Protein AF-A0A816EKE4-F1 (afdb_monomer_lite)

Radius of gyration: 30.1 Å; chains: 1; bounding box: 89×56×106 Å

Structure (mmCIF, N/CA/C/O backbone):
data_AF-A0A816EKE4-F1
#
_entry.id   AF-A0A816EKE4-F1
#
loop_
_atom_site.group_PDB
_atom_site.id
_atom_site.type_symbol
_atom_site.label_atom_id
_atom_site.label_alt_id
_atom_site.label_comp_id
_atom_site.label_asym_id
_atom_site.label_entity_id
_atom_site.label_seq_id
_atom_site.pdbx_PDB_ins_code
_atom_site.Cartn_x
_atom_site.Cartn_y
_atom_site.Cartn_z
_atom_site.occupancy
_atom_site.B_iso_or_equiv
_atom_site.auth_seq_id
_atom_site.auth_comp_id
_atom_site.auth_asym_id
_atom_site.auth_atom_id
_atom_site.pdbx_PDB_model_num
ATOM 1 N N . MET A 1 1 ? 59.674 -39.341 -74.621 1.00 32.44 1 MET A N 1
ATOM 2 C CA . MET A 1 1 ? 61.101 -39.044 -74.376 1.00 32.44 1 MET A CA 1
ATOM 3 C C . MET A 1 1 ? 61.162 -37.838 -73.439 1.00 32.44 1 MET A C 1
ATOM 5 O O . MET A 1 1 ? 60.473 -36.866 -73.706 1.00 32.44 1 MET A O 1
ATOM 9 N N . LYS A 1 2 ? 61.865 -37.990 -72.304 1.00 35.69 2 LYS A N 1
ATOM 10 C CA . LYS A 1 2 ? 62.513 -36.977 -71.429 1.00 35.69 2 LYS A CA 1
ATOM 11 C C . LYS A 1 2 ? 62.785 -35.608 -72.116 1.00 35.69 2 LYS A C 1
ATOM 13 O O . LYS A 1 2 ? 63.084 -35.642 -73.298 1.00 35.69 2 LYS A O 1
ATOM 18 N N . TYR A 1 3 ? 62.820 -34.404 -71.521 1.00 34.16 3 TYR A N 1
ATOM 19 C CA . TYR A 1 3 ? 62.964 -33.875 -70.147 1.00 34.16 3 TYR A CA 1
ATOM 20 C C . TYR A 1 3 ? 62.804 -32.310 -70.187 1.00 34.16 3 TYR A C 1
ATOM 22 O O . TYR A 1 3 ? 63.084 -31.713 -71.217 1.00 34.16 3 TYR A O 1
ATOM 30 N N . ILE A 1 4 ? 62.405 -31.695 -69.056 1.00 33.09 4 ILE A N 1
ATOM 31 C CA . ILE A 1 4 ? 62.963 -30.513 -68.317 1.00 33.09 4 ILE A CA 1
ATOM 32 C C . ILE A 1 4 ? 63.180 -29.102 -68.963 1.00 33.09 4 ILE A C 1
ATOM 34 O O . ILE A 1 4 ? 64.075 -28.907 -69.772 1.00 33.09 4 ILE A O 1
ATOM 38 N N . VAL A 1 5 ? 62.423 -28.126 -68.403 1.00 36.22 5 VAL A N 1
ATOM 39 C CA . VAL A 1 5 ? 62.734 -26.780 -67.802 1.00 36.22 5 VAL A CA 1
ATOM 40 C C . VAL A 1 5 ? 63.428 -25.652 -68.602 1.00 36.22 5 VAL A C 1
ATOM 42 O O . VAL A 1 5 ? 64.596 -25.774 -68.940 1.00 36.22 5 VAL A O 1
ATOM 45 N N . ALA A 1 6 ? 62.778 -24.470 -68.688 1.00 29.30 6 ALA A N 1
ATOM 46 C CA . ALA A 1 6 ? 63.223 -23.188 -68.079 1.00 29.30 6 ALA A CA 1
ATOM 47 C C . ALA A 1 6 ? 62.260 -22.005 -68.350 1.00 29.30 6 ALA A C 1
ATOM 49 O O . ALA A 1 6 ? 61.643 -21.900 -69.404 1.00 29.30 6 ALA A O 1
ATOM 50 N N . PHE A 1 7 ? 62.158 -21.124 -67.349 1.00 33.81 7 PHE A N 1
ATOM 51 C CA . PHE A 1 7 ? 61.371 -19.888 -67.256 1.00 33.81 7 PHE A CA 1
ATOM 52 C C . PHE A 1 7 ? 61.931 -18.744 -68.125 1.00 33.81 7 PHE A C 1
ATOM 54 O O . PHE A 1 7 ? 63.135 -18.505 -68.101 1.00 33.81 7 PHE A O 1
ATOM 61 N N . ALA A 1 8 ? 61.051 -17.936 -68.726 1.00 29.66 8 ALA A N 1
ATOM 62 C CA . ALA A 1 8 ? 61.235 -16.488 -68.867 1.00 29.66 8 ALA A CA 1
ATOM 63 C C . ALA A 1 8 ? 59.859 -15.807 -68.979 1.00 29.66 8 ALA A C 1
ATOM 65 O O . ALA A 1 8 ? 59.002 -16.205 -69.762 1.00 29.66 8 ALA A O 1
ATOM 66 N N . CYS A 1 9 ? 59.646 -14.825 -68.111 1.00 30.92 9 CYS A N 1
ATOM 67 C CA . CYS A 1 9 ? 58.405 -14.099 -67.869 1.00 30.92 9 CYS A CA 1
ATOM 68 C C . CYS A 1 9 ? 58.107 -13.096 -68.998 1.00 30.92 9 CYS A C 1
ATOM 70 O O . CYS A 1 9 ? 59.033 -12.420 -69.427 1.00 30.92 9 CYS A O 1
ATOM 72 N N . PHE A 1 10 ? 56.845 -12.967 -69.429 1.00 29.45 10 PHE A N 1
ATOM 73 C CA . PHE A 1 10 ? 56.068 -11.714 -69.377 1.00 29.45 10 PHE A CA 1
ATOM 74 C C . PHE A 1 10 ? 54.609 -11.962 -69.843 1.00 29.45 10 PHE A C 1
ATOM 76 O O . PHE A 1 10 ? 54.355 -12.188 -71.018 1.00 29.45 10 PHE A O 1
ATOM 83 N N . LEU A 1 11 ? 53.691 -11.907 -68.862 1.00 30.11 11 LEU A N 1
ATOM 84 C CA . LEU A 1 11 ? 52.227 -11.673 -68.898 1.00 30.11 11 LEU A CA 1
ATOM 85 C C . LEU A 1 11 ? 51.314 -12.565 -69.788 1.00 30.11 11 LEU A C 1
ATOM 87 O O . LEU A 1 11 ? 51.350 -12.463 -71.012 1.00 30.11 11 LEU A O 1
ATOM 91 N N . PRO A 1 12 ? 50.399 -13.365 -69.190 1.00 39.44 12 PRO A N 1
ATOM 92 C CA . PRO A 1 12 ? 49.432 -14.174 -69.925 1.00 39.44 12 PRO A CA 1
ATOM 93 C C . PRO A 1 12 ? 48.050 -13.506 -70.076 1.00 39.44 12 PRO A C 1
ATOM 95 O O . PRO A 1 12 ? 47.572 -12.788 -69.201 1.00 39.44 12 PRO A O 1
ATOM 98 N N . TYR A 1 13 ? 47.423 -13.818 -71.214 1.00 37.03 13 TYR A N 1
ATOM 99 C CA . TYR A 1 13 ? 46.012 -14.171 -71.430 1.00 37.03 13 TYR A CA 1
ATOM 100 C C . TYR A 1 13 ? 45.117 -14.309 -70.183 1.00 37.03 13 TYR A C 1
ATOM 102 O O . TYR A 1 13 ? 45.546 -14.890 -69.192 1.00 37.03 13 TYR A O 1
ATOM 110 N N . LEU A 1 14 ? 43.814 -14.012 -70.323 1.00 32.62 14 LEU A N 1
ATOM 111 C CA . LEU A 1 14 ? 42.795 -15.075 -70.255 1.00 32.62 14 LEU A CA 1
ATOM 112 C C . LEU A 1 14 ? 41.395 -14.628 -70.712 1.00 32.62 14 LEU A C 1
ATOM 114 O O . LEU A 1 14 ? 40.829 -13.624 -70.294 1.00 32.62 14 LEU A O 1
ATOM 118 N N . SER A 1 15 ? 40.890 -15.471 -71.602 1.00 33.34 15 SER A N 1
ATOM 119 C CA . SER A 1 15 ? 39.572 -15.616 -72.204 1.00 33.34 15 SER A CA 1
ATOM 120 C C . SER A 1 15 ? 38.391 -15.516 -71.236 1.00 33.34 15 SER A C 1
ATOM 122 O O . SER A 1 15 ? 38.367 -16.135 -70.173 1.00 33.34 15 SER A O 1
ATOM 124 N N . SER A 1 16 ? 37.373 -14.781 -71.679 1.00 33.59 16 SER A N 1
ATOM 125 C CA . SER A 1 16 ? 36.097 -14.565 -71.005 1.00 33.59 16 SER A CA 1
ATOM 126 C C . SER A 1 16 ? 35.268 -15.853 -70.941 1.00 33.59 16 SER A C 1
ATOM 128 O O . SER A 1 16 ? 34.808 -16.361 -71.962 1.00 33.59 16 SER A O 1
ATOM 130 N N . ILE A 1 17 ? 35.049 -16.359 -69.728 1.00 33.66 17 ILE A N 1
ATOM 131 C CA . ILE A 1 17 ? 33.989 -17.321 -69.413 1.00 33.66 17 ILE A CA 1
ATOM 132 C C . ILE A 1 17 ? 32.734 -16.501 -69.105 1.00 33.66 17 ILE A C 1
ATOM 134 O O . ILE A 1 17 ? 32.714 -15.723 -68.153 1.00 33.66 17 ILE A O 1
ATOM 138 N N . ILE A 1 18 ? 31.690 -16.663 -69.917 1.00 36.78 18 ILE A N 1
ATOM 139 C CA . ILE A 1 18 ? 30.361 -16.115 -69.633 1.00 36.78 18 ILE A CA 1
ATOM 140 C C . ILE A 1 18 ? 29.704 -17.042 -68.608 1.00 36.78 18 ILE A C 1
ATOM 142 O O . ILE A 1 18 ? 29.254 -18.135 -68.944 1.00 36.78 18 ILE A O 1
ATOM 146 N N . VAL A 1 19 ? 29.675 -16.613 -67.346 1.00 31.14 19 VAL A N 1
ATOM 147 C CA . VAL A 1 19 ? 28.843 -17.227 -66.307 1.00 31.14 19 VAL A CA 1
ATOM 148 C C . VAL A 1 19 ? 27.520 -16.471 -66.276 1.00 31.14 19 VAL A C 1
ATOM 150 O O . VAL A 1 19 ? 27.468 -15.316 -65.858 1.00 31.14 19 VAL A O 1
ATOM 153 N N . TYR A 1 20 ? 26.444 -17.126 -66.709 1.00 35.91 20 TYR A N 1
ATOM 154 C CA . TYR A 1 20 ? 25.083 -16.686 -66.415 1.00 35.91 20 TYR A CA 1
ATOM 155 C C . TYR A 1 20 ? 24.814 -16.934 -64.928 1.00 35.91 20 TYR A C 1
ATOM 157 O O . TYR A 1 20 ? 24.454 -18.038 -64.530 1.00 35.91 20 TYR A O 1
ATOM 165 N N . ALA A 1 21 ? 25.013 -15.914 -64.098 1.00 33.03 21 ALA A N 1
ATOM 166 C CA . ALA A 1 21 ? 24.419 -15.860 -62.770 1.00 33.03 21 ALA A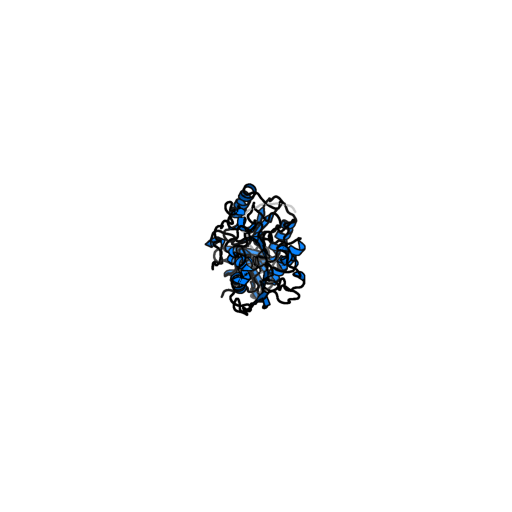 CA 1
ATOM 167 C C . ALA A 1 21 ? 23.206 -14.932 -62.860 1.00 33.03 21 ALA A C 1
ATOM 169 O O . ALA A 1 21 ? 23.331 -13.710 -62.801 1.00 33.03 21 ALA A O 1
ATOM 170 N N . THR A 1 22 ? 22.027 -15.518 -63.060 1.00 37.59 22 THR A N 1
ATOM 171 C CA . THR A 1 22 ? 20.745 -14.839 -62.866 1.00 37.59 22 THR A CA 1
ATOM 172 C C . THR A 1 22 ? 20.630 -14.468 -61.392 1.00 37.59 22 THR A C 1
ATOM 174 O O . THR A 1 22 ? 20.191 -15.265 -60.565 1.00 37.59 22 THR A O 1
ATOM 177 N N . ALA A 1 23 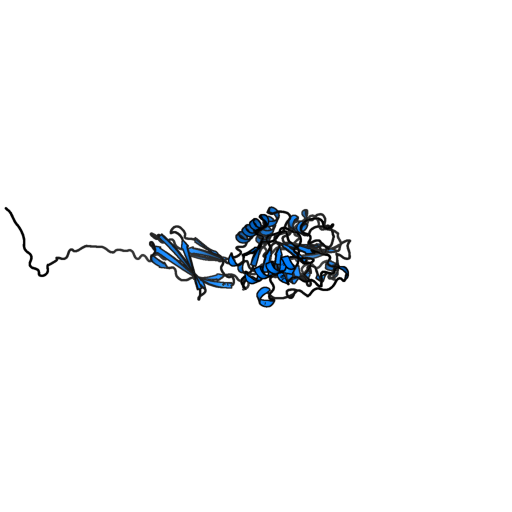? 21.065 -13.259 -61.047 1.00 39.47 23 ALA A N 1
ATOM 178 C CA . ALA A 1 23 ? 20.742 -12.623 -59.780 1.00 39.47 23 ALA A CA 1
ATOM 179 C C . ALA A 1 23 ? 19.285 -12.132 -59.822 1.00 39.47 23 ALA A C 1
ATOM 181 O O . ALA A 1 23 ? 19.016 -10.937 -59.793 1.00 39.47 23 ALA A O 1
ATOM 182 N N . GLU A 1 24 ? 18.334 -13.062 -59.901 1.00 43.94 24 GLU A N 1
ATOM 183 C CA . GLU A 1 24 ? 16.990 -12.825 -59.382 1.00 43.94 24 GLU A CA 1
ATOM 184 C C . GLU A 1 24 ? 17.053 -13.067 -57.874 1.00 43.94 24 GLU A C 1
ATOM 186 O O . GLU A 1 24 ? 16.728 -14.141 -57.376 1.00 43.94 24 GLU A O 1
ATOM 191 N N . ILE A 1 25 ? 17.522 -12.068 -57.124 1.00 42.66 25 ILE A N 1
ATOM 192 C CA . ILE A 1 25 ? 17.112 -11.967 -55.726 1.00 42.66 25 ILE A CA 1
ATOM 193 C C . ILE A 1 25 ? 15.889 -11.073 -55.741 1.00 42.66 25 ILE A C 1
ATOM 195 O O . ILE A 1 25 ? 15.976 -9.862 -55.924 1.00 42.66 25 ILE A O 1
ATOM 199 N N . ILE A 1 26 ? 14.752 -11.741 -55.604 1.00 40.28 26 ILE A N 1
ATOM 200 C CA . ILE A 1 26 ? 13.426 -11.199 -55.365 1.00 40.28 26 ILE A CA 1
ATOM 201 C C . ILE A 1 26 ? 13.528 -10.185 -54.218 1.00 40.28 26 ILE A C 1
ATOM 203 O O . ILE A 1 26 ? 13.431 -10.532 -53.046 1.00 40.28 26 ILE A O 1
ATOM 207 N N . THR A 1 27 ? 13.701 -8.904 -54.535 1.00 42.62 27 THR A N 1
ATOM 208 C CA . THR A 1 27 ? 13.284 -7.810 -53.658 1.00 42.62 27 THR A CA 1
ATOM 209 C C . THR A 1 27 ? 11.770 -7.668 -53.781 1.00 42.62 27 THR A C 1
ATOM 211 O O . THR A 1 27 ? 11.250 -6.620 -54.153 1.00 42.62 27 THR A O 1
ATOM 214 N N . SER A 1 28 ? 11.022 -8.726 -53.439 1.00 47.06 28 SER A N 1
ATOM 215 C CA . SER A 1 28 ? 9.715 -8.461 -52.851 1.00 47.06 28 SER A CA 1
ATOM 216 C C . SER A 1 28 ? 10.044 -7.725 -51.563 1.00 47.06 28 SER A C 1
ATOM 218 O O . SER A 1 28 ? 10.698 -8.299 -50.688 1.00 47.06 28 SER A O 1
ATOM 220 N N . LEU A 1 29 ? 9.701 -6.440 -51.483 1.00 53.97 29 LEU A N 1
ATOM 221 C CA . LEU A 1 29 ? 9.730 -5.710 -50.226 1.00 53.97 29 LEU A CA 1
ATOM 222 C C . LEU A 1 29 ? 8.873 -6.511 -49.247 1.00 53.97 29 LEU A C 1
ATOM 224 O O . LEU A 1 29 ? 7.650 -6.435 -49.291 1.00 53.97 29 LEU A O 1
ATOM 228 N N . VAL A 1 30 ? 9.506 -7.342 -48.419 1.00 58.84 30 VAL A N 1
ATOM 229 C CA . VAL A 1 30 ? 8.831 -7.920 -47.268 1.00 58.84 30 VAL A CA 1
ATOM 230 C C . VAL A 1 30 ? 8.481 -6.711 -46.419 1.00 58.84 30 VAL A C 1
ATOM 232 O O . VAL A 1 30 ? 9.375 -6.065 -45.868 1.00 58.84 30 VAL A O 1
ATOM 235 N N . GLU A 1 31 ? 7.201 -6.345 -46.399 1.00 72.88 31 GLU A N 1
ATOM 236 C CA . GLU A 1 31 ? 6.696 -5.347 -45.469 1.00 72.88 31 GLU A CA 1
ATOM 237 C C . GLU A 1 31 ? 6.971 -5.881 -44.065 1.00 72.88 31 GLU A C 1
ATOM 239 O O . GLU A 1 31 ? 6.334 -6.815 -43.586 1.00 72.88 31 GLU A O 1
ATOM 244 N N . PHE A 1 32 ? 8.019 -5.345 -43.447 1.00 89.88 32 PHE A N 1
ATOM 245 C CA . PHE A 1 32 ? 8.429 -5.700 -42.104 1.00 89.88 32 PHE A CA 1
ATOM 246 C C . PHE A 1 32 ? 8.030 -4.566 -41.177 1.00 89.88 32 PHE A C 1
ATOM 248 O O . PHE A 1 32 ? 8.631 -3.487 -41.185 1.00 89.88 32 PHE A O 1
ATOM 255 N N . SER A 1 33 ? 6.987 -4.803 -40.391 1.00 93.38 33 SER A N 1
ATOM 256 C CA . SER A 1 33 ? 6.392 -3.796 -39.527 1.00 93.38 33 SER A CA 1
ATOM 257 C C . SER A 1 33 ? 6.154 -4.325 -38.114 1.00 93.38 33 SER A C 1
ATOM 259 O O . SER A 1 33 ? 6.089 -5.531 -37.858 1.00 93.38 33 SER A O 1
ATOM 261 N N . ILE A 1 34 ? 6.018 -3.398 -37.165 1.00 95.69 34 ILE A N 1
ATOM 262 C CA . ILE A 1 34 ? 5.451 -3.703 -35.852 1.00 95.69 34 ILE A CA 1
ATOM 263 C C . ILE A 1 34 ? 3.931 -3.685 -36.024 1.00 95.69 34 ILE A C 1
ATOM 265 O O . ILE A 1 34 ? 3.343 -2.621 -36.202 1.00 95.69 34 ILE A O 1
ATOM 269 N N . LYS A 1 35 ? 3.295 -4.858 -35.953 1.00 95.31 35 LYS A N 1
ATOM 270 C CA . LYS A 1 35 ? 1.835 -5.005 -36.060 1.00 95.31 35 LYS A CA 1
ATOM 271 C C . LYS A 1 35 ? 1.104 -4.418 -34.869 1.00 95.31 35 LYS A C 1
ATOM 273 O O . LYS A 1 35 ? -0.001 -3.902 -35.001 1.00 95.31 35 LYS A O 1
ATOM 278 N N . GLN A 1 36 ? 1.692 -4.568 -33.689 1.00 94.88 36 GLN A N 1
ATOM 279 C CA . GLN A 1 36 ? 1.070 -4.156 -32.447 1.00 94.88 36 GLN A CA 1
ATOM 280 C C . GLN A 1 36 ? 2.125 -3.684 -31.453 1.00 94.88 36 GLN A C 1
ATOM 282 O O . GLN A 1 36 ? 3.158 -4.323 -31.266 1.00 94.88 36 GLN A O 1
ATOM 287 N N . ALA A 1 37 ? 1.813 -2.574 -30.795 1.00 94.38 37 ALA A N 1
ATOM 288 C CA . ALA A 1 37 ? 2.598 -1.971 -29.736 1.00 94.38 37 ALA A CA 1
ATOM 289 C C . ALA A 1 37 ? 1.643 -1.483 -28.639 1.00 94.38 37 ALA A C 1
ATOM 291 O O . ALA A 1 37 ? 1.124 -0.370 -28.704 1.00 94.38 37 ALA A O 1
ATOM 292 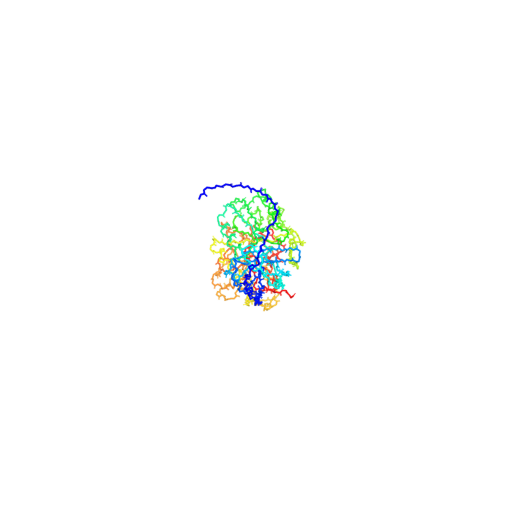N N . VAL A 1 38 ? 1.349 -2.342 -27.661 1.00 94.62 38 VAL A N 1
ATOM 293 C CA . VAL A 1 38 ? 0.394 -2.033 -26.586 1.00 94.62 38 VAL A CA 1
ATOM 294 C C . VAL A 1 38 ? 1.157 -1.622 -25.341 1.00 94.62 38 VAL A C 1
ATOM 296 O O . VAL A 1 38 ? 1.863 -2.432 -24.741 1.00 94.62 38 VAL A O 1
ATOM 299 N N . ALA A 1 39 ? 0.994 -0.361 -24.947 1.00 91.88 39 ALA A N 1
ATOM 300 C CA . ALA A 1 39 ? 1.499 0.137 -23.678 1.00 91.88 39 ALA A CA 1
ATOM 301 C C . ALA A 1 39 ? 0.643 -0.378 -22.516 1.00 91.88 39 ALA A C 1
ATOM 303 O O . ALA A 1 39 ? -0.578 -0.206 -22.498 1.00 91.88 39 ALA A O 1
ATOM 304 N N . GLY A 1 40 ? 1.310 -0.974 -21.538 1.00 86.75 40 GLY A N 1
ATOM 305 C CA . GLY A 1 40 ? 0.763 -1.341 -20.245 1.00 86.75 40 GLY A CA 1
ATOM 306 C C . GLY A 1 40 ? 1.437 -0.561 -19.120 1.00 86.75 40 GLY A C 1
ATOM 307 O O . GLY A 1 40 ? 2.125 0.435 -19.334 1.00 86.75 40 GLY A O 1
ATOM 308 N N . ASP A 1 41 ? 1.216 -1.022 -17.897 1.00 83.38 41 ASP A N 1
ATOM 309 C CA . ASP A 1 41 ? 1.813 -0.445 -16.699 1.00 83.38 41 ASP A CA 1
ATOM 310 C C . ASP A 1 41 ? 3.301 -0.800 -16.595 1.00 83.38 41 ASP A C 1
ATOM 312 O O . ASP A 1 41 ? 3.648 -1.942 -16.289 1.00 83.38 41 ASP A O 1
ATOM 316 N N . GLY A 1 42 ? 4.181 0.152 -16.906 1.00 85.94 42 GLY A N 1
ATOM 317 C CA . GLY A 1 42 ? 5.628 -0.047 -16.866 1.00 85.94 42 GLY A CA 1
ATOM 318 C C . GLY A 1 42 ? 6.171 -1.053 -17.884 1.00 85.94 42 GLY A C 1
ATOM 319 O O . GLY A 1 42 ? 7.302 -1.530 -17.751 1.00 85.94 42 GLY A O 1
ATOM 320 N N . HIS A 1 43 ? 5.367 -1.415 -18.885 1.00 90.00 43 HIS A N 1
ATOM 321 C CA . HIS A 1 43 ? 5.738 -2.374 -19.914 1.00 90.00 43 HIS A CA 1
ATOM 322 C C . HIS A 1 43 ? 5.070 -2.068 -21.256 1.00 90.00 43 HIS A C 1
ATOM 324 O O . HIS A 1 43 ? 4.073 -1.354 -21.328 1.00 90.00 43 HIS A O 1
ATOM 330 N N . VAL A 1 44 ? 5.612 -2.6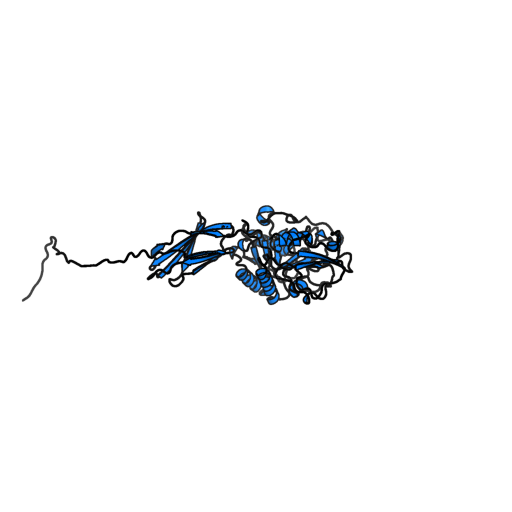33 -22.331 1.00 94.38 44 VAL A N 1
ATOM 331 C CA . VAL A 1 44 ? 5.061 -2.571 -23.688 1.00 94.38 44 VAL A CA 1
ATOM 332 C C . VAL A 1 44 ? 5.093 -3.970 -24.290 1.00 94.38 44 VAL A C 1
ATOM 334 O O . VAL A 1 44 ? 6.150 -4.600 -24.334 1.00 94.38 44 VAL A O 1
ATOM 337 N N . VAL A 1 45 ? 3.952 -4.447 -24.785 1.00 96.12 45 VAL A N 1
ATOM 338 C CA . VAL A 1 45 ? 3.864 -5.690 -25.563 1.00 96.12 45 VAL A CA 1
ATOM 339 C C . VAL A 1 45 ? 3.982 -5.351 -27.046 1.00 96.12 45 VAL A C 1
ATOM 341 O O . VAL A 1 45 ? 3.158 -4.613 -27.590 1.00 96.12 45 VAL A O 1
ATOM 344 N N . LEU A 1 46 ? 5.014 -5.887 -27.690 1.00 97.25 46 LEU A N 1
ATOM 345 C CA . LEU A 1 46 ? 5.302 -5.720 -29.111 1.00 97.25 46 LEU A CA 1
ATOM 346 C C . LEU A 1 46 ? 4.991 -7.008 -29.862 1.00 97.25 46 LEU A C 1
ATOM 348 O O . LEU A 1 46 ? 5.366 -8.077 -29.393 1.00 97.25 46 LEU A O 1
ATOM 352 N N . THR A 1 47 ? 4.394 -6.894 -31.045 1.00 97.56 47 THR A N 1
ATOM 353 C CA . THR A 1 47 ? 4.250 -7.990 -32.015 1.00 97.56 47 THR A CA 1
ATOM 354 C C . THR A 1 47 ? 4.612 -7.484 -33.409 1.00 97.56 47 THR A C 1
ATOM 356 O O . THR A 1 47 ? 4.191 -6.388 -33.781 1.00 97.56 47 THR A O 1
ATOM 359 N N . TRP A 1 48 ? 5.383 -8.252 -34.180 1.00 96.75 48 TRP A N 1
ATOM 360 C CA . TRP A 1 48 ? 5.892 -7.859 -35.503 1.00 96.75 48 TRP A CA 1
ATOM 361 C C . TRP A 1 48 ? 5.737 -8.957 -36.564 1.00 96.75 48 TRP A C 1
ATOM 363 O O . TRP A 1 48 ? 5.401 -10.101 -36.259 1.00 96.75 48 TRP A O 1
ATOM 373 N N . ASP A 1 49 ? 5.941 -8.594 -37.831 1.00 94.31 49 ASP A N 1
ATOM 374 C CA . ASP A 1 49 ? 5.940 -9.525 -38.967 1.00 94.31 49 ASP A CA 1
ATOM 375 C C . ASP A 1 49 ? 7.080 -10.555 -38.887 1.00 94.31 49 ASP A C 1
ATOM 377 O O . ASP A 1 49 ? 8.233 -10.194 -38.648 1.00 94.31 49 ASP A O 1
ATOM 381 N N . LYS A 1 50 ? 6.791 -11.838 -39.156 1.00 92.75 50 LYS A N 1
ATOM 382 C CA . LYS A 1 50 ? 7.845 -12.852 -39.323 1.00 92.75 50 LYS A CA 1
ATOM 383 C C . LYS A 1 50 ? 8.579 -12.605 -40.641 1.00 92.75 50 LYS A C 1
ATOM 385 O O . LYS A 1 50 ? 7.949 -12.526 -41.692 1.00 92.75 50 LYS A O 1
ATOM 390 N N . VAL A 1 51 ? 9.905 -12.548 -40.587 1.00 91.62 51 VAL A N 1
ATOM 391 C CA . VAL A 1 51 ? 10.778 -12.433 -41.759 1.00 91.62 51 VAL A CA 1
ATOM 392 C C . VAL A 1 51 ? 11.386 -13.813 -42.060 1.00 91.62 51 VAL A C 1
ATOM 394 O O . VAL A 1 51 ? 11.955 -14.423 -41.152 1.00 91.62 51 VAL A O 1
ATOM 397 N N . PRO A 1 52 ? 11.258 -14.344 -43.290 1.00 88.75 52 PRO A N 1
ATOM 398 C CA . PRO A 1 52 ? 11.891 -15.606 -43.681 1.00 88.75 52 PRO A CA 1
ATOM 399 C C . PRO A 1 52 ? 13.424 -15.555 -43.608 1.00 88.75 52 PRO A C 1
ATOM 401 O O . PRO A 1 52 ? 14.022 -14.494 -43.767 1.00 88.75 52 PRO A O 1
ATOM 404 N N . ASP A 1 53 ? 14.053 -16.715 -43.394 1.00 86.75 53 ASP A N 1
ATOM 405 C CA . ASP A 1 53 ? 15.511 -16.923 -43.474 1.00 86.75 53 ASP A CA 1
ATOM 406 C C . ASP A 1 53 ? 16.376 -16.060 -42.532 1.00 86.75 53 ASP A C 1
ATOM 408 O O . ASP A 1 53 ? 17.589 -15.911 -42.719 1.00 86.75 53 ASP A O 1
ATOM 412 N N . VAL A 1 54 ? 15.771 -15.518 -41.474 1.00 91.94 54 VAL A N 1
ATOM 413 C CA . VAL A 1 54 ? 16.474 -14.784 -40.415 1.00 91.94 54 VAL A CA 1
ATOM 414 C C . VAL A 1 54 ? 16.884 -15.721 -39.289 1.00 91.94 54 VAL A C 1
ATOM 416 O O . VAL A 1 54 ? 16.239 -16.730 -39.020 1.00 91.94 54 VAL A O 1
ATOM 419 N N . THR A 1 55 ? 17.962 -15.378 -38.594 1.00 93.31 55 THR A N 1
ATOM 420 C CA . THR A 1 55 ? 18.447 -16.116 -37.420 1.00 93.31 55 THR A CA 1
ATOM 421 C C . THR A 1 55 ? 17.962 -15.517 -36.102 1.00 93.31 55 THR A C 1
ATOM 423 O O . THR A 1 55 ? 18.196 -16.104 -35.051 1.00 93.31 55 THR A O 1
ATOM 426 N N . GLY A 1 56 ? 17.329 -14.341 -36.135 1.00 94.88 56 GLY A N 1
ATOM 427 C CA . GLY A 1 56 ? 16.775 -13.686 -34.955 1.00 94.88 56 GLY A CA 1
ATOM 428 C C . GLY A 1 56 ? 16.355 -12.244 -35.202 1.00 94.88 56 GLY A C 1
ATOM 429 O O . GLY A 1 56 ? 16.486 -11.723 -36.313 1.00 94.88 56 GLY A O 1
ATOM 430 N N . TYR A 1 57 ? 15.895 -11.589 -34.139 1.00 96.31 57 TYR A N 1
ATOM 431 C CA . TYR A 1 57 ? 15.514 -10.179 -34.149 1.00 96.31 57 TYR A CA 1
ATOM 432 C C . TYR A 1 57 ? 16.246 -9.413 -33.054 1.00 96.31 57 TYR A C 1
ATOM 434 O O . TYR A 1 57 ? 16.378 -9.899 -31.932 1.00 96.31 57 TYR A O 1
ATOM 442 N N . ARG A 1 58 ? 16.682 -8.187 -33.358 1.00 96.25 58 ARG A N 1
ATOM 443 C CA . ARG A 1 58 ? 17.121 -7.206 -32.362 1.00 96.25 58 ARG A CA 1
ATOM 444 C C . ARG A 1 58 ? 16.058 -6.130 -32.201 1.00 96.25 58 ARG A C 1
ATOM 446 O O . ARG A 1 58 ? 15.736 -5.426 -33.151 1.00 96.25 58 ARG A O 1
ATOM 453 N N . ILE A 1 59 ? 15.542 -5.990 -30.992 1.00 96.88 59 ILE A N 1
ATOM 454 C CA . ILE A 1 59 ? 14.604 -4.947 -30.603 1.00 96.88 59 ILE A CA 1
ATOM 455 C C . ILE A 1 59 ? 15.433 -3.821 -29.999 1.00 96.88 59 ILE A C 1
ATOM 457 O O . ILE A 1 59 ? 16.113 -4.046 -29.001 1.00 96.88 59 ILE A O 1
ATOM 461 N N . GLU A 1 60 ? 15.391 -2.634 -30.594 1.00 95.44 60 GLU A N 1
ATOM 462 C CA . GLU A 1 60 ? 15.995 -1.418 -30.039 1.00 95.44 60 GLU A CA 1
ATOM 463 C C . GLU A 1 60 ? 14.871 -0.527 -29.506 1.00 95.44 60 GLU A C 1
ATOM 465 O O . GLU A 1 60 ? 13.914 -0.240 -30.230 1.00 95.44 60 GLU A O 1
ATOM 470 N N . TYR A 1 61 ? 14.968 -0.111 -28.243 1.00 94.88 61 TYR A N 1
ATOM 471 C CA . TYR A 1 61 ? 13.960 0.716 -27.583 1.00 94.88 61 TYR A CA 1
ATOM 472 C C . TYR A 1 61 ? 14.606 1.735 -26.655 1.00 94.88 61 TYR A C 1
ATOM 474 O O . TYR A 1 61 ? 15.623 1.461 -26.026 1.00 94.88 61 TYR A O 1
ATOM 482 N N . GLY A 1 62 ? 14.026 2.923 -26.540 1.00 91.38 62 GLY A N 1
ATOM 483 C CA . GLY A 1 62 ? 14.630 3.939 -25.693 1.00 91.38 62 GLY A CA 1
ATOM 484 C C . GLY A 1 62 ? 13.940 5.285 -25.710 1.00 91.38 62 GLY A C 1
ATOM 485 O O . GLY A 1 62 ? 13.050 5.546 -26.518 1.00 91.38 62 GLY A O 1
ATOM 486 N N . LEU A 1 63 ? 14.398 6.153 -24.816 1.00 86.31 63 LEU A N 1
ATOM 487 C CA . LEU A 1 63 ? 14.112 7.583 -24.872 1.00 86.31 63 LEU A CA 1
ATOM 488 C C . LEU A 1 63 ? 15.081 8.226 -25.878 1.00 86.31 63 LEU A C 1
ATOM 490 O O . LEU A 1 63 ? 16.137 7.660 -26.156 1.00 86.31 63 LEU A O 1
ATOM 494 N N . ASN A 1 64 ? 14.771 9.419 -26.396 1.00 73.38 64 ASN A N 1
ATOM 495 C CA . ASN A 1 64 ? 15.580 10.105 -27.425 1.00 73.38 64 ASN A CA 1
ATOM 496 C C . ASN A 1 64 ? 17.101 10.153 -27.136 1.00 73.38 64 ASN A C 1
ATOM 498 O O . ASN A 1 64 ? 17.893 10.239 -28.068 1.00 73.38 64 ASN A O 1
ATOM 502 N N . SER A 1 65 ? 17.514 10.096 -25.867 1.00 70.38 65 SER A N 1
ATOM 503 C CA . SER A 1 65 ? 18.910 10.147 -25.415 1.00 70.38 65 SER A CA 1
ATOM 504 C C . SER A 1 65 ? 19.505 8.811 -24.941 1.00 70.38 65 SER A C 1
ATOM 506 O O . SER A 1 65 ? 20.712 8.749 -24.707 1.00 70.38 65 SER A O 1
ATOM 508 N N . ARG A 1 66 ? 18.709 7.744 -24.770 1.00 81.06 66 ARG A N 1
ATOM 509 C CA . ARG A 1 66 ? 19.169 6.454 -24.223 1.00 81.06 66 ARG A CA 1
ATOM 510 C C . ARG A 1 66 ? 18.450 5.293 -24.895 1.00 81.06 66 ARG A C 1
ATOM 512 O O . ARG A 1 66 ? 17.251 5.129 -24.694 1.00 81.06 66 ARG A O 1
ATOM 519 N N . ILE A 1 67 ? 19.201 4.483 -25.638 1.00 87.75 67 ILE A N 1
ATOM 520 C CA . ILE A 1 67 ? 18.702 3.303 -26.352 1.00 87.75 67 ILE A CA 1
ATOM 521 C C . ILE A 1 67 ? 19.219 2.045 -25.654 1.00 87.75 67 ILE A C 1
ATOM 523 O O . ILE A 1 67 ? 20.417 1.915 -25.409 1.00 87.75 67 ILE A O 1
ATOM 527 N N . ASP A 1 68 ? 18.304 1.137 -25.350 1.00 90.88 68 ASP A N 1
ATOM 528 C CA . ASP A 1 68 ? 18.554 -0.223 -24.890 1.00 90.88 68 ASP A CA 1
ATOM 529 C C . ASP A 1 68 ? 18.206 -1.216 -26.016 1.00 90.88 68 ASP A C 1
ATOM 531 O O . ASP A 1 68 ? 17.531 -0.867 -26.994 1.00 90.88 68 ASP A O 1
ATOM 535 N N . SER A 1 69 ? 18.690 -2.456 -25.922 1.00 93.44 69 SER A N 1
ATOM 536 C CA . SER A 1 69 ? 18.412 -3.470 -26.937 1.00 93.44 69 SER A CA 1
ATOM 537 C C . SER A 1 69 ? 18.303 -4.887 -26.387 1.00 93.44 69 SER A C 1
ATOM 539 O O . SER A 1 69 ? 19.011 -5.272 -25.460 1.00 93.44 69 SER A O 1
ATOM 541 N N . LYS A 1 70 ? 17.438 -5.692 -27.007 1.00 94.31 70 LYS A N 1
ATOM 542 C CA . LYS A 1 70 ? 17.279 -7.126 -26.724 1.00 94.31 70 LYS A CA 1
ATOM 543 C C . LYS A 1 70 ? 17.349 -7.930 -28.011 1.00 94.31 70 LYS A C 1
ATOM 545 O O . LYS A 1 70 ? 16.847 -7.484 -29.038 1.00 94.31 70 LYS A O 1
ATOM 550 N N . VAL A 1 71 ? 17.950 -9.114 -27.950 1.00 95.19 71 VAL A N 1
ATOM 551 C CA . VAL A 1 71 ? 18.011 -10.055 -29.076 1.00 95.19 71 VAL A CA 1
ATOM 552 C C . VAL A 1 71 ? 17.193 -11.293 -28.733 1.00 95.19 71 VAL A C 1
ATOM 554 O O . VAL A 1 71 ? 17.306 -11.812 -27.624 1.00 95.19 71 VAL A O 1
ATOM 557 N N . VAL A 1 72 ? 16.375 -11.742 -29.679 1.00 96.31 72 VAL A N 1
ATOM 558 C CA . VAL A 1 72 ? 15.545 -12.950 -29.585 1.00 96.31 72 VAL A CA 1
ATOM 559 C C . VAL A 1 72 ? 15.773 -13.839 -30.807 1.00 96.31 72 VAL A C 1
ATOM 561 O O . VAL A 1 72 ? 16.300 -13.377 -31.823 1.00 96.31 72 VAL A O 1
ATOM 564 N N . ASP A 1 73 ? 15.405 -15.114 -30.702 1.00 95.19 73 ASP A N 1
ATOM 565 C CA . ASP A 1 73 ? 15.487 -16.065 -31.814 1.00 95.19 73 ASP A CA 1
ATOM 566 C C . ASP A 1 73 ? 14.525 -15.724 -32.968 1.00 95.19 73 ASP A C 1
ATOM 568 O O . ASP A 1 73 ? 13.720 -14.793 -32.897 1.00 95.19 73 ASP A O 1
ATOM 572 N N . SER A 1 74 ? 14.649 -16.454 -34.075 1.00 93.38 74 SER A N 1
ATOM 573 C CA . SER A 1 74 ? 13.886 -16.224 -35.306 1.00 93.38 74 SER A CA 1
ATOM 574 C C . SER A 1 74 ? 12.419 -16.654 -35.233 1.00 93.38 74 SER A C 1
ATOM 576 O O . SER A 1 74 ? 11.624 -16.252 -36.087 1.00 93.38 74 SER A O 1
ATOM 578 N N . GLU A 1 75 ? 12.046 -17.451 -34.230 1.00 94.81 75 GLU A N 1
ATOM 579 C CA . GLU A 1 75 ? 10.670 -17.902 -34.008 1.00 94.81 75 GLU A CA 1
ATOM 580 C C . GLU A 1 75 ? 9.878 -16.916 -33.142 1.00 94.81 75 GLU A C 1
ATOM 582 O O . GLU A 1 75 ? 8.651 -16.832 -33.235 1.00 94.81 75 GLU A O 1
ATOM 587 N N . THR A 1 76 ? 10.574 -16.101 -32.354 1.00 96.31 76 THR A N 1
ATOM 588 C CA . THR A 1 76 ? 9.974 -15.063 -31.525 1.00 96.31 76 THR A CA 1
ATOM 589 C C . THR A 1 76 ? 9.500 -13.885 -32.377 1.00 96.31 76 THR A C 1
ATOM 591 O O . THR A 1 76 ? 10.294 -13.165 -32.978 1.00 96.31 76 THR A O 1
ATOM 594 N N . THR A 1 77 ? 8.188 -13.649 -32.383 1.00 96.38 77 THR A N 1
ATOM 595 C CA . THR A 1 77 ? 7.543 -12.503 -33.061 1.00 96.38 77 THR A CA 1
ATOM 596 C C . THR A 1 77 ? 6.748 -11.606 -32.114 1.00 96.38 77 THR A C 1
ATOM 598 O O . THR A 1 77 ? 6.137 -10.629 -32.547 1.00 96.38 77 THR A O 1
ATOM 601 N N . THR A 1 78 ? 6.795 -11.909 -30.814 1.00 97.19 78 THR A N 1
ATOM 602 C CA . THR A 1 78 ? 6.183 -11.124 -29.741 1.00 97.19 78 THR A CA 1
ATOM 603 C C . THR A 1 78 ? 7.165 -10.990 -28.581 1.00 97.19 78 THR A C 1
ATOM 605 O O . THR A 1 78 ? 7.792 -11.968 -28.179 1.00 97.19 78 THR A O 1
ATOM 608 N N . LEU A 1 79 ? 7.285 -9.791 -28.008 1.00 96.81 79 LEU A N 1
ATOM 609 C CA . LEU A 1 79 ? 8.127 -9.526 -26.838 1.00 96.81 79 LEU A CA 1
ATOM 610 C C . LEU A 1 79 ? 7.453 -8.526 -25.900 1.00 96.81 79 LEU A C 1
ATOM 612 O O . LEU A 1 79 ? 6.922 -7.512 -26.343 1.00 96.81 79 LEU A O 1
ATOM 616 N N . THR A 1 80 ? 7.543 -8.778 -24.594 1.00 94.62 80 THR A N 1
ATOM 617 C CA . THR A 1 80 ? 7.167 -7.791 -23.573 1.00 94.62 80 THR A CA 1
ATOM 618 C C . THR A 1 80 ? 8.416 -7.074 -23.065 1.00 94.62 80 THR A C 1
ATOM 620 O O . THR A 1 80 ? 9.286 -7.676 -22.432 1.00 94.62 80 THR A O 1
ATOM 623 N N . LEU A 1 81 ? 8.514 -5.778 -23.346 1.00 92.00 81 LEU A N 1
ATOM 624 C CA . LEU A 1 81 ? 9.496 -4.886 -22.739 1.00 92.00 81 LEU A CA 1
ATOM 625 C C . LEU A 1 81 ? 8.976 -4.472 -21.364 1.00 92.00 81 LEU A C 1
ATOM 627 O O . LEU A 1 81 ? 7.884 -3.932 -21.292 1.00 92.00 81 LEU A O 1
ATOM 631 N N . VAL A 1 82 ? 9.723 -4.722 -20.293 1.00 88.00 82 VAL A N 1
ATOM 632 C CA . VAL A 1 82 ? 9.340 -4.416 -18.900 1.00 88.00 82 VAL A CA 1
ATOM 633 C C . VAL A 1 82 ? 10.334 -3.436 -18.282 1.00 88.00 82 VAL A C 1
ATOM 635 O O . VAL A 1 82 ? 11.444 -3.299 -18.795 1.00 88.00 82 VAL A O 1
ATOM 638 N N . GLY A 1 83 ? 9.961 -2.800 -17.171 1.00 81.19 83 GLY A N 1
ATOM 639 C CA . GLY A 1 83 ? 10.827 -1.839 -16.476 1.00 81.19 83 GLY A CA 1
ATOM 640 C C . GLY A 1 83 ? 10.900 -0.481 -17.177 1.00 81.19 83 GLY A C 1
ATOM 641 O O . GLY A 1 83 ? 11.910 0.205 -17.089 1.00 81.19 83 GLY A O 1
ATOM 642 N N . LEU A 1 84 ? 9.850 -0.123 -17.915 1.00 87.25 84 LEU A N 1
ATOM 643 C CA . LEU A 1 84 ? 9.723 1.164 -18.590 1.00 87.25 84 LEU A CA 1
ATOM 644 C C . LEU A 1 84 ? 9.053 2.189 -17.665 1.00 87.25 84 LEU A C 1
ATOM 646 O O . LEU A 1 84 ? 8.257 1.832 -16.796 1.00 87.25 84 LEU A O 1
ATOM 650 N N . ASP A 1 85 ? 9.341 3.468 -17.882 1.00 86.19 85 ASP A N 1
ATOM 651 C CA . ASP A 1 85 ? 8.798 4.565 -17.089 1.00 86.19 85 ASP A CA 1
ATOM 652 C C . ASP A 1 85 ? 7.436 5.014 -17.628 1.00 86.19 85 ASP A C 1
ATOM 654 O O . ASP A 1 85 ? 7.301 5.489 -18.761 1.00 86.19 85 ASP A O 1
ATOM 658 N N . ASN A 1 86 ? 6.410 4.904 -16.788 1.00 87.38 86 ASN A N 1
ATOM 659 C CA . ASN A 1 86 ? 5.078 5.433 -17.066 1.00 87.38 86 ASN A CA 1
ATOM 660 C C . ASN A 1 86 ? 5.097 6.955 -17.302 1.00 87.38 86 ASN A C 1
ATOM 662 O O . ASN A 1 86 ? 5.837 7.686 -16.646 1.00 87.38 86 ASN A O 1
ATOM 666 N N . GLY A 1 87 ? 4.270 7.439 -18.235 1.00 86.31 87 GLY A N 1
ATOM 667 C CA . GLY A 1 87 ? 4.251 8.844 -18.666 1.00 86.31 87 GLY A CA 1
ATOM 668 C C . GLY A 1 87 ? 5.371 9.233 -19.641 1.00 86.31 87 GLY A C 1
ATOM 669 O O . GLY A 1 87 ? 5.365 10.351 -20.152 1.00 86.31 87 GLY A O 1
ATOM 670 N N . SER A 1 88 ? 6.309 8.328 -19.939 1.00 89.19 88 SER A N 1
ATOM 671 C CA . SER A 1 88 ? 7.365 8.559 -20.931 1.00 89.19 88 SER A CA 1
ATOM 672 C C . SER A 1 88 ? 6.991 8.011 -22.307 1.00 89.19 88 SER A C 1
ATOM 674 O O . SER A 1 88 ? 6.233 7.046 -22.432 1.00 89.19 88 SER A O 1
ATOM 676 N N . THR A 1 89 ? 7.567 8.611 -23.351 1.00 92.31 89 THR A N 1
ATOM 677 C CA . THR A 1 89 ? 7.431 8.147 -24.738 1.00 92.31 89 THR A CA 1
ATOM 678 C C . THR A 1 89 ? 8.699 7.433 -25.180 1.00 92.31 89 THR A C 1
ATOM 680 O O . THR A 1 89 ? 9.760 8.048 -25.281 1.00 92.31 89 THR A O 1
ATOM 683 N N . TYR A 1 90 ? 8.573 6.141 -25.471 1.00 94.06 90 TYR A N 1
ATOM 684 C CA . TYR A 1 90 ? 9.656 5.302 -25.968 1.00 94.06 90 TYR A CA 1
ATOM 685 C C . TYR A 1 90 ? 9.576 5.164 -27.481 1.00 94.06 90 TYR A C 1
ATOM 687 O O . TYR A 1 90 ? 8.513 4.896 -28.032 1.00 94.06 90 TYR A O 1
ATOM 695 N N . ASN A 1 91 ? 10.717 5.294 -28.146 1.00 94.94 91 ASN A N 1
ATOM 696 C CA . ASN A 1 91 ? 10.870 4.963 -29.554 1.00 94.94 91 ASN A CA 1
ATOM 697 C C . ASN A 1 91 ? 11.342 3.521 -29.669 1.00 94.94 91 ASN A C 1
ATOM 699 O O . ASN A 1 91 ? 12.319 3.147 -29.021 1.00 94.94 91 ASN A O 1
ATOM 703 N N . VAL A 1 92 ? 10.663 2.731 -30.494 1.00 95.94 92 VAL A N 1
ATOM 704 C CA . VAL A 1 92 ? 10.931 1.304 -30.668 1.00 95.94 92 VAL A CA 1
ATOM 705 C C . VAL A 1 92 ? 11.069 0.972 -32.146 1.00 95.94 92 VAL A C 1
ATOM 707 O O . VAL A 1 92 ? 10.292 1.450 -32.968 1.00 95.94 92 VAL A O 1
ATOM 710 N N . LYS A 1 93 ? 12.029 0.113 -32.484 1.00 95.56 93 LYS A N 1
ATOM 711 C CA . LYS A 1 93 ? 12.110 -0.550 -33.792 1.00 95.56 93 LYS A CA 1
ATOM 712 C C . LYS A 1 93 ? 12.592 -1.988 -33.628 1.00 95.56 93 LYS A C 1
ATOM 714 O O . LYS A 1 93 ? 13.350 -2.296 -32.705 1.00 95.56 93 LYS A O 1
ATOM 719 N N . VAL A 1 94 ? 12.188 -2.856 -34.547 1.00 96.81 94 VAL A N 1
ATOM 720 C CA . VAL A 1 94 ? 12.669 -4.240 -34.621 1.00 96.81 94 VAL A CA 1
ATOM 721 C C . VAL A 1 94 ? 13.561 -4.378 -35.848 1.00 96.81 94 VAL A C 1
ATOM 723 O O . VAL A 1 94 ? 13.264 -3.830 -36.905 1.00 96.81 94 VAL A O 1
ATOM 726 N N . ILE A 1 95 ? 14.680 -5.078 -35.704 1.00 95.25 95 ILE A N 1
ATOM 727 C CA . ILE A 1 95 ? 15.675 -5.308 -36.750 1.00 95.25 95 ILE A CA 1
ATOM 728 C C . ILE A 1 95 ? 15.789 -6.812 -36.967 1.00 95.25 95 ILE A C 1
ATOM 730 O O . ILE A 1 95 ? 16.115 -7.544 -36.036 1.00 95.25 95 ILE A O 1
ATOM 734 N N . ALA A 1 96 ? 15.555 -7.272 -38.190 1.00 94.56 96 ALA A N 1
ATOM 735 C CA . ALA A 1 96 ? 15.715 -8.670 -38.558 1.00 94.56 96 ALA A CA 1
ATOM 736 C C . ALA A 1 96 ? 17.197 -8.981 -38.846 1.00 94.56 96 ALA A C 1
ATOM 738 O O . ALA A 1 96 ? 17.885 -8.196 -39.509 1.00 94.56 96 ALA A O 1
ATOM 739 N N . LEU A 1 97 ? 17.706 -10.103 -38.330 1.00 93.06 97 LEU A N 1
ATOM 740 C CA . LEU A 1 97 ? 19.127 -10.463 -38.378 1.00 93.06 97 LEU A CA 1
ATOM 741 C C . LEU A 1 97 ? 19.376 -11.715 -39.227 1.00 93.06 97 LEU A C 1
ATOM 743 O O . LEU A 1 97 ? 18.718 -12.730 -39.032 1.00 93.06 97 LEU A O 1
ATOM 747 N N . ALA A 1 98 ? 20.404 -11.698 -40.077 1.00 87.75 98 ALA A N 1
ATOM 748 C CA . ALA A 1 98 ? 21.015 -12.908 -40.634 1.00 87.75 98 ALA A CA 1
ATOM 749 C C . ALA A 1 98 ? 22.390 -13.124 -39.999 1.00 87.75 98 ALA A C 1
ATOM 751 O O . ALA A 1 98 ? 23.338 -12.364 -40.228 1.00 87.75 98 ALA A O 1
ATOM 752 N N . LYS A 1 99 ? 22.505 -14.175 -39.186 1.00 79.31 99 LYS A N 1
ATOM 753 C CA . LYS A 1 99 ? 23.613 -14.396 -38.249 1.00 79.31 99 LYS A CA 1
ATOM 754 C C . LYS A 1 99 ? 23.761 -13.187 -37.317 1.00 79.31 99 LYS A C 1
ATOM 756 O O . LYS A 1 99 ? 22.941 -12.987 -36.430 1.00 79.31 99 LYS A O 1
ATOM 761 N N . THR A 1 100 ? 24.784 -12.363 -37.531 1.00 71.06 100 THR A N 1
ATOM 762 C CA . THR A 1 100 ? 25.060 -11.146 -36.749 1.00 71.06 100 THR A CA 1
ATOM 763 C C . THR A 1 100 ? 24.815 -9.852 -37.530 1.00 71.06 100 THR A C 1
ATOM 765 O O . THR A 1 100 ? 25.041 -8.767 -36.996 1.00 71.06 100 THR A O 1
ATOM 768 N N . ARG A 1 101 ? 24.365 -9.927 -38.792 1.00 79.56 101 ARG A N 1
ATOM 769 C CA . ARG A 1 101 ? 24.155 -8.754 -39.655 1.00 79.56 101 ARG A CA 1
ATOM 770 C C . ARG A 1 101 ? 22.687 -8.342 -39.682 1.00 79.56 101 ARG A C 1
ATOM 772 O O . ARG A 1 101 ? 21.816 -9.190 -39.847 1.00 79.56 101 ARG A O 1
ATOM 779 N N . ALA A 1 102 ? 22.432 -7.040 -39.561 1.00 82.75 102 ALA A N 1
ATOM 780 C CA . ALA A 1 102 ? 21.111 -6.460 -39.781 1.00 82.75 102 ALA A CA 1
ATOM 781 C C . ALA A 1 102 ? 20.742 -6.542 -41.268 1.00 82.75 102 ALA A C 1
ATOM 783 O O . ALA A 1 102 ? 21.544 -6.151 -42.115 1.00 82.75 102 ALA A O 1
ATOM 784 N N . LEU A 1 103 ? 19.549 -7.055 -41.564 1.00 84.62 103 LEU A N 1
ATOM 785 C CA . LEU A 1 103 ? 19.008 -7.134 -42.920 1.00 84.62 103 LEU A CA 1
ATOM 786 C C . LEU A 1 103 ? 18.076 -5.959 -43.200 1.00 84.62 103 LEU A C 1
ATOM 788 O O . LEU A 1 103 ? 18.354 -5.124 -44.055 1.00 84.62 103 LEU A O 1
ATOM 792 N N . ILE A 1 104 ? 16.977 -5.907 -42.450 1.00 89.12 104 ILE A N 1
ATOM 793 C CA . ILE A 1 104 ? 15.898 -4.932 -42.588 1.00 89.12 104 ILE A CA 1
ATOM 794 C C . ILE A 1 104 ? 15.411 -4.520 -41.198 1.00 89.12 104 ILE A C 1
ATOM 796 O O . ILE A 1 104 ? 15.550 -5.275 -40.233 1.00 89.12 104 ILE A O 1
ATOM 800 N N . ALA A 1 105 ? 14.853 -3.319 -41.087 1.00 92.19 105 ALA A N 1
ATOM 801 C CA . ALA A 1 105 ? 14.309 -2.792 -39.843 1.00 92.19 105 ALA A CA 1
ATOM 802 C C . ALA A 1 105 ? 12.904 -2.243 -40.070 1.00 92.19 105 ALA A C 1
ATOM 804 O O . ALA A 1 105 ? 12.615 -1.703 -41.138 1.00 92.19 105 ALA A O 1
ATOM 805 N N . THR A 1 106 ? 12.056 -2.348 -39.053 1.00 94.50 106 THR A N 1
ATOM 806 C CA . THR A 1 106 ? 10.759 -1.676 -39.054 1.00 94.50 106 THR A CA 1
ATOM 807 C C . THR A 1 106 ? 10.955 -0.156 -38.997 1.00 94.50 106 THR A C 1
ATOM 809 O O . THR A 1 106 ? 11.966 0.318 -38.459 1.00 94.50 106 THR A O 1
ATOM 812 N N . PRO A 1 107 ? 9.969 0.640 -39.447 1.00 94.19 107 PRO A N 1
ATOM 813 C CA . PRO A 1 107 ? 9.866 2.034 -39.035 1.00 94.19 107 PRO A CA 1
ATOM 814 C C . PRO A 1 107 ? 9.886 2.162 -37.504 1.00 94.19 107 PRO A C 1
ATOM 816 O O . PRO A 1 107 ? 9.501 1.231 -36.785 1.00 94.19 107 PRO A O 1
ATOM 819 N N . ILE A 1 108 ? 10.339 3.314 -37.005 1.00 93.31 108 ILE A N 1
ATOM 820 C CA . ILE A 1 108 ? 10.284 3.620 -35.572 1.00 93.31 108 ILE A CA 1
ATOM 821 C C . ILE A 1 108 ? 8.827 3.867 -35.181 1.00 93.31 108 ILE A C 1
ATOM 823 O O . ILE A 1 108 ? 8.141 4.673 -35.806 1.00 93.31 108 ILE A O 1
ATOM 827 N N . VAL A 1 109 ? 8.383 3.207 -34.117 1.00 94.81 109 VAL A N 1
ATOM 828 C CA . VAL A 1 109 ? 7.088 3.434 -33.478 1.00 94.81 109 VAL A CA 1
ATOM 829 C C . VAL A 1 109 ? 7.324 4.121 -32.138 1.00 94.81 109 VAL A C 1
ATOM 831 O O . VAL A 1 109 ? 8.066 3.611 -31.298 1.00 94.81 109 VAL A O 1
ATOM 834 N N . SER A 1 110 ? 6.697 5.279 -31.936 1.00 94.38 110 SER A N 1
ATOM 835 C CA . SER A 1 110 ? 6.704 5.992 -30.656 1.00 94.38 110 SER A CA 1
ATOM 836 C C . SER A 1 110 ? 5.515 5.552 -29.805 1.00 94.38 110 SER A C 1
ATOM 838 O O . SER A 1 110 ? 4.375 5.569 -30.262 1.00 94.38 110 SER A O 1
ATOM 840 N N . ILE A 1 111 ? 5.781 5.154 -28.564 1.00 93.38 111 ILE A N 1
ATOM 841 C CA . ILE A 1 111 ? 4.806 4.548 -27.658 1.00 93.38 111 ILE A CA 1
ATOM 842 C C . ILE A 1 111 ? 4.864 5.295 -26.332 1.00 93.38 111 ILE A C 1
ATOM 844 O O . ILE A 1 111 ? 5.873 5.249 -25.629 1.00 93.38 111 ILE A O 1
ATOM 848 N N . THR A 1 112 ? 3.779 5.979 -25.983 1.00 91.62 112 THR A N 1
ATOM 849 C CA . THR A 1 112 ? 3.651 6.672 -24.697 1.00 91.62 112 THR A CA 1
ATOM 850 C C . THR A 1 112 ? 3.021 5.746 -23.667 1.00 91.62 112 THR A C 1
ATOM 852 O O . THR A 1 112 ? 1.909 5.251 -23.868 1.00 91.62 112 THR A O 1
ATOM 855 N N . LEU A 1 113 ? 3.719 5.516 -22.555 1.00 90.50 113 LEU A N 1
ATOM 856 C CA . LEU A 1 113 ? 3.171 4.730 -21.455 1.00 90.50 113 LEU A CA 1
ATOM 857 C C . LEU A 1 113 ? 2.135 5.536 -20.661 1.00 90.50 113 LEU A C 1
ATOM 859 O O . LEU A 1 113 ? 2.287 6.750 -20.499 1.00 90.50 113 LEU A O 1
ATOM 863 N N . PRO A 1 114 ? 1.086 4.881 -20.129 1.00 87.00 114 PRO A N 1
ATOM 864 C CA . PRO A 1 114 ? 0.074 5.553 -19.326 1.00 87.00 114 PRO A CA 1
ATOM 865 C C . PRO A 1 114 ? 0.695 6.190 -18.080 1.00 87.00 114 PRO A C 1
ATOM 867 O O . PRO A 1 114 ? 1.491 5.561 -17.392 1.00 87.00 114 PRO A O 1
ATOM 870 N N . GLN A 1 115 ? 0.291 7.415 -17.755 1.00 85.69 115 GLN A N 1
ATOM 871 C CA . GLN A 1 115 ? 0.595 8.029 -16.466 1.00 85.69 115 GLN A CA 1
ATOM 872 C C . GLN A 1 115 ? -0.567 7.778 -15.502 1.00 85.69 115 GLN A C 1
ATOM 874 O O . GLN A 1 115 ? -1.731 7.810 -15.901 1.00 85.69 115 GLN A O 1
ATOM 879 N N . TRP A 1 116 ? -0.271 7.538 -14.228 1.00 88.38 116 TRP A N 1
ATOM 880 C CA . TRP A 1 116 ? -1.274 7.199 -13.217 1.00 88.38 116 TRP A CA 1
ATOM 881 C C . TRP A 1 116 ? -1.217 8.165 -12.034 1.00 88.38 116 TRP A C 1
ATOM 883 O O . TRP A 1 116 ? -0.178 8.762 -11.767 1.00 88.38 116 TRP A O 1
ATOM 893 N N . SER A 1 117 ? -2.345 8.338 -11.341 1.00 86.44 117 SER A N 1
ATOM 894 C CA . SER A 1 117 ? -2.486 9.297 -10.234 1.00 86.44 117 SER A CA 1
ATOM 895 C C . SER A 1 117 ? -1.735 8.929 -8.952 1.00 86.44 117 SER A C 1
ATOM 897 O O . SER A 1 117 ? -1.458 9.821 -8.157 1.00 86.44 117 SER A O 1
ATOM 899 N N . GLY A 1 118 ? -1.440 7.645 -8.739 1.00 92.50 118 GLY A N 1
ATOM 900 C CA . GLY A 1 118 ? -0.772 7.141 -7.535 1.00 92.50 118 GLY A CA 1
ATOM 901 C C . GLY A 1 118 ? 0.592 6.520 -7.826 1.00 92.50 118 GLY A C 1
ATOM 902 O O . GLY A 1 118 ? 0.961 6.319 -8.986 1.00 92.50 118 GLY A O 1
ATOM 903 N N . LEU A 1 119 ? 1.320 6.174 -6.765 1.00 95.25 119 LEU A N 1
ATOM 904 C CA . LEU A 1 119 ? 2.637 5.534 -6.856 1.00 95.25 119 LEU A CA 1
ATOM 905 C C . LEU A 1 119 ? 2.633 4.261 -7.715 1.00 95.25 119 LEU A C 1
ATOM 907 O O . LEU A 1 119 ? 1.653 3.518 -7.758 1.00 95.25 119 LEU A O 1
ATOM 911 N N . GLN A 1 120 ? 3.751 4.026 -8.400 1.00 92.69 120 GLN A N 1
ATOM 912 C CA . GLN A 1 120 ? 3.959 2.915 -9.333 1.00 92.69 120 GLN A CA 1
ATOM 913 C C . GLN A 1 120 ? 5.081 1.985 -8.849 1.00 92.69 120 GLN A C 1
ATOM 915 O O . GLN A 1 120 ? 5.860 2.351 -7.966 1.00 92.69 120 GLN A O 1
ATOM 920 N N . SER A 1 121 ? 5.209 0.792 -9.436 1.00 93.81 121 SER A N 1
ATOM 921 C CA . SER A 1 121 ? 6.236 -0.185 -9.035 1.00 93.81 121 SER A CA 1
ATOM 922 C C . SER A 1 121 ? 7.667 0.336 -9.193 1.00 93.81 121 SER A C 1
ATOM 924 O O . SER A 1 121 ? 8.512 0.059 -8.344 1.00 93.81 121 SER A O 1
ATOM 926 N N . GLN A 1 122 ? 7.923 1.181 -10.195 1.00 91.94 122 GLN A N 1
ATOM 927 C CA . GLN A 1 122 ? 9.218 1.837 -10.426 1.00 91.94 122 GLN A CA 1
ATOM 928 C C . GLN A 1 122 ? 9.601 2.807 -9.299 1.00 91.94 122 GLN A C 1
ATOM 930 O O . GLN A 1 122 ? 10.774 3.127 -9.117 1.00 91.94 122 GLN A O 1
ATOM 935 N N . GLN A 1 123 ? 8.618 3.259 -8.519 1.00 95.94 123 GLN A N 1
ATOM 936 C CA . GLN A 1 123 ? 8.792 4.184 -7.400 1.00 95.94 123 GLN A CA 1
ATOM 937 C C . GLN A 1 123 ? 8.759 3.473 -6.040 1.00 95.94 123 GLN A C 1
ATOM 939 O O . GLN A 1 123 ? 8.864 4.132 -5.003 1.00 95.94 123 GLN A O 1
ATOM 944 N N . MET A 1 124 ? 8.618 2.146 -6.019 1.00 98.12 124 MET A N 1
ATOM 945 C CA . MET A 1 124 ? 8.615 1.353 -4.794 1.00 98.12 124 MET A CA 1
ATOM 946 C C . MET A 1 124 ? 9.973 0.714 -4.548 1.00 98.12 124 MET A C 1
ATOM 948 O O . MET A 1 124 ? 10.483 -0.020 -5.390 1.00 98.12 124 MET A O 1
ATOM 952 N N . GLY A 1 125 ? 10.513 0.951 -3.355 1.00 98.75 125 GLY A N 1
ATOM 953 C CA . GLY A 1 125 ? 11.621 0.203 -2.783 1.00 98.75 125 GLY A CA 1
ATOM 954 C C . GLY A 1 125 ? 11.116 -1.038 -2.058 1.00 98.75 125 GLY A C 1
ATOM 955 O O . GLY A 1 125 ? 10.057 -1.000 -1.430 1.00 98.75 125 GLY A O 1
ATOM 956 N N . LEU A 1 126 ? 11.873 -2.129 -2.112 1.00 98.94 126 LEU A N 1
ATOM 957 C CA . LEU A 1 126 ? 11.566 -3.368 -1.398 1.00 98.94 126 LEU A CA 1
ATOM 958 C C . LEU A 1 126 ? 12.705 -3.707 -0.440 1.00 98.94 126 LEU A C 1
ATOM 960 O O . LEU A 1 126 ? 13.835 -3.945 -0.862 1.00 98.94 126 LEU A O 1
ATOM 964 N N . LEU A 1 127 ? 12.401 -3.741 0.855 1.00 98.94 127 LEU A N 1
ATOM 965 C CA . LEU A 1 127 ? 13.360 -4.110 1.888 1.00 98.94 127 LEU A CA 1
ATOM 966 C C . LEU A 1 127 ? 13.242 -5.598 2.214 1.00 98.94 127 LEU A C 1
ATOM 968 O O . LEU A 1 127 ? 12.139 -6.113 2.439 1.00 98.94 127 LEU A O 1
ATOM 972 N N . VAL A 1 128 ? 14.388 -6.272 2.285 1.00 98.88 128 VAL A N 1
ATOM 973 C CA . VAL A 1 128 ? 14.489 -7.721 2.495 1.00 98.88 128 VAL A CA 1
ATOM 974 C C . VAL A 1 128 ? 15.403 -8.025 3.673 1.00 98.88 128 VAL A C 1
ATOM 976 O O . VAL A 1 128 ? 16.522 -7.524 3.722 1.00 98.88 128 VAL A O 1
ATOM 979 N N . ASN A 1 129 ? 14.940 -8.846 4.616 1.00 98.56 129 ASN A N 1
ATOM 980 C CA . ASN A 1 129 ? 15.777 -9.367 5.691 1.00 98.56 129 ASN A CA 1
ATOM 981 C C . ASN A 1 129 ? 16.412 -10.695 5.253 1.00 98.56 129 ASN A C 1
ATOM 983 O O . ASN A 1 129 ? 15.735 -11.718 5.188 1.00 98.56 129 ASN A O 1
ATOM 987 N N . GLU A 1 130 ? 17.718 -10.690 4.997 1.00 97.88 130 GLU A N 1
ATOM 988 C CA . GLU A 1 130 ? 18.474 -11.863 4.533 1.00 97.88 130 GLU A CA 1
ATOM 989 C C . GLU A 1 130 ? 18.513 -12.998 5.563 1.00 97.88 130 GLU A C 1
ATOM 991 O O . GLU A 1 130 ? 18.637 -14.165 5.200 1.00 97.88 130 GLU A O 1
ATOM 996 N N . ASN A 1 131 ? 18.348 -12.675 6.848 1.00 97.75 131 ASN A N 1
ATOM 997 C CA . ASN A 1 131 ? 18.329 -13.671 7.917 1.00 97.75 131 ASN A CA 1
ATOM 998 C C . ASN A 1 131 ? 16.960 -14.342 8.090 1.00 97.75 131 ASN A C 1
ATOM 1000 O O . ASN A 1 131 ? 16.805 -15.192 8.970 1.00 97.75 131 ASN A O 1
ATOM 1004 N N . ASP A 1 132 ? 15.944 -13.944 7.319 1.00 97.94 132 ASP A N 1
ATOM 1005 C CA . ASP A 1 132 ? 14.592 -14.478 7.427 1.00 97.94 132 ASP A CA 1
ATOM 1006 C C . ASP A 1 132 ? 14.130 -15.137 6.116 1.00 97.94 132 ASP A C 1
ATOM 1008 O O . ASP A 1 132 ? 13.742 -14.438 5.178 1.00 97.94 132 ASP A O 1
ATOM 1012 N N . PRO A 1 133 ? 14.077 -16.483 6.054 1.00 97.25 133 PRO A N 1
ATOM 1013 C CA . PRO A 1 133 ? 13.580 -17.201 4.881 1.00 97.25 133 PRO A CA 1
ATOM 1014 C C . PRO A 1 133 ? 12.164 -16.790 4.455 1.00 97.25 133 PRO A C 1
ATOM 1016 O O . PRO A 1 133 ? 11.852 -16.816 3.266 1.00 97.25 133 PRO A O 1
ATOM 1019 N N . VAL A 1 134 ? 11.311 -16.370 5.402 1.00 97.31 134 VAL A N 1
ATOM 1020 C CA . VAL A 1 134 ? 9.975 -15.848 5.078 1.00 97.31 134 VAL A CA 1
ATOM 1021 C C . VAL A 1 134 ? 10.089 -14.514 4.342 1.00 97.31 134 VAL A C 1
ATOM 1023 O O . VAL A 1 134 ? 9.416 -14.325 3.333 1.00 97.31 134 VAL A O 1
ATOM 1026 N N . SER A 1 135 ? 10.979 -13.621 4.786 1.00 98.69 135 SER A N 1
ATOM 1027 C CA . SER A 1 135 ? 11.227 -12.337 4.122 1.00 98.69 135 SER A CA 1
ATOM 1028 C C . SER A 1 135 ? 11.757 -12.525 2.706 1.00 98.69 135 SER A C 1
ATOM 1030 O O . SER A 1 135 ? 11.265 -11.867 1.795 1.00 98.69 135 SER A O 1
ATOM 1032 N N . LEU A 1 136 ? 12.691 -13.459 2.498 1.00 98.62 136 LEU A N 1
ATOM 1033 C CA . LEU A 1 136 ? 13.201 -13.802 1.166 1.00 98.62 136 LEU A CA 1
ATOM 1034 C C . LEU A 1 136 ? 12.081 -14.308 0.242 1.00 98.62 136 LEU A C 1
ATOM 1036 O O . LEU A 1 136 ? 11.943 -13.827 -0.881 1.00 98.62 136 LEU A O 1
ATOM 1040 N N . ALA A 1 137 ? 11.242 -15.229 0.727 1.00 98.56 137 ALA A N 1
ATOM 1041 C CA . ALA A 1 137 ? 10.135 -15.784 -0.051 1.00 98.56 137 ALA A CA 1
ATOM 1042 C C . ALA A 1 137 ? 9.064 -14.734 -0.397 1.00 98.56 137 ALA A C 1
ATOM 1044 O O . ALA A 1 137 ? 8.545 -14.718 -1.514 1.00 98.56 137 ALA A O 1
ATOM 1045 N N . VAL A 1 138 ? 8.732 -13.849 0.547 1.00 98.75 138 VAL A N 1
ATOM 1046 C CA . VAL A 1 138 ? 7.785 -12.744 0.329 1.00 98.75 138 VAL A CA 1
ATOM 1047 C C . VAL A 1 138 ? 8.364 -11.719 -0.639 1.00 98.75 138 VAL A C 1
ATOM 1049 O O . VAL A 1 138 ? 7.652 -11.263 -1.532 1.00 98.75 138 VAL A O 1
ATOM 1052 N N . ALA A 1 139 ? 9.643 -11.370 -0.492 1.00 98.75 139 ALA A N 1
ATOM 1053 C CA . ALA A 1 139 ? 10.312 -10.412 -1.358 1.00 98.75 139 ALA A CA 1
ATOM 1054 C C . ALA A 1 139 ? 10.360 -10.892 -2.810 1.00 98.75 139 ALA A C 1
ATOM 1056 O O . ALA A 1 139 ? 9.988 -10.134 -3.704 1.00 98.75 139 ALA A O 1
ATOM 1057 N N . ASP A 1 140 ? 10.757 -12.144 -3.050 1.00 98.62 140 ASP A N 1
ATOM 1058 C CA . ASP A 1 140 ? 10.783 -12.697 -4.404 1.00 98.62 140 ASP A CA 1
ATOM 1059 C C . ASP A 1 140 ? 9.379 -12.721 -5.023 1.00 98.62 140 ASP A C 1
ATOM 1061 O O . ASP A 1 140 ? 9.176 -12.245 -6.143 1.00 98.62 140 ASP A O 1
ATOM 1065 N N . TYR A 1 141 ? 8.382 -13.156 -4.247 1.00 98.81 141 TYR A N 1
ATOM 1066 C CA . TYR A 1 141 ? 6.993 -13.168 -4.691 1.00 98.81 141 TYR A CA 1
ATOM 1067 C C . TYR A 1 141 ? 6.487 -11.766 -5.051 1.00 98.81 141 TYR A C 1
ATOM 1069 O O . TYR A 1 141 ? 5.965 -11.553 -6.146 1.00 98.81 141 TYR A O 1
ATOM 1077 N N . TYR A 1 142 ? 6.669 -10.788 -4.160 1.00 98.75 142 TYR A N 1
ATOM 1078 C CA . TYR A 1 142 ? 6.219 -9.415 -4.377 1.00 98.75 142 TYR A CA 1
ATOM 1079 C C . TYR A 1 142 ? 6.947 -8.754 -5.551 1.00 98.75 142 TYR A C 1
ATOM 1081 O O . TYR A 1 142 ? 6.305 -8.133 -6.398 1.00 98.75 142 TYR A O 1
ATOM 1089 N N . ARG A 1 143 ? 8.269 -8.948 -5.658 1.00 98.06 143 ARG A N 1
ATOM 1090 C CA . ARG A 1 143 ? 9.090 -8.460 -6.774 1.00 98.06 143 ARG A CA 1
ATOM 1091 C C . ARG A 1 143 ? 8.555 -8.946 -8.112 1.00 98.06 143 ARG A C 1
ATOM 1093 O O . ARG A 1 143 ? 8.379 -8.130 -9.010 1.00 98.06 143 ARG A O 1
ATOM 1100 N N . ILE A 1 144 ? 8.287 -10.245 -8.248 1.00 96.31 144 ILE A N 1
ATOM 1101 C CA . ILE A 1 144 ? 7.772 -10.828 -9.494 1.00 96.31 144 ILE A CA 1
ATOM 1102 C C . ILE A 1 144 ? 6.376 -10.280 -9.797 1.00 96.31 144 ILE A C 1
ATOM 1104 O O . ILE A 1 144 ? 6.106 -9.838 -10.911 1.00 96.31 144 ILE A O 1
ATOM 1108 N N . ARG A 1 145 ? 5.489 -10.281 -8.799 1.00 97.19 145 ARG A N 1
ATOM 1109 C CA . ARG A 1 145 ? 4.073 -9.951 -8.983 1.00 97.19 145 ARG A CA 1
ATOM 1110 C C . ARG A 1 145 ? 3.803 -8.471 -9.234 1.00 97.19 145 ARG A C 1
ATOM 1112 O O . ARG A 1 145 ? 2.914 -8.159 -10.020 1.00 97.19 145 ARG A O 1
ATOM 1119 N N . ARG A 1 146 ? 4.565 -7.575 -8.603 1.00 95.62 146 ARG A N 1
ATOM 1120 C CA . ARG A 1 146 ? 4.493 -6.120 -8.815 1.00 95.62 146 ARG A CA 1
ATOM 1121 C C . ARG A 1 146 ? 5.542 -5.595 -9.796 1.00 95.62 146 ARG A C 1
ATOM 1123 O O . ARG A 1 146 ? 5.540 -4.402 -10.068 1.00 95.62 146 ARG A O 1
ATOM 1130 N N . GLN A 1 147 ? 6.415 -6.456 -10.324 1.00 93.94 147 GLN A N 1
ATOM 1131 C CA . GLN A 1 147 ? 7.530 -6.067 -11.196 1.00 93.94 147 GLN A CA 1
ATOM 1132 C C . GLN A 1 147 ? 8.397 -4.966 -10.563 1.00 93.94 147 GLN A C 1
ATOM 1134 O O . GLN A 1 147 ? 8.730 -3.972 -11.204 1.00 93.94 147 GLN A O 1
ATOM 1139 N N . ILE A 1 148 ? 8.729 -5.123 -9.276 1.00 96.12 148 ILE A N 1
ATOM 1140 C CA . ILE A 1 148 ? 9.615 -4.177 -8.587 1.00 96.12 148 ILE A CA 1
ATOM 1141 C C . ILE A 1 148 ? 11.005 -4.242 -9.246 1.00 96.12 148 ILE A C 1
ATOM 1143 O O . ILE A 1 148 ? 11.562 -5.345 -9.329 1.00 96.12 148 ILE A O 1
ATOM 1147 N N . PRO A 1 149 ? 11.577 -3.110 -9.704 1.00 93.88 149 PRO A N 1
ATOM 1148 C CA . PRO A 1 149 ? 12.907 -3.093 -10.306 1.00 93.88 149 PRO A CA 1
ATOM 1149 C C . PRO A 1 149 ? 13.973 -3.629 -9.352 1.00 93.88 149 PRO A C 1
ATOM 1151 O O . PRO A 1 149 ? 13.929 -3.373 -8.149 1.00 93.88 149 PRO A O 1
ATOM 1154 N N . SER A 1 150 ? 14.950 -4.361 -9.882 1.00 94.31 150 SER A N 1
ATOM 1155 C CA . SER A 1 150 ? 16.025 -4.969 -9.086 1.00 94.31 150 SER A CA 1
ATOM 1156 C C . SER A 1 150 ? 16.862 -3.943 -8.320 1.00 94.31 150 SER A C 1
ATOM 1158 O O . SER A 1 150 ? 17.263 -4.194 -7.188 1.00 94.31 150 SER A O 1
ATOM 1160 N N . GLU A 1 151 ? 17.083 -2.775 -8.917 1.00 95.75 151 GLU A N 1
ATOM 1161 C CA . GLU A 1 151 ? 17.800 -1.635 -8.348 1.00 95.75 151 GLU A CA 1
ATOM 1162 C C . GLU A 1 151 ? 17.059 -0.979 -7.176 1.00 95.75 151 GLU A C 1
ATOM 1164 O O . GLU A 1 151 ? 17.668 -0.269 -6.380 1.00 95.75 151 GLU A O 1
ATOM 1169 N N . ASN A 1 152 ? 15.759 -1.248 -7.032 1.00 98.12 152 ASN A N 1
ATOM 1170 C CA . ASN A 1 152 ? 14.946 -0.748 -5.930 1.00 98.12 152 ASN A CA 1
ATOM 1171 C C . ASN A 1 152 ? 14.919 -1.717 -4.730 1.00 98.12 152 ASN A C 1
ATOM 1173 O O . ASN A 1 152 ? 14.204 -1.472 -3.755 1.00 98.12 152 ASN A O 1
ATOM 1177 N N . ILE A 1 153 ? 15.655 -2.832 -4.778 1.00 98.69 153 ILE A N 1
ATOM 1178 C CA . ILE A 1 153 ? 15.649 -3.854 -3.725 1.00 98.69 153 ILE A CA 1
ATOM 1179 C C . ILE A 1 153 ? 16.878 -3.697 -2.836 1.00 98.69 153 ILE A C 1
ATOM 1181 O O . ILE A 1 153 ? 18.011 -3.686 -3.311 1.00 98.69 153 ILE A O 1
ATOM 1185 N N . VAL A 1 154 ? 16.656 -3.635 -1.522 1.00 98.75 154 VAL A N 1
ATOM 1186 C CA . VAL A 1 154 ? 17.730 -3.543 -0.528 1.00 98.75 154 VAL A CA 1
ATOM 1187 C C . VAL A 1 154 ? 17.689 -4.746 0.400 1.00 98.75 154 VAL A C 1
ATOM 1189 O O . VAL A 1 154 ? 16.735 -4.946 1.154 1.00 98.75 154 VAL A O 1
ATOM 1192 N N . TYR A 1 155 ? 18.775 -5.512 0.372 1.00 98.56 155 TYR A N 1
ATOM 1193 C CA . TYR A 1 155 ? 19.011 -6.641 1.260 1.00 98.56 155 TYR A CA 1
ATOM 1194 C C . TYR A 1 155 ? 19.717 -6.185 2.544 1.00 98.56 155 TYR A C 1
ATOM 1196 O O . TYR A 1 155 ? 20.719 -5.455 2.523 1.00 98.56 155 TYR A O 1
ATOM 1204 N N . LEU A 1 156 ? 19.153 -6.576 3.683 1.00 98.38 156 LEU A N 1
ATOM 1205 C CA . LEU A 1 156 ? 19.551 -6.152 5.017 1.00 98.38 156 LEU A CA 1
ATOM 1206 C C . LEU A 1 156 ? 19.792 -7.377 5.901 1.00 98.38 156 LEU A C 1
ATOM 1208 O O . LEU A 1 156 ? 18.978 -8.297 5.952 1.00 98.38 156 LEU A O 1
ATOM 1212 N N . ASN A 1 157 ? 20.869 -7.337 6.677 1.00 97.06 157 ASN A N 1
ATOM 1213 C CA . ASN A 1 157 ? 21.146 -8.317 7.718 1.00 97.06 157 ASN A CA 1
ATOM 1214 C C . ASN A 1 157 ? 20.516 -7.813 9.028 1.00 97.06 157 ASN A C 1
ATOM 1216 O O . ASN A 1 157 ? 21.081 -6.944 9.692 1.00 97.06 157 ASN A O 1
ATOM 1220 N N . ILE A 1 158 ? 19.306 -8.286 9.351 1.00 96.62 158 ILE A N 1
ATOM 1221 C CA . ILE A 1 158 ? 18.532 -7.824 10.515 1.00 96.62 158 ILE A CA 1
ATOM 1222 C C . ILE A 1 158 ? 18.302 -8.997 11.478 1.00 96.62 158 ILE A C 1
ATOM 1224 O O . ILE A 1 158 ? 17.882 -10.075 11.041 1.00 96.62 158 ILE A O 1
ATOM 1228 N N . PRO A 1 159 ? 18.535 -8.838 12.793 1.00 96.12 159 PRO A N 1
ATOM 1229 C CA . PRO A 1 159 ? 18.204 -9.882 13.757 1.00 96.12 159 PRO A CA 1
ATOM 1230 C C . PRO A 1 159 ? 16.687 -10.112 13.821 1.00 96.12 159 PRO A C 1
ATOM 1232 O O . PRO A 1 159 ? 15.894 -9.170 13.809 1.00 96.12 159 PRO A O 1
ATOM 1235 N N . LYS A 1 160 ? 16.270 -11.377 13.948 1.00 95.19 160 LYS A N 1
ATOM 1236 C CA . LYS A 1 160 ? 14.856 -11.776 14.067 1.00 95.19 160 LYS A CA 1
ATOM 1237 C C . LYS A 1 160 ? 14.334 -11.589 15.493 1.00 95.19 160 LYS A C 1
ATOM 1239 O O . LYS A 1 160 ? 13.995 -12.546 16.182 1.00 95.19 160 LYS A O 1
ATOM 1244 N N . ILE A 1 161 ? 14.291 -10.338 15.932 1.00 95.75 161 ILE A N 1
ATOM 1245 C CA . ILE A 1 161 ? 13.764 -9.923 17.234 1.00 95.75 161 ILE A CA 1
ATOM 1246 C C . ILE A 1 161 ? 12.566 -8.995 17.045 1.00 95.75 161 ILE A C 1
ATOM 1248 O O . ILE A 1 161 ? 12.381 -8.414 15.982 1.00 95.75 161 ILE A O 1
ATOM 1252 N N . VAL A 1 162 ? 11.729 -8.852 18.073 1.00 95.31 162 VAL A N 1
ATOM 1253 C CA . VAL A 1 162 ? 10.508 -8.029 17.998 1.00 95.31 162 VAL A CA 1
ATOM 1254 C C . VAL A 1 162 ? 10.827 -6.542 17.823 1.00 95.31 162 VAL A C 1
ATOM 1256 O O . VAL A 1 162 ? 10.190 -5.858 17.017 1.00 95.31 162 VAL A O 1
ATOM 1259 N N . ALA A 1 163 ? 11.805 -6.046 18.581 1.00 96.06 163 ALA A N 1
ATOM 1260 C CA . ALA A 1 163 ? 12.180 -4.642 18.613 1.00 96.06 163 ALA A CA 1
ATOM 1261 C C . ALA A 1 163 ? 13.695 -4.495 18.506 1.00 96.06 163 ALA A C 1
ATOM 1263 O O . ALA A 1 163 ? 14.430 -5.092 19.289 1.00 96.06 163 ALA A O 1
ATOM 1264 N N . LEU A 1 164 ? 14.136 -3.675 17.557 1.00 97.75 164 LEU A N 1
ATOM 1265 C CA . LEU A 1 164 ? 15.514 -3.203 17.495 1.00 97.75 164 LEU A CA 1
ATOM 1266 C C . LEU A 1 164 ? 15.735 -2.102 18.537 1.00 97.75 164 LEU A C 1
ATOM 1268 O O . LEU A 1 164 ? 14.815 -1.336 18.847 1.00 97.75 164 LEU A O 1
ATOM 1272 N N . THR A 1 165 ? 16.962 -1.979 19.034 1.00 96.56 165 THR A N 1
ATOM 1273 C CA . THR A 1 165 ? 17.403 -0.755 19.714 1.00 96.56 165 THR A CA 1
ATOM 1274 C C . THR A 1 165 ? 17.663 0.361 18.689 1.00 96.56 165 THR A C 1
ATOM 1276 O O . THR A 1 165 ? 17.869 0.069 17.505 1.00 96.56 165 THR A O 1
ATOM 1279 N N . PRO A 1 166 ? 17.680 1.643 19.101 1.00 95.44 166 PRO A N 1
ATOM 1280 C CA . PRO A 1 166 ? 18.062 2.743 18.212 1.00 95.44 166 PRO A CA 1
ATOM 1281 C C . PRO A 1 166 ? 19.442 2.539 17.568 1.00 95.44 166 PRO A C 1
ATOM 1283 O O . PRO A 1 166 ? 19.582 2.729 16.361 1.00 95.44 166 PRO A O 1
ATOM 1286 N N . ASP A 1 167 ? 20.417 2.043 18.335 1.00 96.44 167 ASP A N 1
ATOM 1287 C CA . ASP A 1 167 ? 21.778 1.771 17.850 1.00 96.44 167 ASP A CA 1
ATOM 1288 C C . ASP A 1 167 ? 21.827 0.635 16.821 1.00 96.44 167 ASP A C 1
ATOM 1290 O O . ASP A 1 167 ? 22.600 0.691 15.868 1.00 96.44 167 ASP A O 1
ATOM 1294 N N . GLN A 1 168 ? 20.972 -0.383 16.967 1.00 97.50 168 GLN A N 1
ATOM 1295 C CA . GLN A 1 168 ? 20.820 -1.439 15.961 1.00 97.50 168 GLN A CA 1
ATOM 1296 C C . GLN A 1 168 ? 20.131 -0.924 14.689 1.00 97.50 168 GLN A C 1
ATOM 1298 O O . GLN A 1 168 ? 20.404 -1.413 13.594 1.00 97.50 168 GLN A O 1
ATOM 1303 N N . PHE A 1 169 ? 19.224 0.047 14.817 1.00 98.06 169 PHE A N 1
ATOM 1304 C CA . PHE A 1 169 ? 18.447 0.580 13.701 1.00 98.06 169 PHE A CA 1
ATOM 1305 C C . PHE A 1 169 ? 19.204 1.616 12.861 1.00 98.06 169 PHE A C 1
ATOM 1307 O O . PHE A 1 169 ? 19.096 1.598 11.635 1.00 98.06 169 PHE A O 1
ATOM 1314 N N . ALA A 1 170 ? 19.976 2.505 13.490 1.00 97.81 170 ALA A N 1
ATOM 1315 C CA . ALA A 1 170 ? 20.700 3.578 12.808 1.00 97.81 170 ALA A CA 1
ATOM 1316 C C . ALA A 1 170 ? 21.529 3.115 11.583 1.00 97.81 170 ALA A C 1
ATOM 1318 O O . ALA A 1 170 ? 21.344 3.691 10.505 1.00 97.81 170 ALA A O 1
ATOM 1319 N N . PRO A 1 171 ? 22.371 2.060 11.663 1.00 97.38 171 PRO A N 1
ATOM 1320 C CA . PRO A 1 171 ? 23.127 1.589 10.500 1.00 97.38 171 PRO A CA 1
ATOM 1321 C C . PRO A 1 171 ? 22.231 0.992 9.404 1.00 97.38 171 PRO A C 1
ATOM 1323 O O . PRO A 1 171 ? 22.532 1.143 8.220 1.00 97.38 171 PRO A O 1
ATOM 1326 N N . LEU A 1 172 ? 21.108 0.358 9.767 1.00 97.25 172 LEU A N 1
ATOM 1327 C CA . LEU A 1 172 ? 20.143 -0.165 8.794 1.00 97.25 172 LEU A CA 1
ATOM 1328 C C . LEU A 1 172 ? 19.507 0.973 7.995 1.00 97.25 172 LEU A C 1
ATOM 1330 O O . LEU A 1 172 ? 19.445 0.900 6.769 1.00 97.25 172 LEU A O 1
ATOM 1334 N N . LYS A 1 173 ? 19.083 2.044 8.675 1.00 97.81 173 LYS A N 1
ATOM 1335 C CA . LYS A 1 173 ? 18.502 3.226 8.027 1.00 97.81 173 LYS A CA 1
ATOM 1336 C C . LYS A 1 173 ? 19.493 3.892 7.074 1.00 97.81 173 LYS A C 1
ATOM 1338 O O . LYS A 1 173 ? 19.136 4.148 5.928 1.00 97.81 173 LYS A O 1
ATOM 1343 N N . ALA A 1 174 ? 20.736 4.096 7.515 1.00 98.06 174 ALA A N 1
ATOM 1344 C CA . ALA A 1 174 ? 21.784 4.681 6.680 1.00 98.06 174 ALA A CA 1
ATOM 1345 C C . ALA A 1 174 ? 22.049 3.846 5.415 1.00 98.06 174 ALA A C 1
ATOM 1347 O O . ALA A 1 174 ? 22.169 4.398 4.322 1.00 98.06 174 ALA A O 1
ATOM 1348 N N . LYS A 1 175 ? 22.075 2.510 5.541 1.00 98.00 175 LYS A N 1
ATOM 1349 C CA . LYS A 1 175 ? 22.222 1.601 4.395 1.00 98.00 175 LYS A CA 1
ATOM 1350 C C . LYS A 1 175 ? 21.051 1.721 3.416 1.00 98.00 175 LYS A C 1
ATOM 1352 O O . LYS A 1 175 ? 21.282 1.822 2.215 1.00 98.00 175 LYS A O 1
ATOM 1357 N N . VAL A 1 176 ? 19.811 1.736 3.913 1.00 98.31 176 VAL A N 1
ATOM 1358 C CA . VAL A 1 176 ? 18.609 1.909 3.076 1.00 98.31 176 VAL A CA 1
ATOM 1359 C C . VAL A 1 176 ? 18.654 3.233 2.311 1.00 98.31 176 VAL A C 1
ATOM 1361 O O . VAL A 1 176 ? 18.431 3.241 1.102 1.00 98.31 176 VAL A O 1
ATOM 1364 N N . ASP A 1 177 ? 18.983 4.335 2.987 1.00 97.12 177 ASP A N 1
ATOM 1365 C CA . ASP A 1 177 ? 19.030 5.661 2.364 1.00 97.12 177 ASP A CA 1
ATOM 1366 C C . ASP A 1 177 ? 20.112 5.772 1.286 1.00 97.12 177 ASP A C 1
ATOM 1368 O O . ASP A 1 177 ? 19.876 6.402 0.258 1.00 97.12 177 ASP A O 1
ATOM 1372 N N . ALA A 1 178 ? 21.275 5.154 1.511 1.00 97.50 178 ALA A N 1
ATOM 1373 C CA . ALA A 1 178 ? 22.398 5.187 0.580 1.00 97.50 178 ALA A CA 1
ATOM 1374 C C . ALA A 1 178 ? 22.191 4.296 -0.655 1.00 97.50 178 ALA A C 1
ATOM 1376 O O . ALA A 1 178 ? 22.707 4.609 -1.725 1.00 97.50 178 ALA A O 1
ATOM 1377 N N . MET A 1 179 ? 21.478 3.174 -0.511 1.00 97.56 179 MET A N 1
ATOM 1378 C CA . MET A 1 179 ? 21.308 2.199 -1.594 1.00 97.56 179 MET A CA 1
ATOM 1379 C C . MET A 1 179 ? 20.130 2.504 -2.518 1.00 97.56 179 MET A C 1
ATOM 1381 O O . MET A 1 179 ? 20.173 2.126 -3.686 1.00 97.56 179 MET A O 1
ATOM 1385 N N . LEU A 1 180 ? 19.069 3.142 -2.018 1.00 98.00 180 LEU A N 1
ATOM 1386 C CA . LEU A 1 180 ? 17.875 3.381 -2.824 1.00 98.00 180 LEU A CA 1
ATOM 1387 C C . LEU A 1 180 ? 18.053 4.573 -3.772 1.00 98.00 180 LEU A C 1
ATOM 1389 O O . LEU A 1 180 ? 18.399 5.668 -3.315 1.00 98.00 180 LEU A O 1
ATOM 1393 N N . PRO A 1 181 ? 17.723 4.424 -5.068 1.00 96.56 181 PRO A N 1
ATOM 1394 C CA . PRO A 1 181 ? 17.778 5.535 -6.004 1.00 96.56 181 PRO A CA 1
ATOM 1395 C C . PRO A 1 181 ? 16.763 6.627 -5.636 1.00 96.56 181 PRO A C 1
ATOM 1397 O O . PRO A 1 181 ? 15.756 6.398 -4.955 1.00 96.56 181 PRO A O 1
ATOM 1400 N N . ALA A 1 182 ? 17.007 7.845 -6.123 1.00 95.75 182 ALA A N 1
ATOM 1401 C CA . ALA A 1 182 ? 16.129 8.991 -5.876 1.00 95.75 182 ALA A CA 1
ATOM 1402 C C . ALA A 1 182 ? 14.729 8.843 -6.508 1.00 95.75 182 ALA A C 1
ATOM 1404 O O . ALA A 1 182 ? 13.799 9.555 -6.134 1.00 95.75 182 ALA A O 1
ATOM 1405 N N . THR A 1 183 ? 14.565 7.909 -7.449 1.00 94.81 183 THR A N 1
ATOM 1406 C CA . THR A 1 183 ? 13.273 7.552 -8.047 1.00 94.81 183 THR A CA 1
ATOM 1407 C C . THR A 1 183 ? 12.339 6.863 -7.051 1.00 94.81 183 THR A C 1
ATOM 1409 O O . THR A 1 183 ? 11.123 7.011 -7.171 1.00 94.81 183 THR A O 1
ATOM 1412 N N . VAL A 1 184 ? 12.876 6.171 -6.039 1.00 98.44 184 VAL A N 1
ATOM 1413 C CA . VAL A 1 184 ? 12.084 5.468 -5.024 1.00 98.44 184 VAL A CA 1
ATOM 1414 C C . VAL A 1 184 ? 11.431 6.459 -4.067 1.00 98.44 184 VAL A C 1
ATOM 1416 O O . VAL A 1 184 ? 12.108 7.177 -3.331 1.00 98.44 184 VAL A O 1
ATOM 1419 N N . GLN A 1 185 ? 10.102 6.433 -4.040 1.00 98.56 185 GLN A N 1
ATOM 1420 C CA . GLN A 1 185 ? 9.247 7.312 -3.248 1.00 98.56 185 GLN A CA 1
ATOM 1421 C C . GLN A 1 185 ? 8.685 6.636 -1.994 1.00 98.56 185 GLN A C 1
ATOM 1423 O O . GLN A 1 185 ? 8.335 7.327 -1.049 1.00 98.56 185 GLN A O 1
ATOM 1428 N N . ALA A 1 186 ? 8.588 5.309 -1.952 1.00 98.81 186 ALA A N 1
ATOM 1429 C CA . ALA A 1 186 ? 7.975 4.585 -0.838 1.00 98.81 186 ALA A CA 1
ATOM 1430 C C . ALA A 1 186 ? 8.592 3.192 -0.652 1.00 98.81 186 ALA A C 1
ATOM 1432 O O . ALA A 1 186 ? 9.302 2.705 -1.529 1.00 98.81 186 ALA A O 1
ATOM 1433 N N . LEU A 1 187 ? 8.341 2.560 0.498 1.00 98.94 187 LEU A N 1
ATOM 1434 C CA . LEU A 1 187 ? 8.975 1.306 0.914 1.00 98.94 187 LEU A CA 1
ATOM 1435 C C . LEU A 1 187 ? 7.944 0.215 1.220 1.00 98.94 187 LEU A C 1
ATOM 1437 O O . LEU A 1 187 ? 7.056 0.392 2.055 1.00 98.94 187 LEU A O 1
ATOM 1441 N N . ALA A 1 188 ? 8.127 -0.947 0.604 1.00 98.94 188 ALA A N 1
ATOM 1442 C CA . ALA A 1 188 ? 7.534 -2.207 1.023 1.00 98.94 188 ALA A CA 1
ATOM 1443 C C . ALA A 1 188 ? 8.532 -2.968 1.909 1.00 98.94 188 ALA A C 1
ATOM 1445 O O . ALA A 1 188 ? 9.711 -3.086 1.571 1.00 98.94 188 ALA A O 1
ATOM 1446 N N . ILE A 1 189 ? 8.066 -3.503 3.035 1.00 98.94 189 ILE A N 1
ATOM 1447 C CA . ILE A 1 189 ? 8.878 -4.293 3.969 1.00 98.94 189 ILE A CA 1
ATOM 1448 C C . ILE A 1 189 ? 8.404 -5.745 3.919 1.00 98.94 189 ILE A C 1
ATOM 1450 O O . ILE A 1 189 ? 7.232 -6.009 4.172 1.00 98.94 189 ILE A O 1
ATOM 1454 N N . SER A 1 190 ? 9.297 -6.682 3.594 1.00 98.81 190 SER A N 1
ATOM 1455 C CA . SER A 1 190 ? 8.927 -8.088 3.344 1.00 98.81 190 SER A CA 1
ATOM 1456 C C . SER A 1 190 ? 8.988 -9.015 4.565 1.00 98.81 190 SER A C 1
ATOM 1458 O O . SER A 1 190 ? 8.610 -10.178 4.461 1.00 98.81 190 SER A O 1
ATOM 1460 N N . TRP A 1 191 ? 9.451 -8.538 5.722 1.00 98.38 191 TRP A N 1
ATOM 1461 C CA . TRP A 1 191 ? 9.448 -9.300 6.976 1.00 98.38 191 TRP A CA 1
ATOM 1462 C C . TRP A 1 191 ? 8.289 -8.881 7.887 1.00 98.38 191 TRP A C 1
ATOM 1464 O O . TRP A 1 191 ? 7.741 -7.793 7.743 1.00 98.38 191 TRP A O 1
ATOM 1474 N N . THR A 1 192 ? 7.954 -9.720 8.875 1.00 97.69 192 THR A N 1
ATOM 1475 C CA . THR A 1 192 ? 6.994 -9.375 9.949 1.00 97.69 192 THR A CA 1
ATOM 1476 C C . THR A 1 192 ? 7.690 -8.939 11.245 1.00 97.69 192 THR A C 1
ATOM 1478 O O . THR A 1 192 ? 7.166 -8.092 11.962 1.00 97.69 192 THR A O 1
ATOM 1481 N N . ILE A 1 193 ? 8.892 -9.455 11.534 1.00 96.88 193 ILE A N 1
ATOM 1482 C CA . ILE A 1 193 ? 9.738 -9.026 12.662 1.00 96.88 193 ILE A CA 1
ATOM 1483 C C . ILE A 1 193 ? 11.139 -8.635 12.161 1.00 96.88 193 ILE A C 1
ATOM 1485 O O . ILE A 1 193 ? 11.682 -9.342 11.310 1.00 96.88 193 ILE A O 1
ATOM 1489 N N . PRO A 1 194 ? 11.734 -7.536 12.654 1.00 97.81 194 PRO A N 1
ATOM 1490 C CA . PRO A 1 194 ? 11.203 -6.594 13.646 1.00 97.81 194 PRO A CA 1
ATOM 1491 C C . PRO A 1 194 ? 10.105 -5.678 13.087 1.00 97.81 194 PRO A C 1
ATOM 1493 O O . PRO A 1 194 ? 10.193 -5.205 11.955 1.00 97.81 194 PRO A O 1
ATOM 1496 N N . PHE A 1 195 ? 9.111 -5.357 13.919 1.00 97.69 195 PHE A N 1
ATOM 1497 C CA . PHE A 1 195 ? 8.101 -4.322 13.634 1.00 97.69 195 PHE A CA 1
ATOM 1498 C C . PHE A 1 195 ? 8.278 -3.066 14.509 1.00 97.69 195 PHE A C 1
ATOM 1500 O O . PHE A 1 195 ? 7.502 -2.113 14.408 1.00 97.69 195 PHE A O 1
ATOM 1507 N N . ARG A 1 196 ? 9.316 -3.035 15.358 1.00 96.44 196 ARG A N 1
ATOM 1508 C CA . ARG A 1 196 ? 9.605 -1.943 16.299 1.00 96.44 196 ARG A CA 1
ATOM 1509 C C . ARG A 1 196 ? 11.063 -1.503 16.289 1.00 96.44 196 ARG A C 1
ATOM 1511 O O . ARG A 1 196 ? 11.968 -2.318 16.116 1.00 96.44 196 ARG A O 1
ATOM 1518 N N . VAL A 1 197 ? 11.258 -0.226 16.606 1.00 96.62 197 VAL A N 1
ATOM 1519 C CA . VAL A 1 197 ? 12.536 0.368 17.021 1.00 96.62 197 VAL A CA 1
ATOM 1520 C C . VAL A 1 197 ? 12.287 1.086 18.344 1.00 96.62 197 VAL A C 1
ATOM 1522 O O . VAL A 1 197 ? 11.643 2.134 18.372 1.00 96.62 197 VAL A O 1
ATOM 1525 N N . GLY A 1 198 ? 12.695 0.491 19.464 1.00 93.06 198 GLY A N 1
ATOM 1526 C CA . GLY A 1 198 ? 12.290 0.960 20.792 1.00 93.06 198 GLY A CA 1
ATOM 1527 C C . GLY A 1 198 ? 10.760 1.060 20.919 1.00 93.06 198 GLY A C 1
ATOM 1528 O O . GLY A 1 198 ? 10.041 0.058 20.815 1.00 93.06 198 GLY A O 1
ATOM 1529 N N . CYS A 1 199 ? 10.241 2.271 21.147 1.00 90.00 199 CYS A N 1
ATOM 1530 C CA . CYS A 1 199 ? 8.797 2.536 21.183 1.00 90.00 199 CYS A CA 1
ATOM 1531 C C . CYS A 1 199 ? 8.177 2.876 19.812 1.00 90.00 199 CYS A C 1
ATOM 1533 O O . CYS A 1 199 ? 6.948 2.904 19.701 1.00 90.00 199 CYS A O 1
ATOM 1535 N N . ASN A 1 200 ? 9.008 3.177 18.809 1.00 94.44 200 ASN A N 1
ATOM 1536 C CA . ASN A 1 200 ? 8.573 3.590 17.479 1.00 94.44 200 ASN A CA 1
ATOM 1537 C C . ASN A 1 200 ? 8.202 2.356 16.650 1.00 94.44 200 ASN A C 1
ATOM 1539 O O . ASN A 1 200 ? 8.741 1.263 16.867 1.00 94.44 200 ASN A O 1
ATOM 1543 N N . SER A 1 201 ? 7.318 2.520 15.669 1.00 96.88 201 SER A N 1
ATOM 1544 C CA . SER A 1 201 ? 7.105 1.477 14.668 1.00 96.88 201 SER A CA 1
ATOM 1545 C C . SER A 1 201 ? 8.266 1.460 13.672 1.00 96.88 201 SER A C 1
ATOM 1547 O O . SER A 1 201 ? 8.902 2.485 13.413 1.00 96.88 201 SER A O 1
ATOM 1549 N N . ILE A 1 202 ? 8.571 0.296 13.093 1.00 98.38 202 ILE A N 1
ATOM 1550 C CA . ILE A 1 202 ? 9.628 0.215 12.073 1.00 98.38 202 ILE A CA 1
ATOM 1551 C C . ILE A 1 202 ? 9.257 1.032 10.827 1.00 98.38 202 ILE A C 1
ATOM 1553 O O . ILE A 1 202 ? 10.122 1.675 10.238 1.00 98.38 202 ILE A O 1
ATOM 1557 N N . THR A 1 203 ? 7.968 1.080 10.459 1.00 98.56 203 THR A N 1
ATOM 1558 C CA . THR A 1 203 ? 7.495 1.866 9.310 1.00 98.56 203 THR A CA 1
ATOM 1559 C C . THR A 1 203 ? 7.676 3.358 9.546 1.00 98.56 203 THR A C 1
ATOM 1561 O O . THR A 1 203 ? 8.105 4.075 8.643 1.00 98.56 203 THR A O 1
ATOM 1564 N N . SER A 1 204 ? 7.409 3.844 10.761 1.00 96.88 204 SER A N 1
ATOM 1565 C CA . SER A 1 204 ? 7.618 5.252 11.082 1.00 96.88 204 SER A CA 1
ATOM 1566 C C . SER A 1 204 ? 9.092 5.607 11.181 1.00 96.88 204 SER A C 1
ATOM 1568 O O . SER A 1 204 ? 9.493 6.630 10.637 1.00 96.88 204 SER A O 1
ATOM 1570 N N . ALA A 1 205 ? 9.901 4.749 11.807 1.00 97.31 205 ALA A N 1
ATOM 1571 C CA . ALA A 1 205 ? 11.334 4.969 11.950 1.00 97.31 205 ALA A CA 1
ATOM 1572 C C . ALA A 1 205 ? 12.052 4.979 10.588 1.00 97.31 205 ALA A C 1
ATOM 1574 O O . ALA A 1 205 ? 12.925 5.813 10.356 1.00 97.31 205 ALA A O 1
ATOM 1575 N N . LEU A 1 206 ? 11.657 4.106 9.652 1.00 98.31 206 LEU A N 1
ATOM 1576 C CA . LEU A 1 206 ? 12.171 4.114 8.275 1.00 98.31 206 LEU A CA 1
ATOM 1577 C C . LEU A 1 206 ? 11.703 5.329 7.464 1.00 98.31 206 LEU A C 1
ATOM 1579 O O . LEU A 1 206 ? 12.410 5.755 6.558 1.00 98.31 206 LEU A O 1
ATOM 1583 N N . THR A 1 207 ? 10.541 5.901 7.775 1.00 98.06 207 THR A N 1
ATOM 1584 C CA . THR A 1 207 ? 10.010 7.045 7.016 1.00 98.06 207 THR A CA 1
ATOM 1585 C C . THR A 1 207 ? 10.538 8.380 7.542 1.00 98.06 207 THR A C 1
ATOM 1587 O O . THR A 1 207 ? 10.949 9.222 6.753 1.00 98.06 207 THR A O 1
ATOM 1590 N N . LEU A 1 208 ? 10.517 8.579 8.865 1.00 95.25 208 LEU A N 1
ATOM 1591 C CA . LEU A 1 208 ? 10.780 9.865 9.530 1.00 95.25 208 LEU A CA 1
ATOM 1592 C C . LEU A 1 208 ? 12.055 9.876 10.390 1.00 95.25 208 LEU A C 1
ATOM 1594 O O . LEU A 1 208 ? 12.416 10.922 10.921 1.00 95.25 208 LEU A O 1
ATOM 1598 N N . GLY A 1 209 ? 12.724 8.733 10.551 1.00 94.62 209 GLY A N 1
ATOM 1599 C CA . GLY A 1 209 ? 13.774 8.552 11.555 1.00 94.62 209 GLY A CA 1
ATOM 1600 C C . GLY A 1 209 ? 13.219 8.145 12.926 1.00 94.62 209 GLY A C 1
ATOM 1601 O O . GLY A 1 209 ? 12.021 8.249 13.199 1.00 94.62 209 GLY A O 1
ATOM 1602 N N . TYR A 1 210 ? 14.098 7.636 13.792 1.00 93.31 210 TYR A N 1
ATOM 1603 C CA . TYR A 1 210 ? 13.747 7.289 15.172 1.00 93.31 210 TYR A CA 1
ATOM 1604 C C . TYR A 1 210 ? 13.500 8.557 16.006 1.00 93.31 210 TYR A C 1
ATOM 1606 O O . TYR A 1 210 ? 14.299 9.491 15.964 1.00 93.31 210 TYR A O 1
ATOM 1614 N N . MET A 1 211 ? 12.416 8.574 16.788 1.00 88.88 211 MET A N 1
ATOM 1615 C CA . MET A 1 211 ? 12.060 9.684 17.678 1.00 88.88 211 MET A CA 1
ATOM 1616 C C . MET A 1 211 ? 12.087 9.240 19.143 1.00 88.88 211 MET A C 1
ATOM 1618 O O . MET A 1 211 ? 11.240 8.451 19.559 1.00 88.88 211 MET A O 1
ATOM 1622 N N . ASP A 1 212 ? 13.017 9.784 19.931 1.00 80.31 212 ASP A N 1
ATOM 1623 C CA . ASP A 1 212 ? 13.210 9.395 21.337 1.00 80.31 212 ASP A CA 1
ATOM 1624 C C . ASP A 1 212 ? 12.236 10.101 22.304 1.00 80.31 212 ASP A C 1
ATOM 1626 O O . ASP A 1 212 ? 11.589 9.474 23.142 1.00 80.31 212 ASP A O 1
ATOM 1630 N N . GLY A 1 213 ? 12.046 11.416 22.136 1.00 69.31 213 GLY A N 1
ATOM 1631 C CA . GLY A 1 213 ? 11.233 12.256 23.033 1.00 69.31 213 GLY A CA 1
ATOM 1632 C C . GLY A 1 213 ? 9.752 11.855 23.209 1.00 69.31 213 GLY A C 1
ATOM 1633 O O . GLY A 1 213 ? 9.224 11.993 24.314 1.00 69.31 213 GLY A O 1
ATOM 1634 N N . PRO A 1 214 ? 9.056 11.337 22.178 1.00 72.38 214 PRO A N 1
ATOM 1635 C CA . PRO A 1 214 ? 7.665 10.885 22.297 1.00 72.38 214 PRO A CA 1
ATOM 1636 C C . PRO A 1 214 ? 7.485 9.507 22.958 1.00 72.38 214 PRO A C 1
ATOM 1638 O O . PRO A 1 214 ? 6.350 9.087 23.181 1.00 72.38 214 PRO A O 1
ATOM 1641 N N . CYS A 1 215 ? 8.568 8.781 23.268 1.00 67.62 215 CYS A N 1
ATOM 1642 C CA . CYS A 1 215 ? 8.494 7.437 23.852 1.00 67.62 215 CYS A CA 1
ATOM 1643 C C . CYS A 1 215 ? 8.079 7.400 25.329 1.00 67.62 215 CYS A C 1
ATOM 1645 O O . CYS A 1 215 ? 7.796 6.324 25.858 1.00 67.62 215 CYS A O 1
ATOM 1647 N N . GLN A 1 216 ? 8.018 8.551 25.999 1.00 68.62 216 GLN A N 1
ATOM 1648 C CA . GLN A 1 216 ? 7.576 8.655 27.387 1.00 68.62 216 GLN A CA 1
ATOM 1649 C C . GLN A 1 216 ? 6.040 8.678 27.454 1.00 68.62 216 GLN A C 1
ATOM 1651 O O . GLN A 1 216 ? 5.397 9.717 27.333 1.00 68.62 216 GLN A O 1
ATOM 1656 N N . THR A 1 217 ? 5.427 7.509 27.643 1.00 61.69 217 THR A N 1
ATOM 1657 C CA . THR A 1 217 ? 3.960 7.342 27.609 1.00 61.69 217 THR A CA 1
ATOM 1658 C C . THR A 1 217 ? 3.237 8.005 28.783 1.00 61.69 217 THR A C 1
ATOM 1660 O O . THR A 1 217 ? 2.059 8.317 28.663 1.00 61.69 217 THR A O 1
ATOM 1663 N N . GLY A 1 218 ? 3.925 8.258 29.903 1.00 61.47 218 GLY A N 1
ATOM 1664 C CA . GLY A 1 218 ? 3.341 8.911 31.082 1.00 61.47 218 GLY A CA 1
ATOM 1665 C C . GLY A 1 218 ? 3.003 10.394 30.887 1.00 61.47 218 GLY A C 1
ATOM 1666 O O . GLY A 1 218 ? 2.173 10.925 31.615 1.00 61.47 218 GLY A O 1
ATOM 1667 N N . THR A 1 219 ? 3.615 11.059 29.904 1.00 66.00 219 THR A N 1
ATOM 1668 C CA . THR A 1 219 ? 3.394 12.487 29.614 1.00 66.00 219 THR A CA 1
ATOM 1669 C C . THR A 1 219 ? 2.500 12.715 28.397 1.00 66.00 219 THR A C 1
ATOM 1671 O O . THR A 1 219 ? 2.060 13.838 28.169 1.00 66.00 219 THR A O 1
ATOM 1674 N N . CYS A 1 220 ? 2.219 11.664 27.612 1.00 73.50 220 CYS A N 1
ATOM 1675 C CA . CYS A 1 220 ? 1.461 11.740 26.360 1.00 73.50 220 CYS A CA 1
ATOM 1676 C C . CYS A 1 220 ? 1.961 12.850 25.413 1.00 73.50 220 CYS A C 1
ATOM 1678 O O . CYS A 1 220 ? 1.175 13.531 24.752 1.00 73.50 220 CYS A O 1
ATOM 1680 N N . ASN A 1 221 ? 3.284 13.024 25.339 1.00 72.88 221 ASN A N 1
ATOM 1681 C CA . ASN A 1 221 ? 3.906 14.068 24.532 1.00 72.88 221 ASN A CA 1
ATOM 1682 C C . ASN A 1 221 ? 3.559 13.944 23.041 1.00 72.88 221 ASN A C 1
ATOM 1684 O O . ASN A 1 221 ? 3.409 12.852 22.480 1.00 72.88 221 ASN A O 1
ATOM 1688 N N . TRP A 1 222 ? 3.468 15.102 22.389 1.00 77.00 222 TRP A N 1
ATOM 1689 C CA . TRP A 1 222 ? 3.241 15.193 20.954 1.00 77.00 222 TRP A CA 1
ATOM 1690 C C . TRP A 1 222 ? 4.549 14.974 20.192 1.00 77.00 222 TRP A C 1
ATOM 1692 O O . TRP A 1 222 ? 5.563 15.608 20.473 1.00 77.00 222 TRP A O 1
ATOM 1702 N N . ALA A 1 223 ? 4.509 14.085 19.202 1.00 78.44 223 ALA A N 1
ATOM 1703 C CA . ALA A 1 223 ? 5.564 13.953 18.209 1.00 78.44 223 ALA A CA 1
ATOM 1704 C C . ALA A 1 223 ? 5.424 15.013 17.107 1.00 78.44 223 ALA A C 1
ATOM 1706 O O . ALA A 1 223 ? 4.361 15.621 16.926 1.00 78.44 223 ALA A O 1
ATOM 1707 N N . THR A 1 224 ? 6.486 15.174 16.320 1.00 81.69 224 THR A N 1
ATOM 1708 C CA . THR A 1 224 ? 6.464 15.987 15.104 1.00 81.69 224 THR A CA 1
ATOM 1709 C C . THR A 1 224 ? 5.374 15.494 14.152 1.00 81.69 224 THR A C 1
ATOM 1711 O O . THR A 1 224 ? 5.197 14.291 13.938 1.00 81.69 224 THR A O 1
ATOM 1714 N N . ARG A 1 225 ? 4.629 16.443 13.580 1.00 90.81 225 ARG A N 1
ATOM 1715 C CA . ARG A 1 225 ? 3.637 16.184 12.533 1.00 90.81 225 ARG A CA 1
ATOM 1716 C C . ARG A 1 225 ? 4.310 15.536 11.317 1.00 90.81 225 ARG A C 1
ATOM 1718 O O . ARG A 1 225 ? 5.352 16.005 10.872 1.00 90.81 225 ARG A O 1
ATOM 1725 N N . SER A 1 226 ? 3.670 14.523 10.732 1.00 94.62 226 SER A N 1
ATOM 1726 C CA . SER A 1 226 ? 4.078 13.985 9.429 1.00 94.62 226 SER A CA 1
ATOM 1727 C C . SER A 1 226 ? 3.945 15.069 8.345 1.00 94.62 226 SER A C 1
ATOM 1729 O O . SER A 1 226 ? 2.837 15.588 8.169 1.00 94.62 226 SER A O 1
ATOM 1731 N N . PRO A 1 227 ? 5.007 15.408 7.584 1.00 96.31 227 PRO A N 1
ATOM 1732 C CA . PRO A 1 227 ? 4.908 16.383 6.492 1.00 96.31 227 PRO A CA 1
ATOM 1733 C C . PRO A 1 227 ? 4.008 15.883 5.353 1.00 96.31 227 PRO A C 1
ATOM 1735 O O . PRO A 1 227 ? 3.456 16.680 4.602 1.00 96.31 227 PRO A O 1
ATOM 1738 N N . TYR A 1 228 ? 3.798 14.566 5.263 1.00 97.50 228 TYR A N 1
ATOM 1739 C CA . TYR A 1 228 ? 2.916 13.971 4.266 1.00 97.50 228 TYR A CA 1
ATOM 1740 C C . TYR A 1 228 ? 1.433 14.083 4.632 1.00 97.50 228 TYR A C 1
ATOM 1742 O O . TYR A 1 228 ? 0.583 13.976 3.747 1.00 97.50 228 TYR A O 1
ATOM 1750 N N . TYR A 1 229 ? 1.112 14.324 5.911 1.00 97.69 229 TYR A N 1
ATOM 1751 C CA . TYR A 1 229 ? -0.266 14.442 6.380 1.00 97.69 229 TYR A CA 1
ATOM 1752 C C . TYR A 1 229 ? -1.010 15.559 5.653 1.00 97.69 229 TYR A C 1
ATOM 1754 O O . TYR A 1 229 ? -0.625 16.731 5.720 1.00 97.69 229 TYR A O 1
ATOM 1762 N N . ASP A 1 230 ? -2.113 15.170 5.022 1.00 96.56 230 ASP A N 1
ATOM 1763 C CA . ASP A 1 230 ? -2.971 16.021 4.209 1.00 96.56 230 ASP A CA 1
ATOM 1764 C C . ASP A 1 230 ? -2.264 16.753 3.043 1.00 96.56 230 ASP A C 1
ATOM 1766 O O . ASP A 1 230 ? -2.743 17.762 2.534 1.00 96.56 230 ASP A O 1
ATOM 1770 N N . SER A 1 231 ? -1.119 16.246 2.579 1.00 97.00 231 SER A N 1
ATOM 1771 C CA . SER A 1 231 ? -0.405 16.834 1.439 1.00 97.00 231 SER A CA 1
ATOM 1772 C C . SER A 1 231 ? -1.031 16.441 0.090 1.00 97.00 231 SER A C 1
ATOM 1774 O O . SER A 1 231 ? -1.666 15.394 -0.036 1.00 97.00 231 SER A O 1
ATOM 1776 N N . ASN A 1 232 ? -0.825 17.252 -0.952 1.00 95.19 232 ASN A N 1
ATOM 1777 C CA . ASN A 1 232 ? -1.177 16.900 -2.340 1.00 95.19 232 ASN A CA 1
ATOM 1778 C C . ASN A 1 232 ? -0.001 16.283 -3.118 1.00 95.19 232 ASN A C 1
ATOM 1780 O O . ASN A 1 232 ? -0.127 16.013 -4.308 1.00 95.19 232 ASN A O 1
ATOM 1784 N N . SER A 1 233 ? 1.142 16.073 -2.460 1.00 95.38 233 SER A N 1
ATOM 1785 C CA . SER A 1 233 ? 2.322 15.486 -3.094 1.00 95.38 233 SER A CA 1
ATOM 1786 C C . SER A 1 233 ? 2.050 14.047 -3.532 1.00 95.38 233 SER A C 1
ATOM 1788 O O . SER A 1 233 ? 1.474 13.247 -2.787 1.00 95.38 233 SER A O 1
ATOM 1790 N N . THR A 1 234 ? 2.518 13.716 -4.731 1.00 92.62 234 THR A N 1
ATOM 1791 C CA . THR A 1 234 ? 2.600 12.350 -5.275 1.00 92.62 234 THR A CA 1
ATOM 1792 C C . THR A 1 234 ? 4.040 11.825 -5.280 1.00 92.62 234 THR A C 1
ATOM 1794 O O . THR A 1 234 ? 4.311 10.733 -5.775 1.00 92.62 234 THR A O 1
ATOM 1797 N N . LYS A 1 235 ? 4.988 12.607 -4.743 1.00 95.31 235 LYS A N 1
ATOM 1798 C CA . LYS A 1 235 ? 6.427 12.319 -4.731 1.00 95.31 235 LYS A CA 1
ATOM 1799 C C . LYS A 1 235 ? 7.027 12.616 -3.347 1.00 95.31 235 LYS A C 1
ATOM 1801 O O . LYS A 1 235 ? 7.815 13.551 -3.202 1.00 95.31 235 LYS A O 1
ATOM 1806 N N . PRO A 1 236 ? 6.660 11.845 -2.305 1.00 97.69 236 PRO A N 1
ATOM 1807 C CA . PRO A 1 236 ? 7.062 12.125 -0.925 1.00 97.69 236 PRO A CA 1
ATOM 1808 C C . PRO A 1 236 ? 8.580 12.181 -0.694 1.00 97.69 236 PRO A C 1
ATOM 1810 O O . PRO A 1 236 ? 9.027 12.963 0.146 1.00 97.69 236 PRO A O 1
ATOM 1813 N N . PHE A 1 237 ? 9.389 11.416 -1.433 1.00 98.44 237 PHE A N 1
ATOM 1814 C CA . PHE A 1 237 ? 10.844 11.490 -1.281 1.00 98.44 237 PHE A CA 1
ATOM 1815 C C . PHE A 1 237 ? 11.401 12.749 -1.934 1.00 98.44 237 PHE A C 1
ATOM 1817 O O . PHE A 1 237 ? 12.209 13.448 -1.335 1.00 98.44 237 PHE A O 1
ATOM 1824 N N . THR A 1 238 ? 10.929 13.080 -3.132 1.00 97.62 238 THR A N 1
ATOM 1825 C CA . THR A 1 238 ? 11.371 14.290 -3.832 1.00 97.62 238 THR A CA 1
ATOM 1826 C C . THR A 1 238 ? 10.958 15.563 -3.094 1.00 97.62 238 THR A C 1
ATOM 1828 O O . THR A 1 238 ? 11.765 16.479 -2.972 1.00 97.62 238 THR A O 1
ATOM 1831 N N . ASP A 1 239 ? 9.733 15.607 -2.572 1.00 98.19 239 ASP A N 1
ATOM 1832 C CA . ASP A 1 239 ? 9.158 16.835 -2.014 1.00 98.19 239 ASP A CA 1
ATOM 1833 C C . ASP A 1 239 ? 9.470 17.012 -0.521 1.00 98.19 239 ASP A C 1
ATOM 1835 O O . ASP A 1 239 ? 9.568 18.138 -0.035 1.00 98.19 239 ASP A O 1
ATOM 1839 N N . PHE A 1 240 ? 9.619 15.910 0.222 1.00 97.81 240 PHE A N 1
ATOM 1840 C CA . PHE A 1 240 ? 9.763 15.935 1.682 1.00 97.81 240 PHE A CA 1
ATOM 1841 C C . PHE A 1 240 ? 10.957 15.131 2.208 1.00 97.81 240 PHE A C 1
ATOM 1843 O O . PHE A 1 240 ? 11.155 15.086 3.420 1.00 97.81 240 PHE A O 1
ATOM 1850 N N . ASN A 1 241 ? 11.748 14.497 1.335 1.00 97.50 241 ASN A N 1
ATOM 1851 C CA . ASN A 1 241 ? 12.869 13.628 1.709 1.00 97.50 241 ASN A CA 1
ATOM 1852 C C . ASN A 1 241 ? 12.467 12.461 2.637 1.00 97.50 241 ASN A C 1
ATOM 1854 O O . ASN A 1 241 ? 13.242 12.027 3.489 1.00 97.50 241 ASN A O 1
ATOM 1858 N N . ILE A 1 242 ? 11.246 11.940 2.476 1.00 97.88 242 ILE A N 1
ATOM 1859 C CA . ILE A 1 242 ? 10.746 10.779 3.226 1.00 97.88 242 ILE A CA 1
ATOM 1860 C C . ILE A 1 242 ? 10.266 9.691 2.274 1.00 97.88 242 ILE A C 1
ATOM 1862 O O . ILE A 1 242 ? 9.773 9.973 1.187 1.00 97.88 242 ILE A O 1
ATOM 1866 N N . ARG A 1 243 ? 10.353 8.433 2.705 1.00 98.56 243 ARG A N 1
ATOM 1867 C CA . ARG A 1 243 ? 9.780 7.303 1.968 1.00 98.56 243 ARG A CA 1
ATOM 1868 C C . ARG A 1 243 ? 8.762 6.591 2.851 1.00 98.56 243 ARG A C 1
ATOM 1870 O O . ARG A 1 243 ? 9.189 5.804 3.696 1.00 98.56 243 ARG A O 1
ATOM 1877 N N . PRO A 1 244 ? 7.452 6.879 2.708 1.00 98.75 244 PRO A N 1
ATOM 1878 C CA . PRO A 1 244 ? 6.405 6.189 3.448 1.00 98.75 244 PRO A CA 1
ATOM 1879 C C . PRO A 1 244 ? 6.596 4.680 3.360 1.00 98.75 244 PRO A C 1
ATOM 1881 O O . PRO A 1 244 ? 6.824 4.149 2.272 1.00 98.75 244 PRO A O 1
ATOM 1884 N N . ALA A 1 245 ? 6.531 3.999 4.500 1.00 98.88 245 ALA A N 1
ATOM 1885 C CA . ALA A 1 245 ? 6.774 2.565 4.587 1.00 98.88 245 ALA A CA 1
ATOM 1886 C C . ALA A 1 245 ? 5.523 1.789 5.017 1.00 98.88 245 ALA A C 1
ATOM 1888 O O . ALA A 1 245 ? 4.733 2.270 5.833 1.00 98.88 245 ALA A O 1
ATOM 1889 N N . MET A 1 246 ? 5.367 0.574 4.493 1.00 98.94 246 MET A N 1
ATOM 1890 C CA . MET A 1 246 ? 4.287 -0.352 4.840 1.00 98.94 246 MET A CA 1
ATOM 1891 C C . MET A 1 246 ? 4.789 -1.802 4.797 1.00 98.94 246 MET A C 1
ATOM 1893 O O . MET A 1 246 ? 5.596 -2.168 3.940 1.00 98.94 246 MET A O 1
ATOM 1897 N N . MET A 1 247 ? 4.343 -2.621 5.750 1.00 98.94 247 MET A N 1
ATOM 1898 C CA . MET A 1 247 ? 4.753 -4.022 5.875 1.00 98.94 247 MET A CA 1
ATOM 1899 C C . MET A 1 247 ? 3.809 -4.963 5.131 1.00 98.94 247 MET A C 1
ATOM 1901 O O . MET A 1 247 ? 2.594 -4.924 5.323 1.00 98.94 247 MET A O 1
ATOM 1905 N N . LEU A 1 248 ? 4.395 -5.878 4.362 1.00 98.88 248 LEU A N 1
ATOM 1906 C CA . LEU A 1 248 ? 3.739 -7.063 3.819 1.00 98.88 248 LEU A CA 1
ATOM 1907 C C . LEU A 1 248 ? 3.717 -8.145 4.911 1.00 98.88 248 LEU A C 1
ATOM 1909 O O . LEU A 1 248 ? 4.518 -9.077 4.892 1.00 98.88 248 LEU A O 1
ATOM 1913 N N . ALA A 1 249 ? 2.842 -7.980 5.905 1.00 98.50 249 ALA A N 1
ATOM 1914 C CA . ALA A 1 249 ? 2.799 -8.830 7.095 1.00 98.50 249 ALA A CA 1
ATOM 1915 C C . ALA A 1 249 ? 1.434 -9.510 7.292 1.00 98.50 249 ALA A C 1
ATOM 1917 O O . ALA A 1 249 ? 0.381 -8.911 7.081 1.00 98.50 249 ALA A O 1
ATOM 1918 N N . ALA A 1 250 ? 1.480 -10.769 7.725 1.00 98.19 250 ALA A N 1
ATOM 1919 C CA . ALA A 1 250 ? 0.352 -11.591 8.161 1.00 98.19 250 ALA A CA 1
ATOM 1920 C C . ALA A 1 250 ? 0.886 -12.714 9.074 1.00 98.19 250 ALA A C 1
ATOM 1922 O O . ALA A 1 250 ? 2.088 -12.773 9.336 1.00 98.19 250 ALA A O 1
ATOM 1923 N N . HIS A 1 251 ? 0.028 -13.619 9.555 1.00 96.75 251 HIS A N 1
ATOM 1924 C CA . HIS A 1 251 ? 0.455 -14.670 10.496 1.00 96.75 251 HIS A CA 1
ATOM 1925 C C . HIS A 1 251 ? 1.382 -15.718 9.876 1.00 96.75 251 HIS A C 1
ATOM 1927 O O . HIS A 1 251 ? 2.106 -16.410 10.591 1.00 96.75 251 HIS A O 1
ATOM 1933 N N . ASN A 1 252 ? 1.357 -15.866 8.551 1.00 96.62 252 ASN A N 1
ATOM 1934 C CA . ASN A 1 252 ? 2.209 -16.795 7.818 1.00 96.62 252 ASN A CA 1
ATOM 1935 C C . ASN A 1 252 ? 2.391 -16.363 6.355 1.00 96.62 252 ASN A C 1
ATOM 1937 O O . ASN A 1 252 ? 1.695 -15.478 5.854 1.00 96.62 252 ASN A O 1
ATOM 1941 N N . VAL A 1 253 ? 3.325 -17.023 5.664 1.00 97.50 253 VAL A N 1
ATOM 1942 C CA . VAL A 1 253 ? 3.695 -16.712 4.276 1.00 97.50 253 VAL A CA 1
ATOM 1943 C C . VAL A 1 253 ? 2.525 -16.819 3.292 1.00 97.50 253 VAL A C 1
ATOM 1945 O O . VAL A 1 253 ? 2.423 -15.988 2.392 1.00 97.50 253 VAL A O 1
ATOM 1948 N N . ASP A 1 254 ? 1.612 -17.776 3.469 1.00 98.12 254 ASP A N 1
ATOM 1949 C CA . ASP A 1 254 ? 0.480 -17.970 2.553 1.00 98.12 254 ASP A CA 1
ATOM 1950 C C . ASP A 1 254 ? -0.547 -16.846 2.689 1.00 98.12 254 ASP A C 1
ATOM 1952 O O . ASP A 1 254 ? -1.077 -16.348 1.692 1.00 98.12 254 ASP A O 1
ATOM 1956 N N . GLN A 1 255 ? -0.774 -16.371 3.915 1.00 98.44 255 GLN A N 1
ATOM 1957 C CA . GLN A 1 255 ? -1.589 -15.185 4.150 1.00 98.44 255 GLN A CA 1
ATOM 1958 C C . GLN A 1 255 ? -0.929 -13.914 3.601 1.00 98.44 255 GLN A C 1
ATOM 1960 O O . GLN A 1 255 ? -1.640 -13.064 3.071 1.00 98.44 255 GLN A O 1
ATOM 1965 N N . ILE A 1 256 ? 0.404 -13.787 3.656 1.00 98.75 256 ILE A N 1
ATOM 1966 C CA . ILE A 1 256 ? 1.116 -12.650 3.042 1.00 98.75 256 ILE A CA 1
ATOM 1967 C C . ILE A 1 256 ? 0.972 -12.684 1.514 1.00 98.75 256 ILE A C 1
ATOM 1969 O O . ILE A 1 256 ? 0.668 -11.663 0.902 1.00 98.75 256 ILE A O 1
ATOM 1973 N N . LYS A 1 257 ? 1.122 -13.853 0.881 1.00 98.81 257 LYS A N 1
ATOM 1974 C CA . LYS A 1 257 ? 0.882 -14.005 -0.565 1.00 98.81 257 LYS A CA 1
ATOM 1975 C C . LYS A 1 257 ? -0.567 -13.681 -0.928 1.00 98.81 257 LYS A C 1
ATOM 1977 O O . LYS A 1 257 ? -0.803 -12.923 -1.860 1.00 98.81 257 LYS A O 1
ATOM 1982 N N . SER A 1 258 ? -1.525 -14.158 -0.131 1.00 98.69 258 SER A N 1
ATOM 1983 C CA . SER A 1 258 ? -2.949 -13.846 -0.311 1.00 98.69 258 SER A CA 1
ATOM 1984 C C . SER A 1 258 ? -3.241 -12.349 -0.159 1.00 98.69 258 SER A C 1
ATOM 1986 O O . SER A 1 258 ? -4.061 -11.803 -0.891 1.00 98.69 258 SER A O 1
ATOM 1988 N N . LEU A 1 259 ? -2.571 -11.664 0.774 1.00 98.81 259 LEU A N 1
ATOM 1989 C CA . LEU A 1 259 ? -2.625 -10.209 0.922 1.00 98.81 259 LEU A CA 1
ATOM 1990 C C . LEU A 1 259 ? -2.113 -9.502 -0.342 1.00 98.81 259 LEU A C 1
ATOM 1992 O O . LEU A 1 259 ? -2.794 -8.615 -0.855 1.00 98.81 259 LEU A O 1
ATOM 1996 N N . ILE A 1 260 ? -0.956 -9.921 -0.861 1.00 98.94 260 ILE A N 1
ATOM 1997 C CA . ILE A 1 260 ? -0.368 -9.375 -2.094 1.00 98.94 260 ILE A CA 1
ATOM 1998 C C . ILE A 1 260 ? -1.324 -9.560 -3.278 1.00 98.94 260 ILE A C 1
ATOM 2000 O O . ILE A 1 260 ? -1.602 -8.612 -4.013 1.00 98.94 260 ILE A O 1
ATOM 2004 N N . ASP A 1 261 ? -1.873 -10.763 -3.431 1.00 98.88 261 ASP A N 1
ATOM 2005 C CA . ASP A 1 261 ? -2.806 -11.098 -4.507 1.00 98.88 261 ASP A CA 1
ATOM 2006 C C . ASP A 1 261 ? -4.069 -10.263 -4.451 1.00 98.88 261 ASP A C 1
ATOM 2008 O O . ASP A 1 261 ? -4.531 -9.766 -5.476 1.00 98.88 261 ASP A O 1
ATOM 2012 N N . ARG A 1 262 ? -4.594 -10.063 -3.244 1.00 98.69 262 ARG A N 1
ATOM 2013 C CA . ARG A 1 262 ? -5.771 -9.238 -3.004 1.00 98.69 262 ARG A CA 1
ATOM 2014 C C . ARG A 1 262 ? -5.520 -7.766 -3.330 1.00 98.69 262 ARG A C 1
ATOM 2016 O O . ARG A 1 262 ? -6.408 -7.120 -3.876 1.00 98.69 262 ARG A O 1
ATOM 2023 N N . GLY A 1 263 ? -4.328 -7.245 -3.034 1.00 98.75 263 GLY A N 1
ATOM 2024 C CA . GLY A 1 263 ? -3.936 -5.886 -3.414 1.00 98.75 263 GLY A CA 1
ATOM 2025 C C . GLY A 1 263 ? -3.859 -5.703 -4.924 1.00 98.75 263 GLY A C 1
ATOM 2026 O O . GLY A 1 263 ? -4.495 -4.803 -5.465 1.00 98.75 263 GLY A O 1
ATOM 2027 N N . ILE A 1 264 ? -3.188 -6.622 -5.621 1.00 98.62 264 ILE A N 1
ATOM 2028 C CA . ILE A 1 264 ? -3.085 -6.612 -7.089 1.00 98.62 264 ILE A CA 1
ATOM 2029 C C . ILE A 1 264 ? -4.459 -6.751 -7.747 1.00 98.62 264 ILE A C 1
ATOM 2031 O O . ILE A 1 264 ? -4.782 -6.002 -8.663 1.00 98.62 264 ILE A O 1
ATOM 2035 N N . ALA A 1 265 ? -5.289 -7.677 -7.262 1.00 98.50 265 ALA A N 1
ATOM 2036 C CA . ALA A 1 265 ? -6.637 -7.902 -7.782 1.00 98.50 265 ALA A CA 1
ATOM 2037 C C . ALA A 1 265 ? -7.573 -6.703 -7.575 1.00 98.50 265 ALA A C 1
ATOM 2039 O O . ALA A 1 265 ? -8.653 -6.670 -8.160 1.00 98.50 265 ALA A O 1
ATOM 2040 N N . SER A 1 266 ? -7.188 -5.737 -6.737 1.00 98.50 266 SER A N 1
ATOM 2041 C CA . SER A 1 266 ? -7.968 -4.526 -6.528 1.00 98.50 266 SER A CA 1
ATOM 2042 C C . SER A 1 266 ? -7.787 -3.507 -7.645 1.00 98.50 266 SER A C 1
ATOM 2044 O O . SER A 1 266 ? -8.720 -2.759 -7.920 1.00 98.50 266 SER A O 1
ATOM 2046 N N . ASP A 1 267 ? -6.637 -3.482 -8.317 1.00 97.12 267 ASP A N 1
ATOM 2047 C CA . ASP A 1 267 ? -6.230 -2.352 -9.147 1.00 97.12 267 ASP A CA 1
ATOM 2048 C C . ASP A 1 267 ? -7.237 -2.013 -10.257 1.00 97.12 267 ASP A C 1
ATOM 2050 O O . ASP A 1 267 ? -7.581 -2.841 -11.097 1.00 97.12 267 ASP A O 1
ATOM 2054 N N . GLY A 1 268 ? -7.702 -0.760 -10.272 1.00 95.56 268 GLY A N 1
ATOM 2055 C CA . GLY A 1 268 ? -8.614 -0.244 -11.300 1.00 95.56 268 GLY A CA 1
ATOM 2056 C C . GLY A 1 268 ? -10.015 -0.874 -11.316 1.00 95.56 268 GLY A C 1
ATOM 2057 O O . GLY A 1 268 ? -10.772 -0.629 -12.256 1.00 95.56 268 GLY A O 1
ATOM 2058 N N . THR A 1 269 ? -10.390 -1.657 -10.299 1.00 97.56 269 THR A N 1
ATOM 2059 C CA . THR A 1 269 ? -11.708 -2.319 -10.226 1.00 97.56 269 THR A CA 1
ATOM 2060 C C . THR A 1 269 ? -12.867 -1.373 -9.899 1.00 97.56 269 THR A C 1
ATOM 2062 O O . THR A 1 269 ? -14.021 -1.727 -10.127 1.00 97.56 269 THR A O 1
ATOM 2065 N N . ASN A 1 270 ? -12.579 -0.168 -9.394 1.00 96.94 270 ASN A N 1
ATOM 2066 C CA . ASN A 1 270 ? -13.539 0.875 -9.019 1.00 96.94 270 ASN A CA 1
ATOM 2067 C C . ASN A 1 270 ? -14.752 0.357 -8.212 1.00 96.94 270 ASN A C 1
ATOM 2069 O O . ASN A 1 270 ? -15.902 0.614 -8.588 1.00 96.94 270 ASN A O 1
ATOM 2073 N N . PRO A 1 271 ? -14.541 -0.369 -7.096 1.00 97.94 271 PRO A N 1
ATOM 2074 C CA . PRO A 1 271 ? -15.637 -1.002 -6.383 1.00 97.94 271 PRO A CA 1
ATOM 2075 C C . PRO A 1 271 ? -16.544 0.045 -5.727 1.00 97.94 271 PRO A C 1
ATOM 2077 O O . PRO A 1 271 ? -16.097 1.111 -5.298 1.00 97.94 271 PRO A O 1
ATOM 2080 N N . SER A 1 272 ? -17.830 -0.284 -5.613 1.00 98.19 272 SER A N 1
ATOM 2081 C CA . SER A 1 272 ? -18.779 0.428 -4.754 1.00 98.19 272 SER A CA 1
ATOM 2082 C C . SER A 1 272 ? -19.132 -0.438 -3.554 1.00 98.19 272 SER A C 1
ATOM 2084 O O . SER A 1 272 ? -19.238 -1.656 -3.675 1.00 98.19 272 SER A O 1
ATOM 2086 N N . GLY A 1 273 ? -19.319 0.185 -2.396 1.00 98.12 273 GLY A N 1
ATOM 2087 C CA . GLY A 1 273 ? -19.612 -0.543 -1.168 1.00 98.12 273 GLY A CA 1
ATOM 2088 C C . GLY A 1 273 ? -19.781 0.374 0.029 1.00 98.12 273 GLY A C 1
ATOM 2089 O O . GLY A 1 273 ? -19.995 1.582 -0.117 1.00 98.12 273 GLY A O 1
ATOM 2090 N N . SER A 1 274 ? -19.673 -0.203 1.217 1.00 98.69 274 SER A N 1
ATOM 2091 C CA . SER A 1 274 ? -19.985 0.462 2.475 1.00 98.69 274 SER A CA 1
ATOM 2092 C C . SER A 1 274 ? -18.730 0.799 3.280 1.00 98.69 274 SER A C 1
ATOM 2094 O O . SER A 1 274 ? -17.771 0.026 3.325 1.00 98.69 274 SER A O 1
ATOM 2096 N N . ALA A 1 275 ? -18.761 1.947 3.956 1.00 98.69 275 ALA A N 1
ATOM 2097 C CA . ALA A 1 275 ? -17.821 2.278 5.019 1.00 98.69 275 ALA A CA 1
ATOM 2098 C C . ALA A 1 275 ? -18.537 2.264 6.370 1.00 98.69 275 ALA A C 1
ATOM 2100 O O . ALA A 1 275 ? -19.549 2.942 6.552 1.00 98.69 275 ALA A O 1
ATOM 2101 N N . TYR A 1 276 ? -17.984 1.514 7.316 1.00 98.50 276 TYR A N 1
ATOM 2102 C CA . TYR A 1 276 ? -18.499 1.371 8.670 1.00 98.50 276 TYR A CA 1
ATOM 2103 C C . TYR A 1 276 ? -17.541 2.056 9.643 1.00 98.50 276 TYR A C 1
ATOM 2105 O O . TYR A 1 276 ? -16.424 1.587 9.869 1.00 98.50 276 TYR A O 1
ATOM 2113 N N . ILE A 1 277 ? -17.977 3.182 10.205 1.00 98.31 277 ILE A N 1
ATOM 2114 C CA . ILE A 1 277 ? -17.258 3.916 11.247 1.00 98.31 277 ILE A CA 1
ATOM 2115 C C . ILE A 1 277 ? -17.933 3.582 12.575 1.00 98.31 277 ILE A C 1
ATOM 2117 O O . ILE A 1 277 ? -19.083 3.948 12.806 1.00 98.31 277 ILE A O 1
ATOM 2121 N N . MET A 1 278 ? -17.254 2.846 13.447 1.00 97.81 278 MET A N 1
ATOM 2122 C CA . MET A 1 278 ? -17.914 2.285 14.624 1.00 97.81 278 MET A CA 1
ATOM 2123 C C . MET A 1 278 ? -17.971 3.276 15.787 1.00 97.81 278 MET A C 1
ATOM 2125 O O . MET A 1 278 ? -16.965 3.877 16.166 1.00 97.81 278 MET A O 1
ATOM 2129 N N . ASN A 1 279 ? -19.155 3.395 16.386 1.00 96.88 279 ASN A N 1
ATOM 2130 C CA . ASN A 1 279 ? -19.378 4.007 17.688 1.00 96.88 279 ASN A CA 1
ATOM 2131 C C . ASN A 1 279 ? -19.739 2.895 18.682 1.00 96.88 279 ASN A C 1
ATOM 2133 O O . ASN A 1 279 ? -20.859 2.389 18.691 1.00 96.88 279 ASN A O 1
ATOM 2137 N N . THR A 1 280 ? -18.760 2.458 19.463 1.00 96.69 280 THR A N 1
ATOM 2138 C CA . THR A 1 280 ? -18.853 1.239 20.281 1.00 96.69 280 THR A CA 1
ATOM 2139 C C . THR A 1 280 ? -19.145 1.542 21.744 1.00 96.69 280 THR A C 1
ATOM 2141 O O . THR A 1 280 ? -19.193 2.698 22.162 1.00 96.69 280 THR A O 1
ATOM 2144 N N . THR A 1 281 ? -19.270 0.490 22.556 1.00 96.00 281 THR A N 1
ATOM 2145 C CA . THR A 1 281 ? -19.347 0.623 24.018 1.00 96.00 281 THR A CA 1
ATOM 2146 C C . THR A 1 281 ? -18.086 1.233 24.639 1.00 96.00 281 THR A C 1
ATOM 2148 O O . THR A 1 281 ? -18.142 1.728 25.761 1.00 96.00 281 THR A O 1
ATOM 2151 N N . ASP A 1 282 ? -16.952 1.236 23.930 1.00 94.44 282 ASP A N 1
ATOM 2152 C CA . ASP A 1 282 ? -15.748 1.960 24.338 1.00 94.44 282 ASP A CA 1
ATOM 2153 C C . ASP A 1 282 ? -15.760 3.382 23.755 1.00 94.44 282 ASP A C 1
ATOM 2155 O O . ASP A 1 282 ? -15.403 3.632 22.597 1.00 94.44 282 ASP A O 1
ATOM 2159 N N . SER A 1 283 ? -16.187 4.343 24.572 1.00 91.38 283 SER A N 1
ATOM 2160 C CA . SER A 1 283 ? -16.348 5.734 24.144 1.00 91.38 283 SER A CA 1
ATOM 2161 C C . SER A 1 283 ? -15.015 6.451 23.885 1.00 91.38 283 SER A C 1
ATOM 2163 O O . SER A 1 283 ? -14.983 7.393 23.083 1.00 91.38 283 SER A O 1
ATOM 2165 N N . VAL A 1 284 ? -13.922 6.011 24.521 1.00 90.38 284 VAL A N 1
ATOM 2166 C CA . VAL A 1 284 ? -12.565 6.547 24.319 1.00 90.38 284 VAL A CA 1
ATOM 2167 C C . VAL A 1 284 ? -12.014 6.075 22.982 1.00 90.38 284 VAL A C 1
ATOM 2169 O O . VAL A 1 284 ? -11.359 6.837 22.281 1.00 90.38 284 VAL A O 1
ATOM 2172 N N . ARG A 1 285 ? -12.326 4.846 22.569 1.00 90.31 285 ARG A N 1
ATOM 2173 C CA . ARG A 1 285 ? -11.859 4.309 21.284 1.00 90.31 285 ARG A CA 1
ATOM 2174 C C . ARG A 1 285 ? -12.793 4.590 20.105 1.00 90.31 285 ARG A C 1
ATOM 2176 O O . ARG A 1 285 ? -12.461 4.300 18.961 1.00 90.31 285 ARG A O 1
ATOM 2183 N N . SER A 1 286 ? -13.908 5.270 20.362 1.00 94.12 286 SER A N 1
ATOM 2184 C CA . SER A 1 286 ? -14.882 5.704 19.348 1.00 94.12 286 SER A CA 1
ATOM 2185 C C . SER A 1 286 ? -14.681 7.156 18.880 1.00 94.12 286 SER A C 1
ATOM 2187 O O . SER A 1 286 ? -15.566 7.749 18.264 1.00 94.12 286 SER A O 1
ATOM 2189 N N . LEU A 1 287 ? -13.515 7.765 19.145 1.00 92.69 287 LEU A N 1
ATOM 2190 C CA . LEU A 1 287 ? -13.230 9.166 18.786 1.00 92.69 287 LEU A CA 1
ATOM 2191 C C . LEU A 1 287 ? -13.379 9.457 17.287 1.00 92.69 287 LEU A C 1
ATOM 2193 O O . LEU A 1 287 ? -13.793 10.553 16.926 1.00 92.69 287 LEU A O 1
ATOM 2197 N N . ARG A 1 288 ? -13.108 8.473 16.419 1.00 93.62 288 ARG A N 1
ATOM 2198 C CA . ARG A 1 288 ? -13.255 8.620 14.959 1.00 93.62 288 ARG A CA 1
ATOM 2199 C C . ARG A 1 288 ? -14.700 8.768 14.500 1.00 93.62 288 ARG A C 1
ATOM 2201 O O . ARG A 1 288 ? -14.928 9.369 13.460 1.00 93.62 288 ARG A O 1
ATOM 2208 N N . ALA A 1 289 ? -15.663 8.244 15.257 1.00 93.94 289 ALA A N 1
ATOM 2209 C CA . ALA A 1 289 ? -17.080 8.451 14.978 1.00 93.94 289 ALA A CA 1
ATOM 2210 C C . ALA A 1 289 ? -17.535 9.854 15.409 1.00 93.94 289 ALA A C 1
ATOM 2212 O O . ALA A 1 289 ? -18.306 10.499 14.710 1.00 93.94 289 ALA A O 1
ATOM 2213 N N . LYS A 1 290 ? -17.011 10.358 16.534 1.00 91.25 290 LYS A N 1
ATOM 2214 C CA . LYS A 1 290 ? -17.459 11.610 17.170 1.00 91.25 290 LYS A CA 1
ATOM 2215 C C . LYS A 1 290 ? -17.182 12.884 16.363 1.00 91.25 290 LYS A C 1
ATOM 2217 O O . LYS A 1 290 ? -17.761 13.917 16.672 1.00 91.25 290 LYS A O 1
ATOM 2222 N N . ILE A 1 291 ? -16.304 12.831 15.360 1.00 90.38 291 ILE A N 1
ATOM 2223 C CA . ILE A 1 291 ? -15.984 13.993 14.510 1.00 90.38 291 ILE A CA 1
ATOM 2224 C C . ILE A 1 291 ? -17.073 14.295 13.475 1.00 90.38 291 ILE A C 1
ATOM 2226 O O . ILE A 1 291 ? -17.060 15.360 12.863 1.00 90.38 291 ILE A O 1
ATOM 2230 N N . PHE A 1 292 ? -17.982 13.350 13.238 1.00 91.75 292 PHE A N 1
ATOM 2231 C CA . PHE A 1 292 ? -19.003 13.465 12.211 1.00 91.75 292 PHE A CA 1
ATOM 2232 C C . PHE A 1 292 ? -20.334 13.933 12.818 1.00 91.75 292 PHE A C 1
ATOM 2234 O O . PHE A 1 292 ? -20.762 13.394 13.839 1.00 91.75 292 PHE A O 1
ATOM 2241 N N . PRO A 1 293 ? -21.016 14.910 12.193 1.00 85.62 293 PRO A N 1
ATOM 2242 C CA . PRO A 1 293 ? -22.236 15.501 12.747 1.00 85.62 293 PRO A CA 1
ATOM 2243 C C . PRO A 1 293 ? -23.493 14.637 12.550 1.00 85.62 293 PRO A C 1
ATOM 2245 O O . PRO A 1 293 ? -24.503 14.882 13.204 1.00 85.62 293 PRO A O 1
ATOM 2248 N N . ALA A 1 294 ? -23.455 13.647 11.652 1.00 89.19 294 ALA A N 1
ATOM 2249 C CA . ALA A 1 294 ? -24.599 12.814 11.283 1.00 89.19 294 ALA A CA 1
ATOM 2250 C C . ALA A 1 294 ? -24.234 11.325 11.296 1.00 89.19 294 ALA A C 1
ATOM 2252 O O . ALA A 1 294 ? -23.098 10.962 10.998 1.00 89.19 294 ALA A O 1
ATOM 2253 N N . GLN A 1 295 ? -25.205 10.464 11.622 1.00 90.44 295 GLN A N 1
ATOM 2254 C CA . GLN A 1 295 ? -24.998 9.011 11.622 1.00 90.44 295 GLN A CA 1
ATOM 2255 C C . GLN A 1 295 ? -24.934 8.427 10.210 1.00 90.44 295 GLN A C 1
ATOM 2257 O O . GLN A 1 295 ? -24.106 7.561 9.947 1.00 90.44 295 GLN A O 1
ATOM 2262 N N . ASP A 1 296 ? -25.775 8.906 9.298 1.00 93.62 296 ASP A N 1
ATOM 2263 C CA . ASP A 1 296 ? -25.688 8.553 7.885 1.00 93.62 296 ASP A CA 1
ATOM 2264 C C . ASP A 1 296 ? -24.913 9.643 7.144 1.00 93.62 296 ASP A C 1
ATOM 2266 O O . ASP A 1 296 ? -25.300 10.813 7.157 1.00 93.62 296 ASP A O 1
ATOM 2270 N N . LEU A 1 297 ? -23.788 9.263 6.540 1.00 96.19 297 LEU A N 1
ATOM 2271 C CA . LEU A 1 297 ? -22.962 10.156 5.731 1.00 96.19 297 LEU A CA 1
ATOM 2272 C C . LEU A 1 297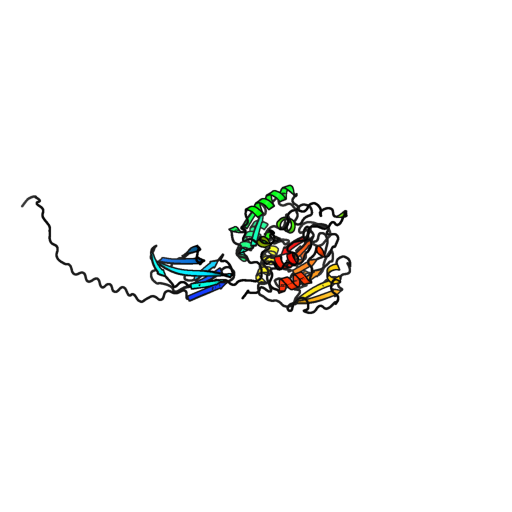 ? -23.210 9.934 4.236 1.00 96.19 297 LEU A C 1
ATOM 2274 O O . LEU A 1 297 ? -22.729 10.720 3.417 1.00 96.19 297 LEU A O 1
ATOM 2278 N N . GLY A 1 298 ? -23.935 8.876 3.857 1.00 96.31 298 GLY A N 1
ATOM 2279 C CA . GLY A 1 298 ? -24.198 8.529 2.470 1.00 96.31 298 GLY A CA 1
ATOM 2280 C C . GLY A 1 298 ? -22.922 8.520 1.625 1.00 96.31 298 GLY A C 1
ATOM 2281 O O . GLY A 1 298 ? -21.884 7.978 2.006 1.00 96.31 298 GLY A O 1
ATOM 2282 N N . LYS A 1 299 ? -22.982 9.193 0.475 1.00 97.19 299 LYS A N 1
ATOM 2283 C CA . LYS A 1 299 ? -21.854 9.374 -0.454 1.00 97.19 299 LYS A CA 1
ATOM 2284 C C . LYS A 1 299 ? -21.017 10.636 -0.190 1.00 97.19 299 LYS A C 1
ATOM 2286 O O . LYS A 1 299 ? -20.223 11.022 -1.045 1.00 97.19 299 LYS A O 1
ATOM 2291 N N . ALA A 1 300 ? -21.164 11.296 0.964 1.00 96.00 300 ALA A N 1
ATOM 2292 C CA . ALA A 1 300 ? -20.507 12.584 1.227 1.00 96.00 300 ALA A CA 1
ATOM 2293 C C . ALA A 1 300 ? -18.970 12.508 1.204 1.00 96.00 300 ALA A C 1
ATOM 2295 O O . ALA A 1 300 ? -18.308 13.478 0.845 1.00 96.00 300 ALA A O 1
ATOM 2296 N N . LEU A 1 301 ? -18.395 11.359 1.575 1.00 96.19 301 LEU A N 1
ATOM 2297 C CA . LEU A 1 301 ? -16.941 11.161 1.592 1.00 96.19 301 LEU A CA 1
ATOM 2298 C C . LEU A 1 301 ? -16.381 10.692 0.241 1.00 96.19 301 LEU A C 1
ATOM 2300 O O . LEU A 1 301 ? -15.195 10.877 -0.028 1.00 96.19 301 LEU A O 1
ATOM 2304 N N . SER A 1 302 ? -17.212 10.054 -0.588 1.00 97.50 302 SER A N 1
ATOM 2305 C CA . SER A 1 302 ? -16.846 9.541 -1.908 1.00 97.50 302 SER A CA 1
ATOM 2306 C C . SER A 1 302 ? -18.088 9.071 -2.678 1.00 97.50 302 SER A C 1
ATOM 2308 O O . SER A 1 302 ? -18.943 8.412 -2.081 1.00 97.50 302 SER A O 1
ATOM 2310 N N . PRO A 1 303 ? -18.168 9.273 -4.009 1.00 97.38 303 PRO A N 1
ATOM 2311 C CA . PRO A 1 303 ? -19.264 8.729 -4.820 1.00 97.38 303 PRO A CA 1
ATOM 2312 C C . PRO A 1 303 ? -19.335 7.189 -4.791 1.00 97.38 303 PRO A C 1
ATOM 2314 O O . PRO A 1 303 ? -20.409 6.603 -4.945 1.00 97.38 303 PRO A O 1
ATOM 2317 N N . TYR A 1 304 ? -18.220 6.507 -4.520 1.00 97.94 304 TYR A N 1
ATOM 2318 C CA . TYR A 1 304 ? -18.153 5.042 -4.489 1.00 97.94 304 TYR A CA 1
ATOM 2319 C C . TYR A 1 304 ? -18.600 4.441 -3.153 1.00 97.94 304 TYR A C 1
ATOM 2321 O O . TYR A 1 304 ? -19.072 3.305 -3.100 1.00 97.94 304 TYR A O 1
ATOM 2329 N N . VAL A 1 305 ? -18.549 5.211 -2.067 1.00 98.56 305 VAL A N 1
ATOM 2330 C CA . VAL A 1 305 ? -18.607 4.667 -0.705 1.00 98.56 305 VAL A CA 1
ATOM 2331 C C . VAL A 1 305 ? -19.834 5.178 0.026 1.00 98.56 305 VAL A C 1
ATOM 2333 O O . VAL A 1 305 ? -19.977 6.378 0.215 1.00 98.56 305 VAL A O 1
ATOM 2336 N N . ASN A 1 306 ? -20.712 4.266 0.440 1.00 98.31 306 ASN A N 1
ATOM 2337 C CA . ASN A 1 306 ? -21.820 4.577 1.336 1.00 98.31 306 ASN A CA 1
ATOM 2338 C C . ASN A 1 306 ? -21.340 4.520 2.796 1.00 98.31 306 ASN A C 1
ATOM 2340 O O . ASN A 1 306 ? -21.208 3.435 3.369 1.00 98.31 306 ASN A O 1
ATOM 2344 N N . ALA A 1 307 ? -21.007 5.670 3.376 1.00 98.25 307 ALA A N 1
ATOM 2345 C CA . ALA A 1 307 ? -20.422 5.773 4.705 1.00 98.25 307 ALA A CA 1
ATOM 2346 C C . ALA A 1 307 ? -21.484 5.964 5.791 1.00 98.25 307 ALA A C 1
ATOM 2348 O O . ALA A 1 307 ? -22.385 6.788 5.664 1.00 98.25 307 ALA A O 1
ATOM 2349 N N . ARG A 1 308 ? -21.339 5.229 6.896 1.00 97.50 308 ARG A N 1
ATOM 2350 C CA . ARG A 1 308 ? -22.227 5.332 8.055 1.00 97.50 308 ARG A CA 1
ATOM 2351 C C . ARG A 1 308 ? -21.465 5.198 9.364 1.00 97.50 308 ARG A C 1
ATOM 2353 O O . ARG A 1 308 ? -20.524 4.406 9.476 1.00 97.50 308 ARG A O 1
ATOM 2360 N N . ILE A 1 309 ? -21.916 5.938 10.365 1.00 97.75 309 ILE A N 1
ATOM 2361 C CA . ILE A 1 309 ? -21.581 5.700 11.760 1.00 97.75 309 ILE A CA 1
ATOM 2362 C C . ILE A 1 309 ? -22.514 4.617 12.282 1.00 97.75 309 ILE A C 1
ATOM 2364 O O . ILE A 1 309 ? -23.733 4.727 12.163 1.00 97.75 309 ILE A O 1
ATOM 2368 N N . MET A 1 310 ? -21.952 3.578 12.885 1.00 96.19 310 MET A N 1
ATOM 2369 C CA . MET A 1 310 ? -22.726 2.455 13.396 1.00 96.19 310 MET A CA 1
ATOM 2370 C C . MET A 1 310 ? -22.567 2.334 14.909 1.00 96.19 310 MET A C 1
ATOM 2372 O O . MET A 1 310 ? -21.475 2.055 15.404 1.00 96.19 310 MET A O 1
ATOM 2376 N N . SER A 1 311 ? -23.672 2.521 15.633 1.00 96.44 311 SER A N 1
ATOM 2377 C CA . SER A 1 311 ? -23.751 2.313 17.084 1.00 96.44 311 SER A CA 1
ATOM 2378 C C . SER A 1 311 ? -23.847 0.821 17.407 1.00 96.44 311 SER A C 1
ATOM 2380 O O . SER A 1 311 ? -24.929 0.291 17.647 1.00 96.44 311 SER A O 1
ATOM 2382 N N . ALA A 1 312 ? -22.715 0.128 17.338 1.00 96.88 312 ALA A N 1
ATOM 2383 C CA . ALA A 1 312 ? -22.594 -1.303 17.596 1.00 96.88 312 ALA A CA 1
ATOM 2384 C C . ALA A 1 312 ? -21.134 -1.675 17.882 1.00 96.88 312 ALA A C 1
ATOM 2386 O O . ALA A 1 312 ? -20.215 -0.932 17.549 1.00 96.88 312 ALA A O 1
ATOM 2387 N N . ASN A 1 313 ? -20.907 -2.864 18.440 1.00 97.62 313 ASN A N 1
ATOM 2388 C CA . ASN A 1 313 ? -19.556 -3.347 18.741 1.00 97.62 313 ASN A CA 1
ATOM 2389 C C . ASN A 1 313 ? -18.865 -4.046 17.562 1.00 97.62 313 ASN A C 1
ATOM 2391 O O . ASN A 1 313 ? -17.643 -4.152 17.554 1.00 97.62 313 ASN A O 1
ATOM 2395 N N . PHE A 1 314 ? -19.610 -4.513 16.562 1.00 97.62 314 PHE A N 1
ATOM 2396 C CA . PHE A 1 314 ? -19.054 -5.137 15.361 1.00 97.62 314 PHE A CA 1
ATOM 2397 C C . PHE A 1 314 ? -20.061 -5.112 14.209 1.00 97.62 314 PHE A C 1
ATOM 2399 O O . PHE A 1 314 ? -21.263 -4.972 14.431 1.00 97.62 314 PHE A O 1
ATOM 2406 N N . ILE A 1 315 ? -19.556 -5.283 12.988 1.00 98.00 315 ILE A N 1
ATOM 2407 C CA . ILE A 1 315 ? -20.355 -5.662 11.815 1.00 98.00 315 ILE A CA 1
ATOM 2408 C C . ILE A 1 315 ? -20.318 -7.184 11.640 1.00 98.00 315 ILE A C 1
ATOM 2410 O O . ILE A 1 315 ? -19.370 -7.842 12.075 1.00 98.00 315 ILE A O 1
ATOM 2414 N N . SER A 1 316 ? -21.344 -7.755 11.016 1.00 97.88 316 SER A N 1
ATOM 2415 C CA . SER A 1 316 ? -21.417 -9.191 10.734 1.00 97.88 316 SER A CA 1
ATOM 2416 C C . SER A 1 316 ? -22.159 -9.435 9.424 1.00 97.88 316 SER A C 1
ATOM 2418 O O . SER A 1 316 ? -23.117 -8.719 9.126 1.00 97.88 316 SER A O 1
ATOM 2420 N N . GLY A 1 317 ? -21.722 -10.429 8.649 1.00 97.38 317 GLY A N 1
ATOM 2421 C CA . GLY A 1 317 ? -22.409 -10.867 7.428 1.00 97.38 317 GLY A CA 1
ATOM 2422 C C . GLY A 1 317 ? -22.472 -9.829 6.301 1.00 97.38 317 GLY A C 1
ATOM 2423 O O . GLY A 1 317 ? -23.306 -9.955 5.406 1.00 97.38 317 GLY A O 1
ATOM 2424 N N . THR A 1 318 ? -21.634 -8.790 6.334 1.00 97.44 318 THR A N 1
ATOM 2425 C CA . THR A 1 318 ? -21.616 -7.767 5.276 1.00 97.44 318 THR A CA 1
ATOM 2426 C C . THR A 1 318 ? -21.061 -8.331 3.966 1.00 97.44 318 THR A C 1
ATOM 2428 O O . THR A 1 318 ? -20.226 -9.236 3.968 1.00 97.44 318 THR A O 1
ATOM 2431 N N . THR A 1 319 ? -21.513 -7.799 2.829 1.00 96.12 319 THR A N 1
ATOM 2432 C CA . THR A 1 319 ? -21.096 -8.268 1.495 1.00 96.12 319 THR A CA 1
ATOM 2433 C C . THR A 1 319 ? -20.111 -7.337 0.788 1.00 96.12 319 THR A C 1
ATOM 2435 O O . THR A 1 319 ? -19.511 -7.738 -0.205 1.00 96.12 319 THR A O 1
ATOM 2438 N N . ASP A 1 320 ? -19.976 -6.103 1.269 1.00 96.81 320 ASP A N 1
ATOM 2439 C CA . ASP A 1 320 ? -19.385 -4.970 0.552 1.00 96.81 320 ASP A CA 1
ATOM 2440 C C . ASP A 1 320 ? -18.581 -4.031 1.477 1.00 96.81 320 ASP A C 1
ATOM 2442 O O . ASP A 1 320 ? -18.523 -2.822 1.241 1.00 96.81 320 ASP A O 1
ATOM 2446 N N . ALA A 1 321 ? -17.992 -4.547 2.562 1.00 98.50 321 ALA A N 1
ATOM 2447 C CA . ALA A 1 321 ? -17.261 -3.725 3.527 1.00 98.50 321 ALA A CA 1
ATOM 2448 C C . ALA A 1 321 ? -15.932 -3.230 2.933 1.00 98.50 321 ALA A C 1
ATOM 2450 O O . ALA A 1 321 ? -14.917 -3.916 3.004 1.00 98.50 321 ALA A O 1
ATOM 2451 N N . LEU A 1 322 ? -15.936 -2.029 2.348 1.00 98.81 322 LEU A N 1
ATOM 2452 C CA . LEU A 1 322 ? -14.743 -1.394 1.777 1.00 98.81 322 LEU A CA 1
ATOM 2453 C C . LEU A 1 322 ? -13.864 -0.742 2.843 1.00 98.81 322 LEU A C 1
ATOM 2455 O O . LEU A 1 322 ? -12.642 -0.750 2.726 1.00 98.81 322 LEU A O 1
ATOM 2459 N N . PHE A 1 323 ? -14.484 -0.173 3.876 1.00 98.88 323 PHE A N 1
ATOM 2460 C CA . PHE A 1 323 ? -13.776 0.464 4.980 1.00 98.88 323 PHE A CA 1
ATOM 2461 C C . PHE A 1 323 ? -14.413 0.044 6.299 1.00 98.88 323 PHE A C 1
ATOM 2463 O O . PHE A 1 323 ? -15.620 0.211 6.483 1.00 98.88 323 PHE A O 1
ATOM 2470 N N . TYR A 1 324 ? -13.614 -0.471 7.227 1.00 98.75 324 TYR A N 1
ATOM 2471 C CA . TYR A 1 324 ? -14.083 -0.846 8.556 1.00 98.75 324 TYR A CA 1
ATOM 2472 C C . TYR A 1 324 ? -13.191 -0.243 9.643 1.00 98.75 324 TYR A C 1
ATOM 2474 O O . TYR A 1 324 ? -12.105 -0.734 9.936 1.00 98.75 324 TYR A O 1
ATOM 2482 N N . PHE A 1 325 ? -13.662 0.849 10.242 1.00 98.38 325 PHE A N 1
ATOM 2483 C CA . PHE A 1 325 ? -12.925 1.612 11.243 1.00 98.38 325 PHE A CA 1
ATOM 2484 C C . PHE A 1 325 ? -13.455 1.308 12.644 1.00 98.38 325 PHE A C 1
ATOM 2486 O O . PHE A 1 325 ? -14.503 1.818 13.045 1.00 98.38 325 PHE A O 1
ATOM 2493 N N . GLN A 1 326 ? -12.711 0.497 13.397 1.00 96.12 326 GLN A N 1
ATOM 2494 C CA . GLN A 1 326 ? -13.059 0.068 14.751 1.00 96.12 326 GLN A CA 1
ATOM 2495 C C . GLN A 1 326 ? -12.318 0.838 15.863 1.00 96.12 326 GLN A C 1
ATOM 2497 O O . GLN A 1 326 ? -11.432 1.646 15.614 1.00 96.12 326 GLN A O 1
ATOM 2502 N N . GLY A 1 327 ? -12.651 0.579 17.120 1.00 92.94 327 GLY A N 1
ATOM 2503 C CA . GLY A 1 327 ? -11.966 1.041 18.314 1.00 92.94 327 GLY A CA 1
ATOM 2504 C C . GLY A 1 327 ? -11.790 -0.046 19.372 1.00 92.94 327 GLY A C 1
ATOM 2505 O O . GLY A 1 327 ? -10.902 0.079 20.199 1.00 92.94 327 GLY A O 1
ATOM 2506 N N . LEU A 1 328 ? -12.579 -1.125 19.388 1.00 95.38 328 LEU A N 1
ATOM 2507 C CA . LEU A 1 328 ? -12.484 -2.101 20.481 1.00 95.38 328 LEU A CA 1
ATOM 2508 C C . LEU A 1 328 ? -11.129 -2.815 20.552 1.00 95.38 328 LEU A C 1
ATOM 2510 O O . LEU A 1 328 ? -10.511 -3.145 19.540 1.00 95.38 328 LEU A O 1
ATOM 2514 N N . VAL A 1 329 ? -10.745 -3.148 21.789 1.00 95.06 329 VAL A N 1
ATOM 2515 C CA . VAL A 1 329 ? -9.532 -3.921 22.099 1.00 95.06 329 VAL A CA 1
ATOM 2516 C C . VAL A 1 329 ? -9.519 -5.316 21.481 1.00 95.06 329 VAL A C 1
ATOM 2518 O O . VAL A 1 329 ? -8.454 -5.886 21.270 1.00 95.06 329 VAL A O 1
ATOM 2521 N N . SER A 1 330 ? -10.703 -5.853 21.198 1.00 95.69 330 SER A N 1
ATOM 2522 C CA . SER A 1 330 ? -10.927 -7.082 20.453 1.00 95.69 330 SER A CA 1
ATOM 2523 C C . SER A 1 330 ? -12.216 -6.937 19.655 1.00 95.69 330 SER A C 1
ATOM 2525 O O . SER A 1 330 ? -13.203 -6.394 20.158 1.00 95.69 330 SER A O 1
ATOM 2527 N N . VAL A 1 331 ? -12.194 -7.382 18.402 1.00 96.31 331 VAL A N 1
ATOM 2528 C CA . VAL A 1 331 ? -13.302 -7.228 17.459 1.00 96.31 331 VAL A CA 1
ATOM 2529 C C . VAL A 1 331 ? -13.768 -8.611 17.031 1.00 96.31 331 VAL A C 1
ATOM 2531 O O . VAL A 1 331 ? -13.015 -9.385 16.449 1.00 96.31 331 VAL A O 1
ATOM 2534 N N . SER A 1 332 ? -15.024 -8.932 17.322 1.00 96.69 332 SER A N 1
ATOM 2535 C CA . SER A 1 332 ? -15.626 -10.208 16.929 1.00 96.69 332 SER A CA 1
ATOM 2536 C C . SER A 1 332 ? -16.133 -10.180 15.484 1.00 96.69 332 SER A C 1
ATOM 2538 O O . SER A 1 332 ? -16.342 -9.117 14.903 1.00 96.69 332 SER A O 1
ATOM 2540 N N . ASN A 1 333 ? -16.387 -11.365 14.923 1.00 97.06 333 ASN A N 1
ATOM 2541 C CA . ASN A 1 333 ? -17.072 -11.568 13.640 1.00 97.06 333 ASN A CA 1
ATOM 2542 C C . ASN A 1 333 ? -16.382 -10.993 12.393 1.00 97.06 333 ASN A C 1
ATOM 2544 O O . ASN A 1 333 ? -17.015 -10.953 11.341 1.00 97.06 333 ASN A O 1
ATOM 2548 N N . ILE A 1 334 ? -15.094 -10.633 12.449 1.00 97.94 334 ILE A N 1
ATOM 2549 C CA . ILE A 1 334 ? -14.353 -10.110 11.285 1.00 97.94 334 ILE A CA 1
ATOM 2550 C C . ILE A 1 334 ? -14.511 -11.046 10.074 1.00 97.94 334 ILE A C 1
ATOM 2552 O O . ILE A 1 334 ? -14.980 -10.603 9.030 1.00 97.94 334 ILE A O 1
ATOM 2556 N N . ALA A 1 335 ? -14.238 -12.344 10.247 1.00 96.44 335 ALA A N 1
ATOM 2557 C CA . ALA A 1 335 ? -14.280 -13.352 9.179 1.00 96.44 335 ALA A CA 1
ATOM 2558 C C . ALA A 1 335 ? -15.678 -13.620 8.583 1.00 96.44 335 ALA A C 1
ATOM 2560 O O . ALA A 1 335 ? -15.790 -14.286 7.559 1.00 96.44 335 ALA A O 1
ATOM 2561 N N . THR A 1 336 ? -16.752 -13.124 9.206 1.00 97.75 336 THR A N 1
ATOM 2562 C CA . THR A 1 336 ? -18.117 -13.255 8.658 1.00 97.75 336 THR A CA 1
ATOM 2563 C C . THR A 1 336 ? -18.415 -12.218 7.572 1.00 97.75 336 THR A C 1
ATOM 2565 O O . THR A 1 336 ? -19.419 -12.325 6.872 1.00 97.75 336 THR A O 1
ATOM 2568 N N . ASN A 1 337 ? -17.570 -11.193 7.458 1.00 98.31 337 ASN A N 1
ATOM 2569 C CA . ASN A 1 337 ? -17.744 -10.070 6.552 1.00 98.31 337 ASN A CA 1
ATOM 2570 C C . ASN A 1 337 ? -16.948 -10.290 5.266 1.00 98.31 337 ASN A C 1
ATOM 2572 O O . ASN A 1 337 ? -15.852 -10.847 5.285 1.00 98.31 337 ASN A O 1
ATOM 2576 N N . LYS A 1 338 ? -17.477 -9.806 4.144 1.00 98.00 338 LYS A N 1
ATOM 2577 C CA . LYS A 1 338 ? -16.769 -9.800 2.865 1.00 98.00 338 LYS A CA 1
ATOM 2578 C C . LYS A 1 338 ? -16.116 -8.444 2.645 1.00 98.00 338 LYS A C 1
ATOM 2580 O O . LYS A 1 338 ? -16.797 -7.429 2.505 1.00 98.00 338 LYS A O 1
ATOM 2585 N N . PHE A 1 339 ? -14.793 -8.477 2.571 1.00 98.50 339 PHE A N 1
ATOM 2586 C CA . PHE A 1 339 ? -13.937 -7.357 2.207 1.00 98.50 339 PHE A CA 1
ATOM 2587 C C . PHE A 1 339 ? -13.589 -7.476 0.717 1.00 98.50 339 PHE A C 1
ATOM 2589 O O . PHE A 1 339 ? -12.852 -8.397 0.348 1.00 98.50 339 PHE A O 1
ATOM 2596 N N . PRO A 1 340 ? -14.124 -6.608 -0.165 1.00 98.44 340 PRO A N 1
ATOM 2597 C CA . PRO A 1 340 ? -13.696 -6.578 -1.561 1.00 98.44 340 PRO A CA 1
ATOM 2598 C C . PRO A 1 340 ? -12.174 -6.363 -1.676 1.00 98.44 340 PRO A C 1
ATOM 2600 O O . PRO A 1 340 ? -11.585 -5.744 -0.785 1.00 98.44 340 PRO A O 1
ATOM 2603 N N . PRO A 1 341 ? -11.513 -6.829 -2.752 1.00 98.69 341 PRO A N 1
ATOM 2604 C CA . PRO A 1 341 ? -10.112 -6.500 -3.007 1.00 98.69 341 PRO A CA 1
ATOM 2605 C C . PRO A 1 341 ? -9.848 -4.993 -2.881 1.00 98.69 341 PRO A C 1
ATOM 2607 O O . PRO A 1 341 ? -10.589 -4.180 -3.430 1.00 98.69 341 PRO A O 1
ATOM 2610 N N . GLY A 1 342 ? -8.816 -4.620 -2.121 1.00 98.56 342 GLY A N 1
ATOM 2611 C CA . GLY A 1 342 ? -8.504 -3.226 -1.792 1.00 98.56 342 GLY A CA 1
ATOM 2612 C C . GLY A 1 342 ? -9.215 -2.665 -0.559 1.00 98.56 342 GLY A C 1
ATOM 2613 O O . GLY A 1 342 ? -8.889 -1.566 -0.128 1.00 98.56 342 GLY A O 1
ATOM 2614 N N . ALA A 1 343 ? -10.155 -3.389 0.050 1.00 98.88 343 ALA A N 1
ATOM 2615 C CA . ALA A 1 343 ? -10.799 -2.939 1.281 1.00 98.88 343 ALA A CA 1
ATOM 2616 C C . ALA A 1 343 ? -9.811 -2.849 2.451 1.00 98.88 343 ALA A C 1
ATOM 2618 O O . ALA A 1 343 ? -8.870 -3.642 2.553 1.00 98.88 343 ALA A O 1
ATOM 2619 N N . VAL A 1 344 ? -10.061 -1.920 3.370 1.00 98.88 344 VAL A N 1
ATOM 2620 C CA . VAL A 1 344 ? -9.210 -1.677 4.539 1.00 98.88 344 VAL A CA 1
ATOM 2621 C C . VAL A 1 344 ? -10.001 -1.792 5.832 1.00 98.88 344 VAL A C 1
ATOM 2623 O O . VAL A 1 344 ? -11.176 -1.420 5.903 1.00 98.88 344 VAL A O 1
ATOM 2626 N N . ALA A 1 345 ? -9.355 -2.305 6.872 1.00 98.75 345 ALA A N 1
ATOM 2627 C CA . ALA A 1 345 ? -9.956 -2.422 8.188 1.00 98.75 345 ALA A CA 1
ATOM 2628 C C . ALA A 1 345 ? -8.900 -2.262 9.277 1.00 98.75 345 ALA A C 1
ATOM 2630 O O . ALA A 1 345 ? -7.846 -2.888 9.228 1.00 98.75 345 ALA A O 1
ATOM 2631 N N . ASP A 1 346 ? -9.172 -1.420 10.265 1.00 97.81 346 ASP A N 1
ATOM 2632 C CA . ASP A 1 346 ? -8.243 -1.141 11.356 1.00 97.81 346 ASP A CA 1
ATOM 2633 C C . ASP A 1 346 ? -8.983 -0.754 12.636 1.00 97.81 346 ASP A C 1
ATOM 2635 O O . ASP A 1 346 ? -10.202 -0.547 12.647 1.00 97.81 346 ASP A O 1
ATOM 2639 N N . HIS A 1 347 ? -8.240 -0.639 13.735 1.00 95.56 347 HIS A N 1
ATOM 2640 C CA . HIS A 1 347 ? -8.806 -0.267 15.024 1.00 95.56 347 HIS A CA 1
ATOM 2641 C C . HIS A 1 347 ? -7.999 0.796 15.774 1.00 95.56 347 HIS A C 1
ATOM 2643 O O . HIS A 1 347 ? -6.768 0.805 15.790 1.00 95.56 347 HIS A O 1
ATOM 2649 N N . LEU A 1 348 ? -8.728 1.700 16.430 1.00 94.62 348 LEU A N 1
ATOM 2650 C CA . LEU A 1 348 ? -8.188 2.696 17.344 1.00 94.62 348 LEU A CA 1
ATOM 2651 C C . LEU A 1 348 ? -7.924 2.035 18.695 1.00 94.62 348 LEU A C 1
ATOM 2653 O O . LEU A 1 348 ? -8.701 2.165 19.636 1.00 94.62 348 LEU A O 1
ATOM 2657 N N . THR A 1 349 ? -6.842 1.278 18.791 1.00 91.94 349 THR A N 1
ATOM 2658 C CA . THR A 1 349 ? -6.531 0.500 19.986 1.00 91.94 349 THR A CA 1
ATOM 2659 C C . THR A 1 349 ? -5.038 0.562 20.280 1.00 91.94 349 THR A C 1
ATOM 2661 O O . THR A 1 349 ? -4.216 0.385 19.381 1.00 91.94 349 THR A O 1
ATOM 2664 N N . SER A 1 350 ? -4.689 0.797 21.549 1.00 90.56 350 SER A N 1
ATOM 2665 C CA . SER A 1 350 ? -3.318 0.641 22.040 1.00 90.56 350 SER A CA 1
ATOM 2666 C C . SER A 1 350 ? -2.768 -0.734 21.673 1.00 90.56 350 SER A C 1
ATOM 2668 O O . SER A 1 350 ? -3.521 -1.697 21.615 1.00 90.56 350 SER A O 1
ATOM 2670 N N . PHE A 1 351 ? -1.471 -0.839 21.395 1.00 93.94 351 PHE A N 1
ATOM 2671 C CA . PHE A 1 351 ? -0.800 -2.120 21.133 1.00 93.94 351 PHE A CA 1
ATOM 2672 C C . PHE A 1 351 ? -1.426 -3.002 20.027 1.00 93.94 351 PHE A C 1
ATOM 2674 O O . PHE A 1 351 ? -1.004 -4.147 19.860 1.00 93.94 351 PHE A O 1
ATOM 2681 N N . GLY A 1 352 ? -2.370 -2.489 19.226 1.00 95.50 352 GLY A N 1
ATOM 2682 C CA . GLY A 1 352 ? -2.955 -3.213 18.095 1.00 95.50 352 GLY A CA 1
ATOM 2683 C C . GLY A 1 352 ? -1.919 -3.543 17.019 1.00 95.50 352 GLY A C 1
ATOM 2684 O O . GLY A 1 352 ? -2.035 -4.519 16.292 1.00 95.50 352 GLY A O 1
ATOM 2685 N N . GLY A 1 353 ? -0.833 -2.769 16.966 1.00 96.44 353 GLY A N 1
ATOM 2686 C CA . GLY A 1 353 ? 0.320 -2.998 16.101 1.00 96.44 353 GLY A CA 1
ATOM 2687 C C . GLY A 1 353 ? 1.347 -3.989 16.652 1.00 96.44 353 GLY A C 1
ATOM 2688 O O . GLY A 1 353 ? 2.419 -4.125 16.067 1.00 96.44 353 GLY A O 1
ATOM 2689 N N . ILE A 1 354 ? 1.079 -4.670 17.771 1.00 96.94 354 ILE A N 1
ATOM 2690 C CA . ILE A 1 354 ? 1.890 -5.820 18.186 1.00 96.94 354 ILE A CA 1
ATOM 2691 C C . ILE A 1 354 ? 1.549 -6.987 17.250 1.00 96.94 354 ILE A C 1
ATOM 2693 O O . ILE A 1 354 ? 0.532 -7.662 17.407 1.00 96.94 354 ILE A O 1
ATOM 2697 N N . LEU A 1 355 ? 2.382 -7.177 16.221 1.00 97.00 355 LEU A N 1
ATOM 2698 C CA . LEU A 1 355 ? 2.111 -8.122 15.130 1.00 97.00 355 LEU A CA 1
ATOM 2699 C C . LEU A 1 355 ? 2.334 -9.583 15.540 1.00 97.00 355 LEU A C 1
ATOM 2701 O O . LEU A 1 355 ? 1.683 -10.480 15.021 1.00 97.00 355 LEU A O 1
ATOM 2705 N N . THR A 1 356 ? 3.240 -9.830 16.488 1.00 93.06 356 THR A N 1
ATOM 2706 C CA . THR A 1 356 ? 3.525 -11.171 17.017 1.00 93.06 356 THR A CA 1
ATOM 2707 C C . THR A 1 356 ? 3.694 -11.124 18.532 1.00 93.06 356 THR A C 1
ATOM 2709 O O . THR A 1 356 ? 4.235 -10.152 19.062 1.00 93.06 356 THR A O 1
ATOM 2712 N N . GLY A 1 357 ? 3.332 -12.206 19.222 1.00 87.00 357 GLY A N 1
ATOM 2713 C CA . GLY A 1 357 ? 3.391 -12.291 20.683 1.00 87.00 357 GLY A CA 1
ATOM 2714 C C . GLY A 1 357 ? 2.085 -11.854 21.352 1.00 87.00 357 GLY A C 1
ATOM 2715 O O . GLY A 1 357 ? 1.049 -11.752 20.702 1.00 87.00 357 GLY A O 1
ATOM 2716 N N . LYS A 1 358 ? 2.115 -11.639 22.672 1.00 81.06 358 LYS A N 1
ATOM 2717 C CA . LYS A 1 358 ? 0.932 -11.262 23.464 1.00 81.06 358 LYS A CA 1
ATOM 2718 C C . LYS A 1 358 ? 1.026 -9.802 23.909 1.00 81.06 358 LYS A C 1
ATOM 2720 O O . LYS A 1 358 ? 2.022 -9.418 24.512 1.00 81.06 358 LYS A O 1
ATOM 2725 N N . SER A 1 359 ? -0.029 -9.025 23.670 1.00 84.88 359 SER A N 1
ATOM 2726 C CA . SER A 1 359 ? -0.202 -7.655 24.189 1.00 84.88 359 SER A CA 1
ATOM 2727 C C . SER A 1 359 ? -1.427 -7.493 25.099 1.00 84.88 359 SER A C 1
ATOM 2729 O O . SER A 1 359 ? -1.601 -6.446 25.711 1.00 84.88 359 SER A O 1
ATOM 2731 N N . GLY A 1 360 ? -2.292 -8.513 25.181 1.00 87.25 360 GLY A N 1
ATOM 2732 C CA . GLY A 1 360 ? -3.608 -8.421 25.828 1.00 87.25 360 GLY A CA 1
ATOM 2733 C C . GLY A 1 360 ? -4.690 -7.777 24.949 1.00 87.25 360 GLY A C 1
ATOM 2734 O O . GLY A 1 360 ? -5.849 -7.736 25.349 1.00 87.25 360 GLY A O 1
ATOM 2735 N N . GLN A 1 361 ? -4.331 -7.311 23.750 1.00 92.50 361 GLN A N 1
ATOM 2736 C CA . GLN A 1 361 ? -5.236 -6.719 22.766 1.00 92.50 361 GLN A CA 1
ATOM 2737 C C . GLN A 1 361 ? -5.106 -7.474 21.439 1.00 92.50 361 GLN A C 1
ATOM 2739 O O . GLN A 1 361 ? -4.108 -8.153 21.190 1.00 92.50 361 GLN A O 1
ATOM 2744 N N . MET A 1 362 ? -6.139 -7.402 20.606 1.00 95.94 362 MET A N 1
ATOM 2745 C CA . MET A 1 362 ? -6.155 -8.040 19.292 1.00 95.94 362 MET A CA 1
ATOM 2746 C C . MET A 1 362 ? -5.077 -7.429 18.393 1.00 95.94 362 MET A C 1
ATOM 2748 O O . MET A 1 362 ? -4.893 -6.214 18.391 1.00 95.94 362 MET A O 1
ATOM 2752 N N . SER A 1 363 ? -4.377 -8.259 17.623 1.00 97.50 363 SER A N 1
ATOM 2753 C CA . SER A 1 363 ? -3.441 -7.763 16.614 1.00 97.50 363 SER A CA 1
ATOM 2754 C C . SER A 1 363 ? -4.195 -7.221 15.399 1.00 97.50 363 SER A C 1
ATOM 2756 O O . SER A 1 363 ? -5.189 -7.803 14.966 1.00 97.50 363 SER A O 1
ATOM 2758 N N . ALA A 1 364 ? -3.675 -6.164 14.781 1.00 97.50 364 ALA A N 1
ATOM 2759 C CA . ALA A 1 364 ? -4.165 -5.638 13.511 1.00 97.50 364 ALA A CA 1
ATOM 2760 C C . ALA A 1 364 ? -4.129 -6.703 12.394 1.00 97.50 364 ALA A C 1
ATOM 2762 O O . ALA A 1 364 ? -4.938 -6.659 11.468 1.00 97.50 364 ALA A O 1
ATOM 2763 N N . LEU A 1 365 ? -3.257 -7.716 12.509 1.00 98.31 365 LEU A N 1
ATOM 2764 C CA .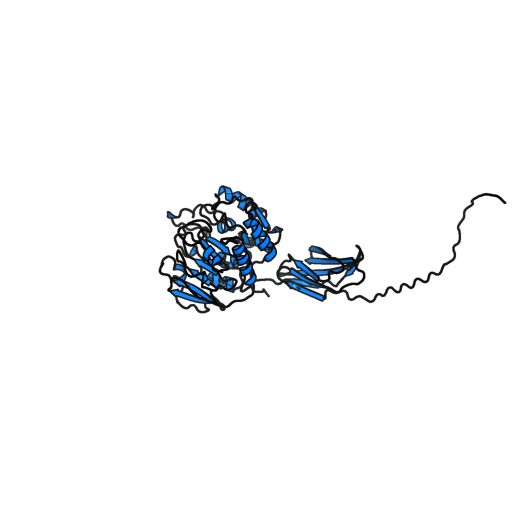 LEU A 1 365 ? -3.198 -8.837 11.566 1.00 98.31 365 LEU A CA 1
ATOM 2765 C C . LEU A 1 365 ? -4.498 -9.653 11.492 1.00 98.31 365 LEU A C 1
ATOM 2767 O O . LEU A 1 365 ? -4.738 -10.289 10.467 1.00 98.31 365 LEU A O 1
ATOM 2771 N N . GLU A 1 366 ? -5.373 -9.595 12.502 1.00 98.31 366 GLU A N 1
ATOM 2772 C CA . GLU A 1 366 ? -6.686 -10.253 12.441 1.00 98.31 366 GLU A CA 1
ATOM 2773 C C . GLU A 1 366 ? -7.575 -9.683 11.325 1.00 98.31 366 GLU A C 1
ATOM 2775 O O . GLU A 1 366 ? -8.365 -10.412 10.726 1.00 98.31 366 GLU A O 1
ATOM 2780 N N . PHE A 1 367 ? -7.409 -8.406 10.967 1.00 98.62 367 PHE A N 1
ATOM 2781 C CA . PHE A 1 367 ? -8.105 -7.826 9.818 1.00 98.62 367 PHE A CA 1
ATOM 2782 C C . PHE A 1 367 ? -7.585 -8.383 8.491 1.00 98.62 367 PHE A C 1
ATOM 2784 O O . PHE A 1 367 ? -8.379 -8.667 7.594 1.00 98.62 367 PHE A O 1
ATOM 2791 N N . ILE A 1 368 ? -6.271 -8.603 8.374 1.00 98.69 368 ILE A N 1
ATOM 2792 C CA . ILE A 1 368 ? -5.663 -9.229 7.190 1.00 98.69 368 ILE A CA 1
ATOM 2793 C C . ILE A 1 368 ? -6.110 -10.690 7.071 1.00 98.69 368 ILE A C 1
ATOM 2795 O O . ILE A 1 368 ? -6.529 -11.120 5.994 1.00 98.69 368 ILE A O 1
ATOM 2799 N N . ALA A 1 369 ? -6.097 -11.436 8.181 1.00 98.31 369 ALA A N 1
ATOM 2800 C CA . ALA A 1 369 ? -6.603 -12.807 8.240 1.00 98.31 369 ALA A CA 1
ATOM 2801 C C . ALA A 1 369 ? -8.099 -12.885 7.887 1.00 98.31 369 ALA A C 1
ATOM 2803 O O . ALA A 1 369 ? -8.526 -13.814 7.203 1.00 98.31 369 ALA A O 1
ATOM 2804 N N . GLY A 1 370 ? -8.879 -11.878 8.292 1.00 97.81 370 GLY A N 1
ATOM 2805 C CA . GLY A 1 370 ? -10.290 -11.721 7.941 1.00 97.81 370 GLY A CA 1
ATOM 2806 C C . GLY A 1 370 ? -10.556 -11.275 6.500 1.00 97.81 370 GLY A C 1
ATOM 2807 O O . GLY A 1 370 ? -11.699 -11.321 6.057 1.00 97.81 370 GLY A O 1
ATOM 2808 N N . GLY A 1 371 ? -9.523 -10.877 5.754 1.00 98.06 371 GLY A N 1
ATOM 2809 C CA . GLY A 1 371 ? -9.608 -10.600 4.325 1.00 98.06 371 GLY A CA 1
ATOM 2810 C C . GLY A 1 371 ? -9.440 -9.140 3.908 1.00 98.06 371 GLY A C 1
ATOM 2811 O O . GLY A 1 371 ? -9.609 -8.846 2.726 1.00 98.06 371 GLY A O 1
ATOM 2812 N N . ALA A 1 372 ? -9.086 -8.233 4.819 1.00 98.69 372 ALA A N 1
ATOM 2813 C CA . ALA A 1 372 ? -8.705 -6.873 4.452 1.00 98.69 372 ALA A CA 1
ATOM 2814 C C . ALA A 1 372 ? -7.371 -6.847 3.675 1.00 98.69 372 ALA A C 1
ATOM 2816 O O . ALA A 1 372 ? -6.513 -7.721 3.814 1.00 98.69 372 ALA A O 1
ATOM 2817 N N . THR A 1 373 ? -7.198 -5.816 2.852 1.00 98.88 373 THR A N 1
ATOM 2818 C CA . THR A 1 373 ? -5.981 -5.530 2.065 1.00 98.88 373 THR A CA 1
ATOM 2819 C C . THR A 1 373 ? -5.044 -4.564 2.791 1.00 98.88 373 THR A C 1
ATOM 2821 O O . THR A 1 373 ? -3.860 -4.476 2.478 1.00 98.88 373 THR A O 1
ATOM 2824 N N . GLY A 1 374 ? -5.568 -3.836 3.774 1.00 98.81 374 GLY A N 1
ATOM 2825 C CA . GLY A 1 374 ? -4.820 -2.878 4.570 1.00 98.81 374 GLY A CA 1
ATOM 2826 C C . GLY A 1 374 ? -5.356 -2.785 5.984 1.00 98.81 374 GLY A C 1
ATOM 2827 O O . GLY A 1 374 ? -6.558 -2.923 6.213 1.00 98.81 374 GLY A O 1
ATOM 2828 N N . THR A 1 375 ? -4.448 -2.546 6.918 1.00 98.81 375 THR A N 1
ATOM 2829 C CA . THR A 1 375 ? -4.740 -2.326 8.324 1.00 98.81 375 THR A CA 1
ATOM 2830 C C . THR A 1 375 ? -3.685 -1.421 8.961 1.00 98.81 375 THR A C 1
ATOM 2832 O O . THR A 1 375 ? -2.617 -1.146 8.403 1.00 98.81 375 THR A O 1
ATOM 2835 N N . PHE A 1 376 ? -3.990 -0.955 10.163 1.00 98.56 376 PHE A N 1
ATOM 2836 C CA . PHE A 1 376 ? -3.146 -0.081 10.955 1.00 98.56 376 PHE A CA 1
ATOM 2837 C C . PHE A 1 376 ? -3.279 -0.443 12.435 1.00 98.56 376 PHE A C 1
ATOM 2839 O O . PHE A 1 376 ? -4.359 -0.802 12.906 1.00 98.56 376 PHE A O 1
ATOM 2846 N N . GLY A 1 377 ? -2.194 -0.283 13.189 1.00 96.81 377 GLY A N 1
ATOM 2847 C CA . GLY A 1 377 ? -2.217 -0.391 14.645 1.00 96.81 377 GLY A CA 1
ATOM 2848 C C . GLY A 1 377 ? -1.079 0.391 15.288 1.00 96.81 377 GLY A C 1
ATOM 2849 O O . GLY A 1 377 ? -0.178 0.866 14.599 1.00 96.81 377 GLY A O 1
ATOM 2850 N N . THR A 1 378 ? -1.080 0.521 16.616 1.00 95.12 378 THR A N 1
ATOM 2851 C CA . THR A 1 378 ? 0.041 1.149 17.333 1.00 95.12 378 THR A CA 1
ATOM 2852 C C . THR A 1 378 ? 0.923 0.106 18.008 1.00 95.12 378 THR A C 1
ATOM 2854 O O . THR A 1 378 ? 0.431 -0.836 18.620 1.00 95.12 378 THR A O 1
ATOM 2857 N N . VAL A 1 379 ? 2.243 0.254 17.910 1.00 94.62 379 VAL A N 1
ATOM 2858 C CA . VAL A 1 379 ? 3.217 -0.697 18.484 1.00 94.62 379 VAL A CA 1
ATOM 2859 C C . VAL A 1 379 ? 3.550 -0.421 19.958 1.00 94.62 379 VAL A C 1
ATOM 2861 O O . VAL A 1 379 ? 4.276 -1.182 20.601 1.00 94.62 379 VAL A O 1
ATOM 2864 N N . SER A 1 380 ? 3.047 0.695 20.480 1.00 91.50 380 SER A N 1
ATOM 2865 C CA . SER A 1 380 ? 3.177 1.174 21.857 1.00 91.50 380 SER A CA 1
ATOM 2866 C C . SER A 1 380 ? 1.931 1.992 22.244 1.00 91.50 380 SER A C 1
ATOM 2868 O O . SER A 1 380 ? 1.056 2.222 21.400 1.00 91.50 380 SER A O 1
ATOM 2870 N N . GLU A 1 381 ? 1.817 2.385 23.518 1.00 89.31 381 GLU A N 1
ATOM 2871 C CA . GLU A 1 381 ? 0.650 3.090 24.079 1.00 89.31 381 GLU A CA 1
ATOM 2872 C C . GLU A 1 381 ? 0.484 4.511 23.497 1.00 89.31 381 GLU A C 1
ATOM 2874 O O . GLU A 1 381 ? 1.359 5.354 23.714 1.00 89.31 381 GLU A O 1
ATOM 2879 N N . PRO A 1 382 ? -0.616 4.816 22.776 1.00 80.12 382 PRO A N 1
ATOM 2880 C CA . PRO A 1 382 ? -0.772 6.081 22.065 1.00 80.12 382 PRO A CA 1
ATOM 2881 C C . PRO A 1 382 ? -1.502 7.190 22.835 1.00 80.12 382 PRO A C 1
ATOM 2883 O O . PRO A 1 382 ? -1.573 8.304 22.311 1.00 80.12 382 PRO A O 1
ATOM 2886 N N . CYS A 1 383 ? -2.034 6.935 24.037 1.00 83.12 383 CYS A N 1
ATOM 2887 C CA . CYS A 1 383 ? -2.888 7.868 24.792 1.00 83.12 383 CYS A CA 1
ATOM 2888 C C . CYS A 1 383 ? -4.223 8.211 24.102 1.00 83.12 383 CYS A C 1
ATOM 2890 O O . CYS A 1 383 ? -4.799 9.269 24.338 1.00 83.12 383 CYS A O 1
ATOM 2892 N N . ALA A 1 384 ? -4.710 7.323 23.228 1.00 81.88 384 ALA A N 1
ATOM 2893 C CA . ALA A 1 384 ? -5.981 7.450 22.507 1.00 81.88 384 ALA A CA 1
ATOM 2894 C C . ALA A 1 384 ? -6.223 8.807 21.800 1.00 81.88 384 ALA A C 1
ATOM 2896 O O . ALA A 1 384 ? -7.364 9.226 21.645 1.00 81.88 384 ALA A O 1
ATOM 2897 N N . TYR A 1 385 ? -5.189 9.498 21.312 1.00 87.56 385 TYR A N 1
ATOM 2898 C CA . TYR A 1 385 ? -5.387 10.695 20.486 1.00 87.56 385 TYR A CA 1
ATOM 2899 C C . TYR A 1 385 ? -5.787 10.328 19.060 1.00 87.56 385 TYR A C 1
ATOM 2901 O O . TYR A 1 385 ? -5.050 9.619 18.379 1.00 87.56 385 TYR A O 1
ATOM 2909 N N . SER A 1 386 ? -6.913 10.863 18.576 1.00 87.81 386 SER A N 1
ATOM 2910 C CA . SER A 1 386 ? -7.424 10.600 17.217 1.00 87.81 386 SER A CA 1
ATOM 2911 C C . SER A 1 386 ? -6.393 10.865 16.110 1.00 87.81 386 SER A C 1
ATOM 2913 O O . SER A 1 386 ? -6.341 10.140 15.126 1.00 87.81 386 SER A O 1
ATOM 2915 N N . GLN A 1 387 ? -5.508 11.837 16.328 1.00 92.38 387 GLN A N 1
ATOM 2916 C CA . GLN A 1 387 ? -4.437 12.272 15.434 1.00 92.38 387 GLN A CA 1
ATOM 2917 C C . GLN A 1 387 ? -3.349 11.214 15.197 1.00 92.38 387 GLN A C 1
ATOM 2919 O O . GLN A 1 387 ? -2.554 11.357 14.266 1.00 92.38 387 GLN A O 1
ATOM 2924 N N . LYS A 1 388 ? -3.304 10.167 16.029 1.00 92.75 388 LYS A N 1
ATOM 2925 C CA . LYS A 1 388 ? -2.384 9.030 15.901 1.00 92.75 388 LYS A CA 1
ATOM 2926 C C . LYS A 1 388 ? -2.976 7.853 15.123 1.00 92.75 388 LYS A C 1
ATOM 2928 O O . LYS A 1 388 ? -2.335 6.811 15.016 1.00 92.75 388 LYS A O 1
ATOM 2933 N N . PHE A 1 389 ? -4.189 8.007 14.596 1.00 95.44 389 PHE A N 1
ATOM 2934 C CA . PHE A 1 389 ? -4.914 6.968 13.874 1.00 95.44 389 PHE A CA 1
ATOM 2935 C C . PHE A 1 389 ? -5.444 7.495 12.538 1.00 95.44 389 PHE A C 1
ATOM 2937 O O . PHE A 1 389 ? -5.576 8.709 12.371 1.00 95.44 389 PHE A O 1
ATOM 2944 N N . PRO A 1 390 ? -5.773 6.601 11.589 1.00 96.94 390 PRO A N 1
ATOM 2945 C CA . PRO A 1 390 ? -6.340 6.993 10.306 1.00 96.94 390 PRO A CA 1
ATOM 2946 C C . PRO A 1 390 ? -7.644 7.772 10.475 1.00 96.94 390 PRO A C 1
ATOM 2948 O O . PRO A 1 390 ? -8.613 7.257 11.049 1.00 96.94 390 PRO A O 1
ATOM 2951 N N . PHE A 1 391 ? -7.679 8.999 9.947 1.00 97.00 391 PHE A N 1
ATOM 2952 C CA . PHE A 1 391 ? -8.906 9.785 9.827 1.00 97.00 391 PHE A CA 1
ATOM 2953 C C . PHE A 1 391 ? -9.776 9.225 8.689 1.00 97.00 391 PHE A C 1
ATOM 2955 O O . PHE A 1 391 ? -9.351 9.284 7.530 1.00 97.00 391 PHE A O 1
ATOM 2962 N N . PRO A 1 392 ? -11.002 8.725 8.965 1.00 97.25 392 PRO A N 1
ATOM 2963 C CA . PRO A 1 392 ? -11.821 8.048 7.956 1.00 97.25 392 PRO A CA 1
ATOM 2964 C C . PRO A 1 392 ? -12.080 8.881 6.698 1.00 97.25 392 PRO A C 1
ATOM 2966 O O . PRO A 1 392 ? -11.995 8.361 5.589 1.00 97.25 392 PRO A O 1
ATOM 2969 N N . SER A 1 393 ? -12.342 10.184 6.854 1.00 96.00 393 SER A N 1
ATOM 2970 C CA . SER A 1 393 ? -12.581 11.095 5.729 1.00 96.00 393 SER A CA 1
ATOM 2971 C C . SER A 1 393 ? -11.373 11.199 4.799 1.00 96.00 393 SER A C 1
ATOM 2973 O O . SER A 1 393 ? -11.543 11.207 3.582 1.00 96.00 393 SER A O 1
ATOM 2975 N N . PHE A 1 394 ? -10.157 11.228 5.350 1.00 97.44 394 PHE A N 1
ATOM 2976 C CA . PHE A 1 394 ? -8.928 11.330 4.568 1.00 97.44 394 PHE A CA 1
ATOM 2977 C C . PHE A 1 394 ? -8.582 10.016 3.882 1.00 97.44 394 PHE A C 1
ATOM 2979 O O . PHE A 1 394 ? -8.336 10.048 2.679 1.00 97.44 394 PHE A O 1
ATOM 2986 N N . VAL A 1 395 ? -8.643 8.876 4.583 1.00 98.12 395 VAL A N 1
ATOM 2987 C CA . VAL A 1 395 ? -8.404 7.564 3.950 1.00 98.12 395 VAL A CA 1
ATOM 2988 C C . VAL A 1 395 ? -9.388 7.350 2.799 1.00 98.12 395 VAL A C 1
ATOM 2990 O O . VAL A 1 395 ? -8.963 7.097 1.676 1.00 98.12 395 VAL A O 1
ATOM 2993 N N . ILE A 1 396 ? -10.695 7.517 3.045 1.00 98.56 396 ILE A N 1
ATOM 2994 C CA . ILE A 1 396 ? -11.737 7.282 2.034 1.00 98.56 396 ILE A CA 1
ATOM 2995 C C . ILE A 1 396 ? -11.568 8.232 0.844 1.00 98.56 396 ILE A C 1
ATOM 2997 O O . ILE A 1 396 ? -11.516 7.779 -0.301 1.00 98.56 396 ILE A O 1
ATOM 3001 N N . SER A 1 397 ? -11.468 9.545 1.083 1.00 97.56 397 SER A N 1
ATOM 3002 C CA . SER A 1 397 ? -11.373 10.524 -0.009 1.00 97.56 397 SER A CA 1
ATOM 3003 C C . SER A 1 397 ? -10.105 10.319 -0.834 1.00 97.56 397 SER A C 1
ATOM 3005 O O . SER A 1 397 ? -10.167 10.359 -2.059 1.00 97.56 397 SER A O 1
ATOM 3007 N N . ARG A 1 398 ? -8.945 10.129 -0.196 1.00 97.62 398 ARG A N 1
ATOM 3008 C CA . ARG A 1 398 ? -7.664 10.001 -0.908 1.00 97.62 398 ARG A CA 1
ATOM 3009 C C . ARG A 1 398 ? -7.597 8.712 -1.702 1.00 97.62 398 ARG A C 1
ATOM 3011 O O . ARG A 1 398 ? -7.295 8.748 -2.894 1.00 97.62 398 ARG A O 1
ATOM 3018 N N . TYR A 1 399 ? -7.998 7.606 -1.082 1.00 98.38 399 TYR A N 1
ATOM 3019 C CA . TYR A 1 399 ? -7.949 6.314 -1.741 1.00 98.38 399 TYR A CA 1
ATOM 3020 C C . TYR A 1 399 ? -8.887 6.266 -2.955 1.00 98.38 399 TYR A C 1
ATOM 3022 O O . TYR A 1 399 ? -8.491 5.889 -4.054 1.00 98.38 399 TYR A O 1
ATOM 3030 N N . THR A 1 400 ? -10.114 6.776 -2.801 1.00 98.06 400 THR A N 1
ATOM 3031 C CA . THR A 1 400 ? -11.108 6.817 -3.891 1.00 98.06 400 THR A CA 1
ATOM 3032 C C . THR A 1 400 ? -10.838 7.895 -4.949 1.00 98.06 400 THR A C 1
ATOM 3034 O O . THR A 1 400 ? -11.476 7.915 -6.006 1.00 98.06 400 THR A O 1
ATOM 3037 N N . LYS A 1 401 ? -9.870 8.791 -4.711 1.00 96.00 401 LYS A N 1
ATOM 3038 C CA . LYS A 1 401 ? -9.347 9.721 -5.722 1.00 96.00 401 LYS A CA 1
ATOM 3039 C C . LYS A 1 401 ? -8.243 9.108 -6.588 1.00 96.00 401 LYS A C 1
ATOM 3041 O O . LYS A 1 401 ? -7.906 9.733 -7.593 1.00 96.00 401 LYS A O 1
ATOM 3046 N N . GLY A 1 402 ? -7.783 7.896 -6.271 1.00 96.62 402 GLY A N 1
ATOM 3047 C CA . GLY A 1 402 ? -6.823 7.126 -7.064 1.00 96.62 402 GLY A CA 1
ATOM 3048 C C . GLY A 1 402 ? -5.387 7.160 -6.542 1.00 96.62 402 GLY A C 1
ATOM 3049 O O . GLY A 1 402 ? -4.468 6.824 -7.294 1.00 96.62 402 GLY A O 1
ATOM 3050 N N . GLU A 1 403 ? -5.179 7.588 -5.295 1.00 97.94 403 GLU A N 1
ATOM 3051 C CA . GLU A 1 403 ? -3.916 7.365 -4.579 1.00 97.94 403 GLU A CA 1
ATOM 3052 C C . GLU A 1 403 ? -3.777 5.878 -4.206 1.00 97.94 403 GLU A C 1
ATOM 3054 O O . GLU A 1 403 ? -4.783 5.185 -4.064 1.00 97.94 403 GLU A O 1
ATOM 3059 N N . THR A 1 404 ? -2.558 5.364 -4.036 1.00 98.69 404 THR A N 1
ATOM 3060 C CA . THR A 1 404 ? -2.378 3.981 -3.554 1.00 98.69 404 THR A CA 1
ATOM 3061 C C . THR A 1 404 ? -2.702 3.855 -2.063 1.00 98.69 404 THR A C 1
ATOM 3063 O O . THR A 1 404 ? -2.809 4.851 -1.338 1.00 98.69 404 THR A O 1
ATOM 3066 N N . LEU A 1 405 ? -2.837 2.619 -1.573 1.00 98.88 405 LEU A N 1
ATOM 3067 C CA . LEU A 1 405 ? -3.116 2.353 -0.164 1.00 98.88 405 LEU A CA 1
ATOM 3068 C C . LEU A 1 405 ? -2.098 3.016 0.776 1.00 98.88 405 LEU A C 1
ATOM 3070 O O . LEU A 1 405 ? -2.487 3.623 1.778 1.00 98.88 405 LEU A O 1
ATOM 3074 N N . ILE A 1 406 ? -0.801 2.919 0.461 1.00 98.88 406 ILE A N 1
ATOM 3075 C CA . ILE A 1 406 ? 0.242 3.515 1.302 1.00 98.88 406 ILE A CA 1
ATOM 3076 C C . ILE A 1 406 ? 0.130 5.040 1.359 1.00 98.88 406 ILE A C 1
ATOM 3078 O O . ILE A 1 406 ? 0.291 5.621 2.433 1.00 98.88 406 ILE A O 1
ATOM 3082 N N . GLU A 1 407 ? -0.206 5.683 0.241 1.00 98.75 407 GLU A N 1
ATOM 3083 C CA . GLU A 1 407 ? -0.402 7.128 0.181 1.00 98.75 407 GLU A CA 1
ATOM 3084 C C . GLU A 1 407 ? -1.608 7.551 1.024 1.00 98.75 407 GLU A C 1
ATOM 3086 O O . GLU A 1 407 ? -1.473 8.380 1.929 1.00 98.75 407 GLU A O 1
ATOM 3091 N N . ALA A 1 408 ? -2.763 6.920 0.790 1.00 98.62 408 ALA A N 1
ATOM 3092 C CA . ALA A 1 408 ? -4.008 7.248 1.469 1.00 98.62 408 ALA A CA 1
ATOM 3093 C C . ALA A 1 408 ? -3.896 7.076 2.990 1.00 98.62 408 ALA A C 1
ATOM 3095 O O . ALA A 1 408 ? -4.342 7.943 3.745 1.00 98.62 408 ALA A O 1
ATOM 3096 N N . TYR A 1 409 ? -3.258 5.995 3.452 1.00 98.62 409 TYR A N 1
ATOM 3097 C CA . TYR A 1 409 ? -3.044 5.781 4.877 1.00 98.62 409 TYR A CA 1
ATOM 3098 C C . TYR A 1 409 ? -2.091 6.812 5.477 1.00 98.62 409 TYR A C 1
ATOM 3100 O O . TYR A 1 409 ? -2.441 7.459 6.464 1.00 98.62 409 TYR A O 1
ATOM 3108 N N . TRP A 1 410 ? -0.911 7.016 4.894 1.00 98.56 410 TRP A N 1
ATOM 3109 C CA . TRP A 1 410 ? 0.072 7.927 5.473 1.00 98.56 410 TRP A CA 1
ATOM 3110 C C . TRP A 1 410 ? -0.373 9.394 5.462 1.00 98.56 410 TRP A C 1
ATOM 3112 O O . TRP A 1 410 ? -0.075 10.135 6.400 1.00 98.56 410 TRP A O 1
ATOM 3122 N N . LYS A 1 411 ? -1.136 9.815 4.448 1.00 98.50 411 LYS A N 1
ATOM 3123 C CA . LYS A 1 411 ? -1.744 11.152 4.392 1.00 98.50 411 LYS A CA 1
ATOM 3124 C C . LYS A 1 411 ? -2.912 11.327 5.369 1.00 98.50 411 LYS A C 1
ATOM 3126 O O . LYS A 1 411 ? -3.333 12.459 5.598 1.00 98.50 411 LYS A O 1
ATOM 3131 N N . SER A 1 412 ? -3.425 10.241 5.954 1.00 98.06 412 SER A N 1
ATOM 3132 C CA . SER A 1 412 ? -4.562 10.257 6.883 1.00 98.06 412 SER A CA 1
ATOM 3133 C C . SER A 1 412 ? -4.187 10.299 8.363 1.00 98.06 412 SER A C 1
ATOM 3135 O O . SER A 1 412 ? -5.091 10.329 9.192 1.00 98.06 412 SER A O 1
ATOM 3137 N N . ILE A 1 413 ? -2.896 10.282 8.714 1.00 96.31 413 ILE A N 1
ATOM 3138 C CA . ILE A 1 413 ? -2.444 10.250 10.112 1.00 96.31 413 ILE A CA 1
ATOM 3139 C C . ILE A 1 413 ? -1.479 11.398 10.380 1.00 96.31 413 ILE A C 1
ATOM 3141 O O . ILE A 1 413 ? -0.445 11.532 9.727 1.00 96.31 413 ILE A O 1
ATOM 3145 N N . LEU A 1 414 ? -1.809 12.226 11.368 1.00 94.62 414 LEU A N 1
ATOM 3146 C CA . LEU A 1 414 ? -1.020 13.408 11.708 1.00 94.62 414 LEU A CA 1
ATOM 3147 C C . LEU A 1 414 ? 0.268 13.027 12.453 1.00 94.62 414 LEU A C 1
ATOM 3149 O O . LEU A 1 414 ? 1.325 13.599 12.190 1.00 94.62 414 LEU A O 1
ATOM 3153 N N . GLN A 1 415 ? 0.181 12.056 13.368 1.00 91.75 415 GLN A N 1
ATOM 3154 C CA . GLN A 1 415 ? 1.294 11.564 14.180 1.00 91.75 415 GLN A CA 1
ATOM 3155 C C . GLN A 1 415 ? 1.487 10.059 14.020 1.00 91.75 415 GLN A C 1
ATOM 3157 O O . GLN A 1 415 ? 0.693 9.257 14.499 1.00 91.75 415 GLN A O 1
ATOM 3162 N N . VAL A 1 416 ? 2.589 9.671 13.388 1.00 92.31 416 VAL A N 1
ATOM 3163 C CA . VAL A 1 416 ? 2.794 8.291 12.916 1.00 92.31 416 VAL A CA 1
ATOM 3164 C C . VAL A 1 416 ? 3.841 7.498 13.690 1.00 92.31 416 VAL A C 1
ATOM 3166 O O . VAL A 1 416 ? 3.997 6.318 13.415 1.00 92.31 416 VAL A O 1
ATOM 3169 N N . PHE A 1 417 ? 4.547 8.087 14.665 1.00 91.12 417 PHE A N 1
ATOM 3170 C CA . PHE A 1 417 ? 5.715 7.446 15.297 1.00 91.12 417 PHE A CA 1
ATOM 3171 C C . PHE A 1 417 ? 5.433 6.079 15.946 1.00 91.12 417 PHE A C 1
ATOM 3173 O O . PHE A 1 417 ? 6.322 5.246 16.051 1.00 91.12 417 PHE A O 1
ATOM 3180 N N . GLN A 1 418 ? 4.198 5.827 16.381 1.00 92.75 418 GLN A N 1
ATOM 3181 C CA . GLN A 1 418 ? 3.786 4.540 16.964 1.00 92.75 418 GLN A CA 1
ATOM 3182 C C . GLN A 1 418 ? 3.048 3.666 15.954 1.00 92.75 418 GLN A C 1
ATOM 3184 O O . GLN A 1 418 ? 2.797 2.496 16.223 1.00 92.75 418 GLN A O 1
ATOM 3189 N N . GLY A 1 419 ? 2.652 4.244 14.825 1.00 94.88 419 GLY A N 1
ATOM 3190 C CA . GLY A 1 419 ? 1.754 3.647 13.858 1.00 94.88 419 GLY A CA 1
ATOM 3191 C C . GLY A 1 419 ? 2.473 2.664 12.955 1.00 94.88 419 GLY A C 1
ATOM 3192 O O . GLY A 1 419 ? 3.372 3.059 12.211 1.00 94.88 419 GLY A O 1
ATOM 3193 N N . ILE A 1 420 ? 2.086 1.393 13.013 1.00 98.19 420 ILE A N 1
ATOM 3194 C CA . ILE A 1 420 ? 2.508 0.385 12.049 1.00 98.19 420 ILE A CA 1
ATOM 3195 C C . ILE A 1 420 ? 1.477 0.287 10.931 1.00 98.19 420 ILE A C 1
ATOM 3197 O O . ILE A 1 420 ? 0.286 0.103 11.179 1.00 98.19 420 ILE A O 1
ATOM 3201 N N . PHE A 1 421 ? 1.955 0.424 9.699 1.00 98.81 421 PHE A N 1
ATOM 3202 C CA . PHE A 1 421 ? 1.150 0.290 8.492 1.00 98.81 421 PHE A CA 1
ATOM 3203 C C . PHE A 1 421 ? 1.377 -1.102 7.915 1.00 98.81 421 PHE A C 1
ATOM 3205 O O . PHE A 1 421 ? 2.518 -1.464 7.621 1.00 98.81 421 PHE A O 1
ATOM 3212 N N . VAL A 1 422 ? 0.307 -1.874 7.751 1.00 98.94 422 VAL A N 1
ATOM 3213 C CA . VAL A 1 422 ? 0.368 -3.239 7.221 1.00 98.94 422 VAL A CA 1
ATOM 3214 C C . VAL A 1 422 ? -0.625 -3.360 6.077 1.00 98.94 422 VAL A C 1
ATOM 3216 O O . VAL A 1 422 ? -1.777 -2.959 6.206 1.00 98.94 422 VAL A O 1
ATOM 3219 N N . GLY A 1 423 ? -0.195 -3.906 4.951 1.00 98.81 423 GLY A N 1
ATOM 3220 C CA . GLY A 1 423 ? -1.047 -4.026 3.779 1.00 98.81 423 GLY A CA 1
ATOM 3221 C C . GLY A 1 423 ? -0.243 -4.183 2.505 1.00 98.81 423 GLY A C 1
ATOM 3222 O O . GLY A 1 423 ? 0.986 -4.235 2.541 1.00 98.81 423 GLY A O 1
ATOM 3223 N N . GLU A 1 424 ? -0.942 -4.247 1.379 1.00 98.81 424 GLU A N 1
ATOM 3224 C CA . GLU A 1 424 ? -0.308 -4.229 0.064 1.00 98.81 424 GLU A CA 1
ATOM 3225 C C . GLU A 1 424 ? -0.125 -2.766 -0.400 1.00 98.81 424 GLU A C 1
ATOM 3227 O O . GLU A 1 424 ? -1.116 -2.096 -0.690 1.00 98.81 424 GLU A O 1
ATOM 3232 N N . PRO A 1 425 ? 1.112 -2.223 -0.436 1.00 98.81 425 PRO A N 1
ATOM 3233 C CA . PRO A 1 425 ? 1.340 -0.778 -0.550 1.00 98.81 425 PRO A CA 1
ATOM 3234 C C . PRO A 1 425 ? 0.754 -0.135 -1.806 1.00 98.81 425 PRO A C 1
ATOM 3236 O O . PRO A 1 425 ? 0.303 1.010 -1.751 1.00 98.81 425 PRO A O 1
ATOM 3239 N N . LEU A 1 426 ? 0.782 -0.858 -2.929 1.00 98.62 426 LEU A N 1
ATOM 3240 C CA . LEU A 1 426 ? 0.386 -0.350 -4.240 1.00 98.62 426 LEU A CA 1
ATOM 3241 C C . LEU A 1 426 ? -1.085 -0.592 -4.585 1.00 98.62 426 LEU A C 1
ATOM 3243 O O . LEU A 1 426 ? -1.507 -0.148 -5.650 1.00 98.62 426 LEU A O 1
ATOM 3247 N N . ALA A 1 427 ? -1.861 -1.246 -3.716 1.00 98.81 427 ALA A N 1
ATOM 3248 C CA . ALA A 1 427 ? -3.260 -1.563 -3.973 1.00 98.81 427 ALA A CA 1
ATOM 3249 C C . ALA A 1 427 ? -3.989 -0.275 -4.336 1.00 98.81 427 ALA A C 1
ATOM 3251 O O . ALA A 1 427 ? -3.972 0.667 -3.539 1.00 98.81 427 ALA A O 1
ATOM 3252 N N . ASN A 1 428 ? -4.599 -0.212 -5.520 1.00 98.00 428 ASN A N 1
ATOM 3253 C CA . ASN A 1 428 ? -5.212 1.013 -6.029 1.00 98.00 428 ASN A CA 1
ATOM 3254 C C . ASN A 1 428 ? -6.556 0.741 -6.732 1.00 98.00 428 ASN A C 1
ATOM 3256 O O . ASN A 1 428 ? -6.639 0.748 -7.965 1.00 98.00 428 ASN A O 1
ATOM 3260 N N . PRO A 1 429 ? -7.645 0.535 -5.969 1.00 98.25 429 PRO A N 1
ATOM 3261 C CA . PRO A 1 429 ? -8.938 0.154 -6.520 1.00 98.25 429 PRO A CA 1
ATOM 3262 C C . PRO A 1 429 ? -9.528 1.197 -7.452 1.00 98.25 429 PRO A C 1
ATOM 3264 O O . PRO A 1 429 ? -10.128 0.859 -8.467 1.00 98.25 429 PRO A O 1
ATOM 3267 N N . TRP A 1 430 ? -9.304 2.472 -7.141 1.00 97.88 430 TRP A N 1
ATOM 3268 C CA . TRP A 1 430 ? -9.805 3.606 -7.913 1.00 97.88 430 TRP A CA 1
ATOM 3269 C C . TRP A 1 430 ? -8.709 4.271 -8.741 1.00 97.88 430 TRP A C 1
ATOM 3271 O O . TRP A 1 430 ? -8.732 5.487 -8.943 1.00 97.88 430 TRP A O 1
ATOM 3281 N N . ARG A 1 431 ? -7.732 3.482 -9.202 1.00 93.50 431 ARG A N 1
ATOM 3282 C CA . ARG A 1 431 ? -6.608 3.950 -10.015 1.00 93.50 431 ARG A CA 1
ATOM 3283 C C . ARG A 1 431 ? -7.107 4.761 -11.209 1.00 93.50 431 ARG A C 1
ATOM 3285 O O . ARG A 1 431 ? -7.922 4.280 -11.996 1.00 93.50 431 ARG A O 1
ATOM 3292 N N . LYS A 1 432 ? -6.580 5.977 -11.375 1.00 89.19 432 LYS A N 1
ATOM 3293 C CA . LYS A 1 432 ? -6.927 6.862 -12.494 1.00 89.19 432 LYS A CA 1
ATOM 3294 C C . LYS A 1 432 ? -5.751 7.035 -13.428 1.00 89.19 432 LYS A C 1
ATOM 3296 O O . LYS A 1 432 ? -4.650 7.377 -12.991 1.00 89.19 432 LYS A O 1
ATOM 3301 N N . LYS A 1 433 ? -6.005 6.823 -14.718 1.00 86.00 433 LYS A N 1
ATOM 3302 C CA . LYS A 1 433 ? -5.090 7.246 -15.772 1.00 86.00 433 LYS A CA 1
ATOM 3303 C C . LYS A 1 433 ? -5.160 8.769 -15.856 1.00 86.00 433 LYS A C 1
ATOM 3305 O O . LYS A 1 433 ? -6.253 9.325 -15.957 1.00 86.00 433 LYS A O 1
ATOM 3310 N N . LEU A 1 434 ? -4.015 9.426 -15.744 1.00 83.25 434 LEU A N 1
ATOM 3311 C CA . LEU A 1 434 ? -3.897 10.858 -15.977 1.00 83.25 434 LEU A CA 1
ATOM 3312 C C . LEU A 1 434 ? -3.920 11.095 -17.492 1.00 83.25 434 LEU A C 1
ATOM 3314 O O . LEU A 1 434 ? -3.368 10.291 -18.249 1.00 83.25 434 LEU A O 1
ATOM 3318 N N . ALA A 1 435 ? -4.661 12.128 -17.896 1.00 64.38 435 ALA A N 1
ATOM 3319 C CA . ALA A 1 435 ? -4.878 12.489 -19.293 1.00 64.38 435 ALA A CA 1
ATOM 3320 C C . ALA A 1 435 ? -3.610 13.044 -19.943 1.00 64.38 435 ALA A C 1
ATOM 3322 O O . ALA A 1 435 ? -2.857 13.750 -19.230 1.00 64.38 435 ALA A O 1
#

Sequence (435 aa):
MKYIVAFACFLPYLSSIIVYATAEIITSLVEFSIKQAVAGDGHVVLTWDKVPDVTGYRIEYGLNSRIDSKVVDSETTTLTLVGLDNGSTYNVKVIALAKTRALIATPIVSITLPQWSGLQSQQMGLLVNENDPVSLAVADYYRIRRQIPSENIVYLNIPKIVALTPDQFAPLKAKVDAMLPATVQALAISWTIPFRVGCNSITSALTLGYMDGPCQTGTCNWATRSPYYDSNSTKPFTDFNIRPAMMLAAHNVDQIKSLIDRGIASDGTNPSGSAYIMNTTDSVRSLRAKIFPAQDLGKALSPYVNARIMSANFISGTTDALFYFQGLVSVSNIATNKFPPGAVADHLTSFGGILTGKSGQMSALEFIAGGATGTFGTVSEPCAYSQKFPFPSFVISRYTKGETLIEAYWKSILQVFQGIFVGEPLANPWRKKLA

InterPro domains:
  IPR003961 Fibronectin type III [PF00041] (40-98)
  IPR003961 Fibronectin type III [PS50853] (30-116)
  IPR003961 Fibronectin type III [cd00063] (40-96)
  IPR013783 Immunoglobulin-like fold [G3DSA:2.60.40.10] (34-113)
  IPR022265 Conserved hypothetical protein CHP03790 [TIGR03790] (124-415)
  IPR036116 Fibronectin type III superfamily [SSF49265] (39-99)

Organism: NCBI:txid392030

Foldseek 3Di:
DDDDDDDDDDDDDDDDDDDPDPPPPPPPVPQWAFPDWDADAQKIKTFIDQDPQFQWKKKWKDAPVDIDIDIDGSVDRIDMGGRHDAQDKMWIKMFTHHPNDTDDMHPIDIDHHFDWLADALQQEAEEAAPVDPQRVLQRVLLCVLRVRDPQSYDYDPADQDQEAELVSVVVVLVSNLVRHDLSHQAYEYSDLPNQYHQQFGPQCCSFPNADDVCSPVVVLDDDAWDPLAQDSDNRCCVPPVGHGYAYLDAPGSVLSSLLQVLLSVQAQQLAAAEAEQEDEPPNLFSVLVVVDPDQFCQCVLHVRYRYGYDDYQADAQAEGHQHAEAADLEGPHLLRYDHHRNREHETLYFQLCSRDDDDVGHHQSVNSVSPGQKYKYFNHGNVSDPLQAFNPSQLSNCLLVFYFNSSSGSNRHGGDRRMHIYGNRRRRNNMDGDD

pLDDT: mean 90.29, std 15.91, range [29.3, 98.94]

Secondary structure (DSSP, 8-state):
---------------------------------EEEEEE-SSEEEEEEPPPTT-SEEEEEEEETTEEEEEEEESS--EEEEESPPTTPEEEEEEEEEETTEEEEEPPPEEEEPPEESS--GGGEEEEEETT-HHHHHHHHHHHHHHT--GGGEEEE---S-SEE-HHHHHHHHHHHHHHS-TT--EEEE--SS--EETTEEHHHHHHH---SGGG-TTTTPPPPPPTTTT---S-HHHHHS---EEE---SSHHHHHHHHHHHHTTTT----EEEEEEE-S-TTTTHHHHT-S-SEEETSS-TTEEEEEEESS---S-S-EEEEEE--SS---GGGS---TT-EEEE--TTTT--SS--SS--THHHHHTT-SEEEEESS--TT-GGGS--HHHHHHHHHTT--HHHHHHHT-S--TTEEEEE-TT--TT--EE-